Protein AF-0000000078438292 (afdb_homodimer)

Structure (mmCIF, N/CA/C/O backbone):
data_AF-0000000078438292-model_v1
#
loop_
_entity.id
_entity.type
_entity.pdbx_description
1 polymer 'Aminoglycoside phosphotransferase domain-containing protein'
#
loop_
_atom_site.group_PDB
_atom_site.id
_atom_site.type_symbol
_atom_site.label_atom_id
_atom_site.label_alt_id
_atom_site.label_comp_id
_atom_site.label_asym_id
_atom_site.label_entity_id
_atom_site.label_seq_id
_atom_site.pdbx_PDB_ins_code
_atom_site.Cartn_x
_atom_site.Cartn_y
_atom_site.Cartn_z
_atom_site.occupancy
_atom_site.B_iso_or_equiv
_atom_site.auth_seq_id
_atom_site.auth_comp_id
_atom_site.auth_asym_id
_atom_site.auth_atom_id
_atom_site.pdbx_PDB_model_num
ATOM 1 N N . MET A 1 1 ? -2.049 22.984 -22.344 1 33.56 1 MET A N 1
ATOM 2 C CA . MET A 1 1 ? -0.824 23.531 -21.75 1 33.56 1 MET A CA 1
ATOM 3 C C . MET A 1 1 ? -0.652 23.062 -20.312 1 33.56 1 MET A C 1
ATOM 5 O O . MET A 1 1 ? -1.561 23.203 -19.5 1 33.56 1 MET A O 1
ATOM 9 N N . ARG A 1 2 ? 0.199 22.234 -20 1 49.59 2 ARG A N 1
ATOM 10 C CA . ARG A 1 2 ? 0.38 21.734 -18.656 1 49.59 2 ARG A CA 1
ATOM 11 C C . ARG A 1 2 ? 0.465 22.875 -17.641 1 49.59 2 ARG A C 1
ATOM 13 O O . ARG A 1 2 ? 1.217 23.828 -17.844 1 49.59 2 ARG A O 1
ATOM 20 N N . SER A 1 3 ? -0.565 22.984 -16.828 1 65.69 3 SER A N 1
ATOM 21 C CA . SER A 1 3 ? -0.534 24.047 -15.836 1 65.69 3 SER A CA 1
ATOM 22 C C . SER A 1 3 ? 0.838 24.156 -15.18 1 65.69 3 SER A C 1
ATOM 24 O O . SER A 1 3 ? 1.548 23.156 -15.047 1 65.69 3 SER A O 1
ATOM 26 N N . ARG A 1 4 ? 1.396 25.25 -15.109 1 74.06 4 ARG A N 1
ATOM 27 C CA . ARG A 1 4 ? 2.689 25.562 -14.508 1 74.06 4 ARG A CA 1
ATOM 28 C C . ARG A 1 4 ? 2.791 25 -13.094 1 74.06 4 ARG A C 1
ATOM 30 O O . ARG A 1 4 ? 1.834 25.062 -12.32 1 74.06 4 ARG A O 1
ATOM 37 N N . PRO A 1 5 ? 3.92 24.391 -12.812 1 83.38 5 PRO A N 1
ATOM 38 C CA . PRO A 1 5 ? 4.113 23.891 -11.453 1 83.38 5 PRO A CA 1
ATOM 39 C C . PRO A 1 5 ? 3.914 24.969 -10.391 1 83.38 5 PRO A C 1
ATOM 41 O O . PRO A 1 5 ? 4.254 26.125 -10.617 1 83.38 5 PRO A O 1
ATOM 44 N N . VAL A 1 6 ? 3.396 24.594 -9.281 1 86.06 6 VAL A N 1
ATOM 45 C CA . VAL A 1 6 ? 3.064 25.5 -8.188 1 86.06 6 VAL A CA 1
ATOM 46 C C . VAL A 1 6 ? 4.324 26.219 -7.711 1 86.06 6 VAL A C 1
ATOM 48 O O . VAL A 1 6 ? 4.262 27.391 -7.305 1 86.06 6 VAL A O 1
ATOM 51 N N . ARG A 1 7 ? 5.465 25.625 -7.879 1 85.94 7 ARG A N 1
ATOM 52 C CA . ARG A 1 7 ? 6.711 26.203 -7.387 1 85.94 7 ARG A CA 1
ATOM 53 C C . ARG A 1 7 ? 7.102 27.438 -8.195 1 85.94 7 ARG A C 1
ATOM 55 O O . ARG A 1 7 ? 7.957 28.219 -7.777 1 85.94 7 ARG A O 1
ATOM 62 N N . GLU A 1 8 ? 6.461 27.609 -9.273 1 83.94 8 GLU A N 1
ATOM 63 C CA . GLU A 1 8 ? 6.766 28.75 -10.141 1 83.94 8 GLU A CA 1
ATOM 64 C C . GLU A 1 8 ? 5.703 29.844 -10.016 1 83.94 8 GLU A C 1
ATOM 66 O O . GLU A 1 8 ? 5.594 30.703 -10.883 1 83.94 8 GLU A O 1
ATOM 71 N N . SER A 1 9 ? 5.023 29.828 -8.977 1 88.38 9 SER A N 1
ATOM 72 C CA . SER A 1 9 ? 3.881 30.719 -8.82 1 88.38 9 SER A CA 1
ATOM 73 C C . SER A 1 9 ? 4.332 32.156 -8.539 1 88.38 9 SER A C 1
ATOM 75 O O . SER A 1 9 ? 3.545 33.094 -8.664 1 88.38 9 SER A O 1
ATOM 77 N N . ILE A 1 10 ? 5.59 32.344 -8.117 1 92.12 10 ILE A N 1
ATOM 78 C CA . ILE A 1 10 ? 6.055 33.688 -7.785 1 92.12 10 ILE A CA 1
ATOM 79 C C . ILE A 1 10 ? 7.109 34.125 -8.797 1 92.12 10 ILE A C 1
ATOM 81 O O . ILE A 1 10 ? 8.086 33.438 -9.039 1 92.12 10 ILE A O 1
ATOM 85 N N . LEU A 1 11 ? 6.875 35.188 -9.383 1 91.88 11 LEU A N 1
ATOM 86 C CA . LEU A 1 11 ? 7.84 35.812 -10.281 1 91.88 11 LEU A CA 1
ATOM 87 C C . LEU A 1 11 ? 8.305 37.188 -9.734 1 91.88 11 LEU A C 1
ATOM 89 O O . LEU A 1 11 ? 7.527 37.875 -9.086 1 91.88 11 LEU A O 1
ATOM 93 N N . GLU A 1 12 ? 9.492 37.406 -10.016 1 94.06 12 GLU A N 1
ATOM 94 C CA . GLU A 1 12 ? 10.117 38.656 -9.539 1 94.06 12 GLU A CA 1
ATOM 95 C C . GLU A 1 12 ? 10.094 39.719 -10.617 1 94.06 12 GLU A C 1
ATOM 97 O O . GLU A 1 12 ? 10.5 39.5 -11.758 1 94.06 12 GLU A O 1
ATOM 102 N N . ILE A 1 13 ? 9.547 40.844 -10.344 1 91.62 13 ILE A N 1
ATOM 103 C CA . ILE A 1 13 ? 9.57 42 -11.258 1 91.62 13 ILE A CA 1
ATOM 104 C C . ILE A 1 13 ? 10.812 42.844 -10.992 1 91.62 13 ILE A C 1
ATOM 106 O O . ILE A 1 13 ? 11.531 43.188 -11.93 1 91.62 13 ILE A O 1
ATOM 110 N N . ASN A 1 14 ? 11.07 43.125 -9.742 1 91.69 14 ASN A N 1
ATOM 111 C CA . ASN A 1 14 ? 12.289 43.75 -9.242 1 91.69 14 ASN A CA 1
ATOM 112 C C . ASN A 1 14 ? 12.539 43.406 -7.781 1 91.69 14 ASN A C 1
ATOM 114 O O . ASN A 1 14 ? 11.953 42.438 -7.258 1 91.69 14 ASN A O 1
ATOM 118 N N . ASP A 1 15 ? 13.391 44.156 -7.082 1 92 15 ASP A N 1
ATOM 119 C CA . ASP A 1 15 ? 13.828 43.75 -5.75 1 92 15 ASP A CA 1
ATOM 120 C C . ASP A 1 15 ? 12.797 44.125 -4.691 1 92 15 ASP A C 1
ATOM 122 O O . ASP A 1 15 ? 12.969 43.844 -3.51 1 92 15 ASP A O 1
ATOM 126 N N . ARG A 1 16 ? 11.641 44.75 -5.141 1 95.25 16 ARG A N 1
ATOM 127 C CA . ARG A 1 16 ? 10.648 45.188 -4.168 1 95.25 16 ARG A CA 1
ATOM 128 C C . ARG A 1 16 ? 9.242 44.781 -4.602 1 95.25 16 ARG A C 1
ATOM 130 O O . ARG A 1 16 ? 8.258 45.125 -3.939 1 95.25 16 ARG A O 1
ATOM 137 N N . LEU A 1 17 ? 9.172 44.125 -5.766 1 94.38 17 LEU A N 1
ATOM 138 C CA . LEU A 1 17 ? 7.871 43.812 -6.328 1 94.38 17 LEU A CA 1
ATOM 139 C C . LEU A 1 17 ? 7.871 42.406 -6.918 1 94.38 17 LEU A C 1
ATOM 141 O O . LEU A 1 17 ? 8.766 42.031 -7.691 1 94.38 17 LEU A O 1
ATOM 145 N N . TRP A 1 18 ? 6.895 41.625 -6.555 1 95.69 18 TRP A N 1
ATOM 146 C CA . TRP A 1 18 ? 6.73 40.281 -7.035 1 95.69 18 TRP A CA 1
ATOM 147 C C . TRP A 1 18 ? 5.301 40.031 -7.504 1 95.69 18 TRP A C 1
ATOM 149 O O . TRP A 1 18 ? 4.355 40.594 -6.969 1 95.69 18 TRP A O 1
ATOM 159 N N . VAL A 1 19 ? 5.152 39.188 -8.469 1 93.38 19 VAL A N 1
ATOM 160 C CA . VAL A 1 19 ? 3.842 38.781 -8.945 1 93.38 19 VAL A CA 1
ATOM 161 C C . VAL A 1 19 ? 3.59 37.312 -8.523 1 93.38 19 VAL A C 1
ATOM 163 O O . VAL A 1 19 ? 4.477 36.469 -8.641 1 93.38 19 VAL A O 1
ATOM 166 N N . VAL A 1 20 ? 2.436 37.125 -8.008 1 93.38 20 VAL A N 1
ATOM 167 C CA . VAL A 1 20 ? 2.07 35.781 -7.559 1 93.38 20 VAL A CA 1
ATOM 168 C C . VAL A 1 20 ? 0.915 35.25 -8.406 1 93.38 20 VAL A C 1
ATOM 170 O O . VAL A 1 20 ? -0.143 35.875 -8.484 1 93.38 20 VAL A O 1
ATOM 173 N N . GLY A 1 21 ? 1.097 34.094 -9.008 1 89.38 21 GLY A N 1
ATOM 174 C CA . GLY A 1 21 ? 0.079 33.406 -9.797 1 89.38 21 GLY A CA 1
ATOM 175 C C . GLY A 1 21 ? -0.388 34.25 -10.984 1 89.38 21 GLY A C 1
ATOM 176 O O . GLY A 1 21 ? -1.47 34 -11.523 1 89.38 21 GLY A O 1
ATOM 177 N N . GLY A 1 22 ? 0.329 35.281 -11.297 1 87.31 22 GLY A N 1
ATOM 178 C CA . GLY A 1 22 ? -0.078 36.156 -12.375 1 87.31 22 GLY A CA 1
ATOM 179 C C . GLY A 1 22 ? -1.32 36.969 -12.047 1 87.31 22 GLY A C 1
ATOM 180 O O . GLY A 1 22 ? -1.959 37.531 -12.945 1 87.31 22 GLY A O 1
ATOM 181 N N . ARG A 1 23 ? -1.686 37 -10.805 1 88.62 23 ARG A N 1
ATOM 182 C CA . ARG A 1 23 ? -2.982 37.594 -10.453 1 88.62 23 ARG A CA 1
ATOM 183 C C . ARG A 1 23 ? -2.824 38.719 -9.445 1 88.62 23 ARG A C 1
ATOM 185 O O . ARG A 1 23 ? -3.545 39.719 -9.516 1 88.62 23 ARG A O 1
ATOM 192 N N . PHE A 1 24 ? -1.919 38.531 -8.469 1 92.75 24 PHE A N 1
ATOM 193 C CA . PHE A 1 24 ? -1.732 39.625 -7.508 1 92.75 24 PHE A CA 1
ATOM 194 C C . PHE A 1 24 ? -0.251 39.875 -7.242 1 92.75 24 PHE A C 1
ATOM 196 O O . PHE A 1 24 ? 0.599 39.094 -7.695 1 92.75 24 PHE A O 1
ATOM 203 N N . THR A 1 25 ? 0.046 40.969 -6.582 1 94.56 25 THR A N 1
ATOM 204 C CA . THR A 1 25 ? 1.438 41.344 -6.359 1 94.56 25 THR A CA 1
ATOM 205 C C . THR A 1 25 ? 1.726 41.5 -4.867 1 94.56 25 THR A C 1
ATOM 207 O O . THR A 1 25 ? 0.809 41.719 -4.074 1 94.56 25 THR A O 1
ATOM 210 N N . ILE A 1 26 ? 2.906 41.281 -4.555 1 96.81 26 ILE A N 1
ATOM 211 C CA . ILE A 1 26 ? 3.447 41.594 -3.234 1 96.81 26 ILE A CA 1
ATOM 212 C C . ILE A 1 26 ? 4.555 42.625 -3.359 1 96.81 26 ILE A C 1
ATOM 214 O O . ILE A 1 26 ? 5.5 42.469 -4.129 1 96.81 26 ILE A O 1
ATOM 218 N N . SER A 1 27 ? 4.414 43.656 -2.695 1 96.88 27 SER A N 1
ATOM 219 C CA . SER A 1 27 ? 5.41 44.719 -2.725 1 96.88 27 SER A CA 1
ATOM 220 C C . SER A 1 27 ? 6.043 44.938 -1.352 1 96.88 27 SER A C 1
ATOM 222 O O . SER A 1 27 ? 5.414 44.656 -0.326 1 96.88 27 SER A O 1
ATOM 224 N N . ARG A 1 28 ? 7.246 45.344 -1.29 1 97.25 28 ARG A N 1
ATOM 225 C CA . ARG A 1 28 ? 7.926 45.75 -0.069 1 97.25 28 ARG A CA 1
ATOM 226 C C . ARG A 1 28 ? 7.938 47.281 0.058 1 97.25 28 ARG A C 1
ATOM 228 O O . ARG A 1 28 ? 8.438 47.969 -0.826 1 97.25 28 ARG A O 1
ATOM 235 N N . GLU A 1 29 ? 7.43 47.719 1.164 1 97.25 29 GLU A N 1
ATOM 236 C CA . GLU A 1 29 ? 7.219 49.156 1.34 1 97.25 29 GLU A CA 1
ATOM 237 C C . GLU A 1 29 ? 7.789 49.625 2.672 1 97.25 29 GLU A C 1
ATOM 239 O O . GLU A 1 29 ? 7.812 48.875 3.65 1 97.25 29 GLU A O 1
ATOM 244 N N . PRO A 1 30 ? 8.25 50.906 2.74 1 96.69 30 PRO A N 1
ATOM 245 C CA . PRO A 1 30 ? 8.859 51.438 3.963 1 96.69 30 PRO A CA 1
ATOM 246 C C . PRO A 1 30 ? 7.84 51.719 5.062 1 96.69 30 PRO A C 1
ATOM 248 O O . PRO A 1 30 ? 8.188 51.75 6.246 1 96.69 30 PRO A O 1
ATOM 251 N N . THR A 1 31 ? 6.559 51.906 4.617 1 96.5 31 THR A N 1
ATOM 252 C CA . THR A 1 31 ? 5.504 52.188 5.594 1 96.5 31 THR A CA 1
ATOM 253 C C . THR A 1 31 ? 4.355 51.188 5.422 1 96.5 31 THR A C 1
ATOM 255 O O . THR A 1 31 ? 4.09 50.719 4.309 1 96.5 31 THR A O 1
ATOM 258 N N . ALA A 1 32 ? 3.729 50.906 6.539 1 95.62 32 ALA A N 1
ATOM 259 C CA . ALA A 1 32 ? 2.584 50 6.508 1 95.62 32 ALA A CA 1
ATOM 260 C C . ALA A 1 32 ? 1.4 50.625 5.785 1 95.62 32 ALA A C 1
ATOM 262 O O . ALA A 1 32 ? 0.992 51.75 6.109 1 95.62 32 ALA A O 1
ATOM 263 N N . PRO A 1 33 ? 0.847 49.906 4.805 1 94.94 33 PRO A N 1
ATOM 264 C CA . PRO A 1 33 ? -0.349 50.469 4.164 1 94.94 33 PRO A CA 1
ATOM 265 C C . PRO A 1 33 ? -1.586 50.375 5.055 1 94.94 33 PRO A C 1
ATOM 267 O O . PRO A 1 33 ? -1.598 49.625 6.035 1 94.94 33 PRO A O 1
ATOM 270 N N . SER A 1 34 ? -2.645 51.188 4.781 1 92.94 34 SER A N 1
ATOM 271 C CA . SER A 1 34 ? -3.852 51.188 5.602 1 92.94 34 SER A CA 1
ATOM 272 C C . SER A 1 34 ? -5.016 50.531 4.875 1 92.94 34 SER A C 1
ATOM 274 O O . SER A 1 34 ? -6.02 50.156 5.5 1 92.94 34 SER A O 1
ATOM 276 N N . ASP A 1 35 ? -4.914 50.219 3.635 1 93.56 35 ASP A N 1
ATOM 277 C CA . ASP A 1 35 ? -6.086 49.875 2.84 1 93.56 35 ASP A CA 1
ATOM 278 C C . ASP A 1 35 ? -5.98 48.438 2.316 1 93.56 35 ASP A C 1
ATOM 280 O O . ASP A 1 35 ? -6.832 47.969 1.548 1 93.56 35 ASP A O 1
ATOM 284 N N . ARG A 1 36 ? -4.918 47.75 2.652 1 95 36 ARG A N 1
ATOM 285 C CA . ARG A 1 36 ? -4.734 46.406 2.117 1 95 36 ARG A CA 1
ATOM 286 C C . ARG A 1 36 ? -3.932 45.562 3.082 1 95 36 ARG A C 1
ATOM 288 O O . ARG A 1 36 ? -3.264 46.062 3.98 1 95 36 ARG A O 1
ATOM 295 N N . PRO A 1 37 ? -3.959 44.25 2.914 1 97.12 37 PRO A N 1
ATOM 296 C CA . PRO A 1 37 ? -3.225 43.375 3.814 1 97.12 37 PRO A CA 1
ATOM 297 C C . PRO A 1 37 ? -1.716 43.594 3.771 1 97.12 37 PRO A C 1
ATOM 299 O O . PRO A 1 37 ? -1.155 43.844 2.699 1 97.12 37 PRO A O 1
ATOM 302 N N . PHE A 1 38 ? -1.1 43.562 4.902 1 97.94 38 PHE A N 1
ATOM 303 C CA . PHE A 1 38 ? 0.341 43.75 4.988 1 97.94 38 PHE A CA 1
ATOM 304 C C . PHE A 1 38 ? 0.925 43.031 6.191 1 97.94 38 PHE A C 1
ATOM 306 O O . PHE A 1 38 ? 0.186 42.562 7.059 1 97.94 38 PHE A O 1
ATOM 313 N N . TRP A 1 39 ? 2.221 42.906 6.25 1 97.75 39 TRP A N 1
ATOM 314 C CA . TRP A 1 39 ? 2.938 42.312 7.387 1 97.75 39 TRP A CA 1
ATOM 315 C C . TRP A 1 39 ? 4.395 42.781 7.395 1 97.75 39 TRP A C 1
ATOM 317 O O . TRP A 1 39 ? 4.887 43.312 6.402 1 97.75 39 TRP A O 1
ATOM 327 N N . SER A 1 40 ? 4.992 42.625 8.492 1 97.44 40 SER A N 1
ATOM 328 C CA . SER A 1 40 ? 6.367 43.062 8.68 1 97.44 40 SER A CA 1
ATOM 329 C C . SER A 1 40 ? 7.344 42.219 7.883 1 97.44 40 SER A C 1
ATOM 331 O O . SER A 1 40 ? 7.168 41 7.777 1 97.44 40 SER A O 1
ATOM 333 N N . ASP A 1 41 ? 8.375 42.781 7.34 1 96.31 41 ASP A N 1
ATOM 334 C CA . ASP A 1 41 ? 9.43 42.031 6.68 1 96.31 41 ASP A CA 1
ATOM 335 C C . ASP A 1 41 ? 10.484 41.562 7.684 1 96.31 41 ASP A C 1
ATOM 337 O O . ASP A 1 41 ? 11.461 40.906 7.309 1 96.31 41 ASP A O 1
ATOM 341 N N . GLY A 1 42 ? 10.312 42 8.992 1 94.62 42 GLY A N 1
ATOM 342 C CA . GLY A 1 42 ? 11.25 41.625 10.039 1 94.62 42 GLY A CA 1
ATOM 343 C C . GLY A 1 42 ? 12.453 42.531 10.125 1 94.62 42 GLY A C 1
ATOM 344 O O . GLY A 1 42 ? 13.336 42.344 10.953 1 94.62 42 GLY A O 1
ATOM 345 N N . ALA A 1 43 ? 12.477 43.594 9.266 1 95.19 43 ALA A N 1
ATOM 346 C CA . ALA A 1 43 ? 13.641 44.469 9.203 1 95.19 43 ALA A CA 1
ATOM 347 C C . ALA A 1 43 ? 13.219 45.906 9.023 1 95.19 43 ALA A C 1
ATOM 349 O O . ALA A 1 43 ? 13.867 46.688 8.297 1 95.19 43 ALA A O 1
ATOM 350 N N . GLY A 1 44 ? 12.086 46.156 9.547 1 95.44 44 GLY A N 1
ATOM 351 C CA . GLY A 1 44 ? 11.68 47.562 9.617 1 95.44 44 GLY A CA 1
ATOM 352 C C . GLY A 1 44 ? 10.805 48 8.453 1 95.44 44 GLY A C 1
ATOM 353 O O . GLY A 1 44 ? 10.344 49.125 8.398 1 95.44 44 GLY A O 1
ATOM 354 N N . GLU A 1 45 ? 10.625 47.156 7.484 1 97.5 45 GLU A N 1
ATOM 355 C CA . GLU A 1 45 ? 9.727 47.438 6.371 1 97.5 45 GLU A CA 1
ATOM 356 C C . GLU A 1 45 ? 8.539 46.469 6.367 1 97.5 45 GLU A C 1
ATOM 358 O O . GLU A 1 45 ? 8.312 45.75 7.344 1 97.5 45 GLU A O 1
ATOM 363 N N . PHE A 1 46 ? 7.734 46.688 5.23 1 98.12 46 PHE A N 1
ATOM 364 C CA . PHE A 1 46 ? 6.5 45.906 5.207 1 98.12 46 PHE A CA 1
ATOM 365 C C . PHE A 1 46 ? 6.262 45.312 3.824 1 98.12 46 PHE A C 1
ATOM 367 O O . PHE A 1 46 ? 6.547 45.938 2.811 1 98.12 46 PHE A O 1
ATOM 374 N N . PHE A 1 47 ? 5.812 44.125 3.803 1 98.25 47 PHE A N 1
ATOM 375 C CA . PHE A 1 47 ? 5.246 43.562 2.582 1 98.25 47 PHE A CA 1
ATOM 376 C C . PHE A 1 47 ? 3.75 43.844 2.502 1 98.25 47 PHE A C 1
ATOM 378 O O . PHE A 1 47 ? 3.066 43.875 3.527 1 98.25 47 PHE A O 1
ATOM 385 N N . ALA A 1 48 ? 3.186 44.031 1.322 1 98.12 48 ALA A N 1
ATOM 386 C CA . ALA A 1 48 ? 1.764 44.281 1.133 1 98.12 48 ALA A CA 1
ATOM 387 C C . ALA A 1 48 ? 1.238 43.625 -0.131 1 98.12 48 ALA A C 1
ATOM 389 O O . ALA A 1 48 ? 1.962 43.5 -1.122 1 98.12 48 ALA A O 1
ATOM 390 N N . VAL A 1 49 ? 0.003 43.219 -0.046 1 97.56 49 VAL A N 1
ATOM 391 C CA . VAL A 1 49 ? -0.636 42.531 -1.173 1 97.56 49 VAL A CA 1
ATOM 392 C C . VAL A 1 49 ? -1.471 43.531 -1.967 1 97.56 49 VAL A C 1
ATOM 394 O O . VAL A 1 49 ? -2.15 44.406 -1.387 1 97.56 49 VAL A O 1
ATOM 397 N N . SER A 1 50 ? -1.397 43.469 -3.242 1 94.62 50 SER A N 1
ATOM 398 C CA . SER A 1 50 ? -2.252 44.281 -4.125 1 94.62 50 SER A CA 1
ATOM 399 C C . SER A 1 50 ? -2.836 43.406 -5.242 1 94.62 50 SER A C 1
ATOM 401 O O . SER A 1 50 ? -2.148 42.562 -5.793 1 94.62 50 SER A O 1
ATOM 403 N N . GLU A 1 51 ? -4.117 43.656 -5.496 1 92.06 51 GLU A N 1
ATOM 404 C CA . GLU A 1 51 ? -4.781 43 -6.629 1 92.06 51 GLU A CA 1
ATOM 405 C C . GLU A 1 51 ? -5.082 44.031 -7.73 1 92.06 51 GLU A C 1
ATOM 407 O O . GLU A 1 51 ? -6.125 44.688 -7.711 1 92.06 51 GLU A O 1
ATOM 412 N N . PRO A 1 52 ? -4.262 44.062 -8.688 1 82.5 52 PRO A N 1
ATOM 413 C CA . PRO A 1 52 ? -4.492 45.062 -9.727 1 82.5 52 PRO A CA 1
ATOM 414 C C . PRO A 1 52 ? -5.793 44.844 -10.492 1 82.5 52 PRO A C 1
ATOM 416 O O . PRO A 1 52 ? -6.188 43.688 -10.703 1 82.5 52 PRO A O 1
ATOM 419 N N . ALA A 1 53 ? -6.559 46.031 -10.797 1 74.31 53 ALA A N 1
ATOM 420 C CA . ALA A 1 53 ? -7.824 46 -11.523 1 74.31 53 ALA A CA 1
ATOM 421 C C . ALA A 1 53 ? -7.648 45.375 -12.906 1 74.31 53 ALA A C 1
ATOM 423 O O . ALA A 1 53 ? -8.492 44.594 -13.352 1 74.31 53 ALA A O 1
ATOM 424 N N . SER A 1 54 ? -6.594 45.875 -13.633 1 66.69 54 SER A N 1
ATOM 425 C CA . SER A 1 54 ? -6.387 45.344 -14.969 1 66.69 54 SER A CA 1
ATOM 426 C C . SER A 1 54 ? -5.508 44.094 -14.93 1 66.69 54 SER A C 1
ATOM 428 O O . SER A 1 54 ? -4.496 44.062 -14.234 1 66.69 54 SER A O 1
ATOM 430 N N . GLN A 1 55 ? -6.121 43 -15.328 1 59.59 55 GLN A N 1
ATOM 431 C CA . GLN A 1 55 ? -5.422 41.719 -15.328 1 59.59 55 GLN A CA 1
ATOM 432 C C . GLN A 1 55 ? -4.293 41.719 -16.359 1 59.59 55 GLN A C 1
ATOM 434 O O . GLN A 1 55 ? -3.932 40.656 -16.891 1 59.59 55 GLN A O 1
ATOM 439 N N . GLN A 1 56 ? -3.893 42.75 -16.859 1 61.06 56 GLN A N 1
ATOM 440 C CA . GLN A 1 56 ? -2.77 42.688 -17.781 1 61.06 56 GLN A CA 1
ATOM 441 C C . GLN A 1 56 ? -1.671 41.75 -17.25 1 61.06 56 GLN A C 1
ATOM 443 O O . GLN A 1 56 ? -1.428 41.719 -16.047 1 61.06 56 GLN A O 1
ATOM 448 N N . ALA A 1 57 ? -1.152 40.938 -18.234 1 62.09 57 ALA A N 1
ATOM 449 C CA . ALA A 1 57 ? -0.179 39.875 -18.016 1 62.09 57 ALA A CA 1
ATOM 450 C C . ALA A 1 57 ? 0.994 40.344 -17.172 1 62.09 57 ALA A C 1
ATOM 452 O O . ALA A 1 57 ? 1.729 41.25 -17.578 1 62.09 57 ALA A O 1
ATOM 453 N N . LEU A 1 58 ? 0.892 40.25 -15.82 1 73.88 58 LEU A N 1
ATOM 454 C CA . LEU A 1 58 ? 2.031 40.5 -14.953 1 73.88 58 LEU A CA 1
ATOM 455 C C . LEU A 1 58 ? 3.182 39.562 -15.266 1 73.88 58 LEU A C 1
ATOM 457 O O . LEU A 1 58 ? 3.002 38.344 -15.266 1 73.88 58 LEU A O 1
ATOM 461 N N . HIS A 1 59 ? 4.223 40.125 -15.922 1 79.06 59 HIS A N 1
ATOM 462 C CA . HIS A 1 59 ? 5.375 39.344 -16.312 1 79.06 59 HIS A CA 1
ATOM 463 C C . HIS A 1 59 ? 6.551 39.562 -15.367 1 79.06 59 HIS A C 1
ATOM 465 O O . HIS A 1 59 ? 6.727 40.688 -14.859 1 79.06 59 HIS A O 1
ATOM 471 N N . GLY A 1 60 ? 7.137 38.562 -14.922 1 87.81 60 GLY A N 1
ATOM 472 C CA . GLY A 1 60 ? 8.344 38.625 -14.117 1 87.81 60 GLY A CA 1
ATOM 473 C C . GLY A 1 60 ? 9.312 37.5 -14.406 1 87.81 60 GLY A C 1
ATOM 474 O O . GLY A 1 60 ? 9.094 36.688 -15.336 1 87.81 60 GLY A O 1
ATOM 475 N N . ARG A 1 61 ? 10.438 37.562 -13.805 1 91.31 61 ARG A N 1
ATOM 476 C CA . ARG A 1 61 ? 11.438 36.531 -13.914 1 91.31 61 ARG A CA 1
ATOM 477 C C . ARG A 1 61 ? 11.375 35.594 -12.711 1 91.31 61 ARG A C 1
ATOM 479 O O . ARG A 1 61 ? 10.797 35.938 -11.672 1 91.31 61 ARG A O 1
ATOM 486 N N . PRO A 1 62 ? 11.922 34.438 -12.875 1 90.44 62 PRO A N 1
ATOM 487 C CA . PRO A 1 62 ? 11.969 33.531 -11.711 1 90.44 62 PRO A CA 1
ATOM 488 C C . PRO A 1 62 ? 12.672 34.156 -10.516 1 90.44 62 PRO A C 1
ATOM 490 O O . PRO A 1 62 ? 13.516 35.062 -10.688 1 90.44 62 PRO A O 1
ATOM 493 N N . LEU A 1 63 ? 12.297 33.719 -9.398 1 91.31 63 LEU A N 1
ATOM 494 C CA . LEU A 1 63 ? 12.891 34.25 -8.172 1 91.31 63 LEU A CA 1
ATOM 495 C C . LEU A 1 63 ? 14.406 34.094 -8.195 1 91.31 63 LEU A C 1
ATOM 497 O O . LEU A 1 63 ? 14.93 33.031 -8.531 1 91.31 63 LEU A O 1
ATOM 501 N N . SER A 1 64 ? 15.07 35.188 -7.895 1 88.69 64 SER A N 1
ATOM 502 C CA . SER A 1 64 ? 16.531 35.156 -7.793 1 88.69 64 SER A CA 1
ATOM 503 C C . SER A 1 64 ? 16.969 34.625 -6.43 1 88.69 64 SER A C 1
ATOM 505 O O . SER A 1 64 ? 16.219 34.688 -5.457 1 88.69 64 SER A O 1
ATOM 507 N N . PRO A 1 65 ? 18.219 34.125 -6.355 1 88.38 65 PRO A N 1
ATOM 508 C CA . PRO A 1 65 ? 18.734 33.688 -5.066 1 88.38 65 PRO A CA 1
ATOM 509 C C . PRO A 1 65 ? 18.828 34.812 -4.039 1 88.38 65 PRO A C 1
ATOM 511 O O . PRO A 1 65 ? 18.859 34.531 -2.832 1 88.38 65 PRO A O 1
ATOM 514 N N . GLU A 1 66 ? 18.844 36.031 -4.516 1 90.06 66 GLU A N 1
ATOM 515 C CA . GLU A 1 66 ? 18.984 37.156 -3.633 1 90.06 66 GLU A CA 1
ATOM 516 C C . GLU A 1 66 ? 17.625 37.656 -3.168 1 90.06 66 GLU A C 1
ATOM 518 O O . GLU A 1 66 ? 17.531 38.594 -2.354 1 90.06 66 GLU A O 1
ATOM 523 N N . SER A 1 67 ? 16.625 37.062 -3.678 1 92.5 67 SER A N 1
ATOM 524 C CA . SER A 1 67 ? 15.281 37.5 -3.322 1 92.5 67 SER A CA 1
ATOM 525 C C . SER A 1 67 ? 15.016 37.281 -1.834 1 92.5 67 SER A C 1
ATOM 527 O O . SER A 1 67 ? 15.445 36.281 -1.247 1 92.5 67 SER A O 1
ATOM 529 N N . PRO A 1 68 ? 14.273 38.25 -1.213 1 94.38 68 PRO A N 1
ATOM 530 C CA . PRO A 1 68 ? 13.891 38.062 0.19 1 94.38 68 PRO A CA 1
ATOM 531 C C . PRO A 1 68 ? 12.805 37 0.376 1 94.38 68 PRO A C 1
ATOM 533 O O . PRO A 1 68 ? 12.438 36.688 1.51 1 94.38 68 PRO A O 1
ATOM 536 N N . ILE A 1 69 ? 12.273 36.531 -0.687 1 94.12 69 ILE A N 1
ATOM 537 C CA . ILE A 1 69 ? 11.281 35.469 -0.672 1 94.12 69 ILE A CA 1
ATOM 538 C C . ILE A 1 69 ? 11.969 34.125 -0.871 1 94.12 69 ILE A C 1
ATOM 540 O O . ILE A 1 69 ? 12.688 33.906 -1.851 1 94.12 69 ILE A O 1
ATOM 544 N N . ALA A 1 70 ? 11.711 33.219 0.087 1 91.19 70 ALA A N 1
ATOM 545 C CA . ALA A 1 70 ? 12.438 31.938 0.073 1 91.19 70 ALA A CA 1
ATOM 546 C C . ALA A 1 70 ? 11.469 30.75 0.039 1 91.19 70 ALA A C 1
ATOM 548 O O . ALA A 1 70 ? 10.531 30.688 0.836 1 91.19 70 ALA A O 1
ATOM 549 N N . LEU A 1 71 ? 11.727 29.891 -0.896 1 90.62 71 LEU A N 1
ATOM 550 C CA . LEU A 1 71 ? 10.992 28.641 -0.918 1 90.62 71 LEU A CA 1
ATOM 551 C C . LEU A 1 71 ? 11.359 27.766 0.279 1 90.62 71 LEU A C 1
ATOM 553 O O . LEU A 1 71 ? 12.539 27.5 0.515 1 90.62 71 LEU A O 1
ATOM 557 N N . VAL A 1 72 ? 10.359 27.359 1.068 1 88.31 72 VAL A N 1
ATOM 558 C CA . VAL A 1 72 ? 10.68 26.625 2.289 1 88.31 72 VAL A CA 1
ATOM 559 C C . VAL A 1 72 ? 10.117 25.203 2.201 1 88.31 72 VAL A C 1
ATOM 561 O O . VAL A 1 72 ? 10.555 24.312 2.934 1 88.31 72 VAL A O 1
ATOM 564 N N . ASN A 1 73 ? 9.125 25 1.427 1 84.69 73 ASN A N 1
ATOM 565 C CA . ASN A 1 73 ? 8.555 23.688 1.194 1 84.69 73 ASN A CA 1
ATOM 566 C C . ASN A 1 73 ? 8.18 23.484 -0.271 1 84.69 73 ASN A C 1
ATOM 568 O O . ASN A 1 73 ? 7.492 24.328 -0.858 1 84.69 73 ASN A O 1
ATOM 572 N N . ASP A 1 74 ? 8.664 22.391 -0.775 1 79.81 74 ASP A N 1
ATOM 573 C CA . ASP A 1 74 ? 8.375 22.031 -2.158 1 79.81 74 ASP A CA 1
ATOM 574 C C . ASP A 1 74 ? 7.832 20.609 -2.248 1 79.81 74 ASP A C 1
ATOM 576 O O . ASP A 1 74 ? 8.586 19.641 -2.121 1 79.81 74 ASP A O 1
ATOM 580 N N . ALA A 1 75 ? 6.531 20.5 -2.307 1 73.75 75 ALA A N 1
ATOM 581 C CA . ALA A 1 75 ? 5.902 19.188 -2.424 1 73.75 75 ALA A CA 1
ATOM 582 C C . ALA A 1 75 ? 5.496 18.891 -3.867 1 73.75 75 ALA A C 1
ATOM 584 O O . ALA A 1 75 ? 4.359 18.5 -4.129 1 73.75 75 ALA A O 1
ATOM 585 N N . GLY A 1 76 ? 6.387 19.203 -4.766 1 67.56 76 GLY A N 1
ATOM 586 C CA . GLY A 1 76 ? 6.203 18.891 -6.176 1 67.56 76 GLY A CA 1
ATOM 587 C C . GLY A 1 76 ? 5.359 19.922 -6.906 1 67.56 76 GLY A C 1
ATOM 588 O O . GLY A 1 76 ? 5.562 21.125 -6.746 1 67.56 76 GLY A O 1
ATOM 589 N N . ASP A 1 77 ? 4.379 19.297 -7.672 1 71.88 77 ASP A N 1
ATOM 590 C CA . ASP A 1 77 ? 3.627 20.125 -8.609 1 71.88 77 ASP A CA 1
ATOM 591 C C . ASP A 1 77 ? 2.354 20.672 -7.961 1 71.88 77 ASP A C 1
ATOM 593 O O . ASP A 1 77 ? 1.722 21.594 -8.492 1 71.88 77 ASP A O 1
ATOM 597 N N . VAL A 1 78 ? 2.234 20.25 -6.648 1 84 78 VAL A N 1
ATOM 598 C CA . VAL A 1 78 ? 0.854 20.5 -6.25 1 84 78 VAL A CA 1
ATOM 599 C C . VAL A 1 78 ? 0.832 21.406 -5.02 1 84 78 VAL A C 1
ATOM 601 O O . VAL A 1 78 ? -0.173 22.062 -4.746 1 84 78 VAL A O 1
ATOM 604 N N . ASN A 1 79 ? 1.971 21.516 -4.246 1 88.69 79 ASN A N 1
ATOM 605 C CA . ASN A 1 79 ? 2.002 22.344 -3.049 1 88.69 79 ASN A CA 1
ATOM 606 C C . ASN A 1 79 ? 3.371 22.984 -2.852 1 88.69 79 ASN A C 1
ATOM 608 O O . ASN A 1 79 ? 4.402 22.344 -3.078 1 88.69 79 ASN A O 1
ATOM 612 N N . ALA A 1 80 ? 3.359 24.25 -2.486 1 92.12 80 ALA A N 1
ATOM 613 C CA . ALA A 1 80 ? 4.602 24.938 -2.135 1 92.12 80 ALA A CA 1
ATOM 614 C C . ALA A 1 80 ? 4.344 26.047 -1.116 1 92.12 80 ALA A C 1
ATOM 616 O O . ALA A 1 80 ? 3.219 26.531 -0.987 1 92.12 80 ALA A O 1
ATOM 617 N N . ALA A 1 81 ? 5.348 26.328 -0.379 1 94.44 81 ALA A N 1
ATOM 618 C CA . ALA A 1 81 ? 5.27 27.406 0.605 1 94.44 81 ALA A CA 1
ATOM 619 C C . ALA A 1 81 ? 6.539 28.25 0.595 1 94.44 81 ALA A C 1
ATOM 621 O O . ALA A 1 81 ? 7.645 27.719 0.449 1 94.44 81 ALA A O 1
ATOM 622 N N . TRP A 1 82 ? 6.379 29.578 0.689 1 96.06 82 TRP A N 1
ATOM 623 C CA . TRP A 1 82 ? 7.477 30.531 0.747 1 96.06 82 TRP A CA 1
ATOM 624 C C . TRP A 1 82 ? 7.426 31.344 2.037 1 96.06 82 TRP A C 1
ATOM 626 O O . TRP A 1 82 ? 6.348 31.719 2.502 1 96.06 82 TRP A O 1
ATOM 636 N N . ARG A 1 83 ? 8.547 31.578 2.564 1 95.81 83 ARG A N 1
ATOM 637 C CA . ARG A 1 83 ? 8.633 32.594 3.619 1 95.81 83 ARG A CA 1
ATOM 638 C C . ARG A 1 83 ? 8.805 33.969 3.029 1 95.81 83 ARG A C 1
ATOM 640 O O . ARG A 1 83 ? 9.648 34.188 2.162 1 95.81 83 ARG A O 1
ATOM 647 N N . ILE A 1 84 ? 8.031 34.844 3.393 1 97.38 84 ILE A N 1
ATOM 648 C CA . ILE A 1 84 ? 8.078 36.25 3.004 1 97.38 84 ILE A CA 1
ATOM 649 C C . ILE A 1 84 ? 8.078 37.125 4.25 1 97.38 84 ILE A C 1
ATOM 651 O O . ILE A 1 84 ? 7.023 37.5 4.762 1 97.38 84 ILE A O 1
ATOM 655 N N . GLY A 1 85 ? 9.281 37.438 4.699 1 96.62 85 GLY A N 1
ATOM 656 C CA . GLY A 1 85 ? 9.375 38.125 5.961 1 96.62 85 GLY A CA 1
ATOM 657 C C . GLY A 1 85 ? 8.805 37.375 7.133 1 96.62 85 GLY A C 1
ATOM 658 O O . GLY A 1 85 ? 9.195 36.219 7.387 1 96.62 85 GLY A O 1
ATOM 659 N N . GLU A 1 86 ? 7.809 37.938 7.801 1 97.38 86 GLU A N 1
ATOM 660 C CA . GLU A 1 86 ? 7.215 37.344 8.984 1 97.38 86 GLU A CA 1
ATOM 661 C C . GLU A 1 86 ? 5.906 36.625 8.641 1 97.38 86 G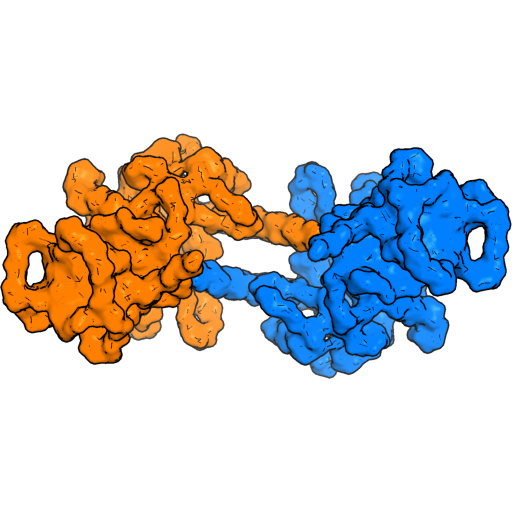LU A C 1
ATOM 663 O O . GLU A 1 86 ? 5.004 36.531 9.477 1 97.38 86 GLU A O 1
ATOM 668 N N . ALA A 1 87 ? 5.84 36.219 7.367 1 98.12 87 ALA A N 1
ATOM 669 C CA . ALA A 1 87 ? 4.664 35.469 6.91 1 98.12 87 ALA A CA 1
ATOM 670 C C . ALA A 1 87 ? 5.055 34.344 5.949 1 98.12 87 ALA A C 1
ATOM 672 O O . ALA A 1 87 ? 6.207 34.281 5.516 1 98.12 87 ALA A O 1
ATOM 673 N N . PHE A 1 88 ? 4.113 33.531 5.703 1 97.62 88 PHE A N 1
ATOM 674 C CA . PHE A 1 88 ? 4.277 32.438 4.734 1 97.62 88 PHE A CA 1
ATOM 675 C C . PHE A 1 88 ? 3.201 32.531 3.66 1 97.62 88 PHE A C 1
ATOM 677 O O . PHE A 1 88 ? 2.037 32.781 3.957 1 97.62 88 PHE A O 1
ATOM 684 N N . LEU A 1 89 ? 3.578 32.312 2.457 1 97.44 89 LEU A N 1
ATOM 685 C CA . LEU A 1 89 ? 2.658 32.094 1.347 1 97.44 89 LEU A CA 1
ATOM 686 C C . LEU A 1 89 ? 2.592 30.609 0.988 1 97.44 89 LEU A C 1
ATOM 688 O O . LEU A 1 89 ? 3.617 29.984 0.701 1 97.44 89 LEU A O 1
ATOM 692 N N . LYS A 1 90 ? 1.422 30.031 1.056 1 96.12 90 LYS A N 1
ATOM 693 C CA . LYS A 1 90 ? 1.158 28.672 0.608 1 96.12 90 LYS A CA 1
ATOM 694 C C . LYS A 1 90 ? 0.343 28.656 -0.681 1 96.12 90 LYS A C 1
ATOM 696 O O . LYS A 1 90 ? -0.637 29.391 -0.807 1 96.12 90 LYS A O 1
ATOM 701 N N . VAL A 1 91 ? 0.792 27.922 -1.605 1 94.5 91 VAL A N 1
ATOM 702 C CA . VAL A 1 91 ? 0.06 27.75 -2.855 1 94.5 91 VAL A CA 1
ATOM 703 C C . VAL A 1 91 ? -0.249 26.266 -3.064 1 94.5 91 VAL A C 1
ATOM 705 O O . VAL A 1 91 ? 0.636 25.422 -2.936 1 94.5 91 VAL A O 1
ATOM 708 N N . GLN A 1 92 ? -1.475 25.969 -3.311 1 92.75 92 GLN A N 1
ATOM 709 C CA . GLN A 1 92 ? -1.911 24.594 -3.521 1 92.75 92 GLN A CA 1
ATOM 710 C C . GLN A 1 92 ? -2.668 24.453 -4.84 1 92.75 92 GLN A C 1
ATOM 712 O O . GLN A 1 92 ? -3.545 25.266 -5.148 1 92.75 92 GLN A O 1
ATOM 717 N N . ALA A 1 93 ? -2.311 23.438 -5.598 1 89.75 93 ALA A N 1
ATOM 718 C CA . ALA A 1 93 ? -3.051 23.031 -6.797 1 89.75 93 ALA A CA 1
ATOM 719 C C . ALA A 1 93 ? -3.727 21.688 -6.602 1 89.75 93 ALA A C 1
ATOM 721 O O . ALA A 1 93 ? -3.381 20.938 -5.684 1 89.75 93 ALA A O 1
ATOM 722 N N . ASN A 1 94 ? -4.777 21.391 -7.391 1 79.12 94 ASN A N 1
ATOM 723 C CA . ASN A 1 94 ? -5.453 20.094 -7.383 1 79.12 94 ASN A CA 1
ATOM 724 C C . ASN A 1 94 ? -5.961 19.734 -5.988 1 79.12 94 ASN A C 1
ATOM 726 O O . ASN A 1 94 ? -5.789 18.609 -5.535 1 79.12 94 ASN A O 1
ATOM 730 N N . PHE A 1 95 ? -6.461 20.734 -5.328 1 77.69 95 PHE A N 1
ATOM 731 C CA . PHE A 1 95 ? -6.98 20.484 -3.986 1 77.69 95 PHE A CA 1
ATOM 732 C C . PHE A 1 95 ? -8.406 19.953 -4.047 1 77.69 95 PHE A C 1
ATOM 734 O O . PHE A 1 95 ? -9.117 20.172 -5.031 1 77.69 95 PHE A O 1
ATOM 741 N N . TYR A 1 96 ? -8.727 19.172 -3.09 1 83 96 TYR A N 1
ATOM 742 C CA . TYR A 1 96 ? -10.07 18.609 -2.992 1 83 96 TYR A CA 1
ATOM 743 C C . TYR A 1 96 ? -11.102 19.703 -2.754 1 83 96 TYR A C 1
ATOM 745 O O . TYR A 1 96 ? -11.117 20.344 -1.697 1 83 96 TYR A O 1
ATOM 753 N N . LEU A 1 97 ? -11.977 19.875 -3.625 1 86.56 97 LEU A N 1
ATOM 754 C CA . LEU A 1 97 ? -12.859 21.031 -3.666 1 86.56 97 LEU A CA 1
ATOM 755 C C . LEU A 1 97 ? -13.82 21.031 -2.482 1 86.56 97 LEU A C 1
ATOM 757 O O . LEU A 1 97 ? -14.188 22.094 -1.968 1 86.56 97 LEU A O 1
ATOM 761 N N . ALA A 1 98 ? -14.156 19.875 -2.057 1 92.75 98 ALA A N 1
ATOM 762 C CA . ALA A 1 98 ? -15.188 19.781 -1.022 1 92.75 98 ALA A CA 1
ATOM 763 C C . ALA A 1 98 ? -14.578 19.922 0.37 1 92.75 98 ALA A C 1
ATOM 765 O O . ALA A 1 98 ? -15.305 19.953 1.369 1 92.75 98 ALA A O 1
ATOM 766 N N . ARG A 1 99 ? -13.258 20.094 0.428 1 93.88 99 ARG A N 1
ATOM 767 C CA . ARG A 1 99 ? -12.57 20.203 1.711 1 93.88 99 ARG A CA 1
ATOM 768 C C . ARG A 1 99 ? -12.672 21.609 2.264 1 93.88 99 ARG A C 1
ATOM 770 O O . ARG A 1 99 ? -12.578 22.594 1.512 1 93.88 99 ARG A O 1
ATOM 777 N N . THR A 1 100 ? -12.828 21.719 3.539 1 96.44 100 THR A N 1
ATOM 778 C CA . THR A 1 100 ? -12.75 23.016 4.199 1 96.44 100 THR A CA 1
ATOM 779 C C . THR A 1 100 ? -11.391 23.672 3.967 1 96.44 100 THR A C 1
ATOM 781 O O . THR A 1 100 ? -10.352 23.016 4.082 1 96.44 100 THR A O 1
ATOM 784 N N . ARG A 1 101 ? -11.406 24.938 3.627 1 97.06 101 ARG A N 1
ATOM 785 C CA . ARG A 1 101 ? -10.164 25.672 3.4 1 97.06 101 ARG A CA 1
ATOM 786 C C . ARG A 1 101 ? -9.461 25.984 4.719 1 97.06 101 ARG A C 1
ATOM 788 O O . ARG A 1 101 ? -10.117 26.188 5.742 1 97.06 101 ARG A O 1
ATOM 795 N N . GLU A 1 102 ? -8.141 26.016 4.672 1 97.69 102 GLU A N 1
ATOM 796 C CA . GLU A 1 102 ? -7.352 26.281 5.871 1 97.69 102 GLU A CA 1
ATOM 797 C C . GLU A 1 102 ? -7.715 27.641 6.48 1 97.69 102 GLU A C 1
ATOM 799 O O . GLU A 1 102 ? -7.809 27.766 7.703 1 97.69 102 GLU A O 1
ATOM 804 N N . HIS A 1 103 ? -7.957 28.672 5.633 1 98.44 103 HIS A N 1
ATOM 805 C CA . HIS A 1 103 ? -8.281 29.984 6.188 1 98.44 103 HIS A CA 1
ATOM 806 C C . HIS A 1 103 ? -9.586 29.953 6.965 1 98.44 103 HIS A C 1
ATOM 808 O O . HIS A 1 103 ? -9.742 30.672 7.961 1 98.44 103 HIS A O 1
ATOM 814 N N . THR A 1 104 ? -10.531 29.125 6.508 1 98.38 104 THR A N 1
ATOM 815 C CA . THR A 1 104 ? -11.812 28.984 7.195 1 98.38 104 THR A CA 1
ATOM 816 C C . THR A 1 104 ? -11.617 28.391 8.586 1 98.38 104 THR A C 1
ATOM 818 O O . THR A 1 104 ? -12.219 28.859 9.555 1 98.38 104 THR A O 1
ATOM 821 N N . THR A 1 105 ? -10.766 27.438 8.664 1 98.62 105 THR A N 1
ATOM 822 C CA . THR A 1 105 ? -10.445 26.812 9.945 1 98.62 105 THR A CA 1
ATOM 823 C C . THR A 1 105 ? -9.773 27.797 10.883 1 98.62 105 THR A C 1
ATOM 825 O O . THR A 1 105 ? -10.148 27.922 12.047 1 98.62 105 THR A O 1
ATOM 828 N N . LEU A 1 106 ? -8.828 28.5 10.367 1 98.75 106 LEU A N 1
ATOM 829 C CA . LEU A 1 106 ? -8.109 29.469 11.188 1 98.75 106 LEU A CA 1
ATOM 830 C C . LEU A 1 106 ? -9.031 30.578 11.656 1 98.75 106 LEU A C 1
ATOM 832 O O . LEU A 1 106 ? -8.969 31 12.812 1 98.75 106 LEU A O 1
ATOM 836 N N . ASP A 1 107 ? -9.883 31.047 10.742 1 98.38 107 ASP A N 1
ATOM 837 C CA . ASP A 1 107 ? -10.859 32.062 11.133 1 98.38 107 ASP A CA 1
ATOM 838 C C . ASP A 1 107 ? -11.773 31.547 12.242 1 98.38 107 ASP A C 1
ATOM 840 O O . ASP A 1 107 ? -12.094 32.281 13.172 1 98.38 107 ASP A O 1
ATOM 844 N N . TYR A 1 108 ? -12.148 30.328 12.109 1 98.5 108 TYR A N 1
ATOM 845 C CA . TYR A 1 108 ? -12.984 29.703 13.133 1 98.5 108 TYR A CA 1
ATOM 846 C C . TYR A 1 108 ? -12.281 29.719 14.484 1 98.5 108 TYR A C 1
ATOM 848 O O . TYR A 1 108 ? -12.883 30.078 15.5 1 98.5 108 TYR A O 1
ATOM 856 N N . LEU A 1 109 ? -11.039 29.375 14.555 1 98.38 109 LEU A N 1
ATOM 857 C CA . LEU A 1 109 ? -10.266 29.281 15.789 1 98.38 109 LEU A CA 1
ATOM 858 C C . LEU A 1 109 ? -10.102 30.656 16.422 1 98.38 109 LEU A C 1
ATOM 860 O O . LEU A 1 109 ? -10.086 30.781 17.656 1 98.38 109 LEU A O 1
ATOM 864 N N . HIS A 1 110 ? -10.008 31.688 15.594 1 98.12 110 HIS A N 1
ATOM 865 C CA . HIS A 1 110 ? -9.688 33 16.109 1 98.12 110 HIS A CA 1
ATOM 866 C C . HIS A 1 110 ? -10.945 33.844 16.359 1 98.12 110 HIS A C 1
ATOM 868 O O . HIS A 1 110 ? -10.875 34.938 16.875 1 98.12 110 HIS A O 1
ATOM 874 N N . ASP A 1 111 ? -12.07 33.312 15.969 1 98 111 ASP A N 1
ATOM 875 C CA . ASP A 1 111 ? -13.344 33.969 16.297 1 98 111 ASP A CA 1
ATOM 876 C C . ASP A 1 111 ? -13.734 33.719 17.75 1 98 111 ASP A C 1
ATOM 878 O O . ASP A 1 111 ? -14.055 32.594 18.125 1 98 111 ASP A O 1
ATOM 882 N N . PRO A 1 112 ? -13.742 34.719 18.547 1 96.62 112 PRO A N 1
ATOM 883 C CA . PRO A 1 112 ? -14.031 34.531 19.969 1 96.62 112 PRO A CA 1
ATOM 884 C C . PRO A 1 112 ? -15.414 33.938 20.219 1 96.62 112 PRO A C 1
ATOM 886 O O . PRO A 1 112 ? -15.633 33.281 21.25 1 96.62 112 PRO A O 1
ATOM 889 N N . SER A 1 113 ? -16.281 34.094 19.312 1 97.75 113 SER A N 1
ATOM 890 C CA . SER A 1 113 ? -17.641 33.594 19.484 1 97.75 113 SER A CA 1
ATOM 891 C C . SER A 1 113 ? -17.672 32.094 19.5 1 97.75 113 SER A C 1
ATOM 893 O O . SER A 1 113 ? -18.625 31.484 20 1 97.75 113 SER A O 1
ATOM 895 N N . ASN A 1 114 ? -16.609 31.484 18.984 1 97.31 114 ASN A N 1
ATOM 896 C CA . ASN A 1 114 ? -16.578 30.031 18.938 1 97.31 114 ASN A CA 1
ATOM 897 C C . ASN A 1 114 ? -16 29.453 20.234 1 97.31 114 ASN A C 1
ATOM 899 O O . ASN A 1 114 ? -16.125 28.25 20.484 1 97.31 114 ASN A O 1
ATOM 903 N N . GLY A 1 115 ? -15.391 30.25 21.016 1 97 115 GLY A N 1
ATOM 904 C CA . GLY A 1 115 ? -15 29.875 22.375 1 97 115 GLY A CA 1
ATOM 905 C C . GLY A 1 115 ? -13.828 28.922 22.406 1 97 115 GLY A C 1
ATOM 906 O O . GLY A 1 115 ? -13.688 28.141 23.359 1 97 115 GLY A O 1
ATOM 907 N N . VAL A 1 116 ? -13.047 28.828 21.328 1 97.38 116 VAL A N 1
ATOM 908 C CA . VAL A 1 116 ? -11.852 28 21.312 1 97.38 116 VAL A CA 1
ATOM 909 C C . VAL A 1 116 ? -10.648 28.812 21.797 1 97.38 116 VAL A C 1
ATOM 911 O O . VAL A 1 116 ? -10.281 29.812 21.172 1 97.38 116 VAL A O 1
ATOM 914 N N . VAL A 1 117 ? -10.055 28.422 22.922 1 96.69 117 VAL A N 1
ATOM 915 C CA . VAL A 1 117 ? -8.891 29.109 23.469 1 96.69 117 VAL A CA 1
ATOM 916 C C . VAL A 1 117 ? -7.723 28.125 23.578 1 96.69 117 VAL A C 1
ATOM 918 O O . VAL A 1 117 ? -7.699 27.297 24.5 1 96.69 117 VAL A O 1
ATOM 921 N N . LEU A 1 118 ? -6.82 28.281 22.688 1 96.69 118 LEU A N 1
ATOM 922 C CA . LEU A 1 118 ? -5.652 27.406 22.688 1 96.69 118 LEU A CA 1
ATOM 923 C C . LEU A 1 118 ? -4.461 28.078 23.359 1 96.69 118 LEU A C 1
ATOM 925 O O . LEU A 1 118 ? -4.258 29.281 23.188 1 96.69 118 LEU A O 1
ATOM 929 N N . SER A 1 119 ? -3.711 27.297 24.094 1 94.06 119 SER A N 1
ATOM 930 C CA . SER A 1 119 ? -2.443 27.797 24.609 1 94.06 119 SER A CA 1
ATOM 931 C C . SER A 1 119 ? -1.384 27.875 23.516 1 94.06 119 SER A C 1
ATOM 933 O O . SER A 1 119 ? -0.497 28.719 23.562 1 94.06 119 SER A O 1
ATOM 935 N N . ALA A 1 120 ? -1.475 26.969 22.594 1 96.62 120 ALA A N 1
ATOM 936 C CA . ALA A 1 120 ? -0.532 26.938 21.469 1 96.62 120 ALA A CA 1
ATOM 937 C C . ALA A 1 120 ? -0.759 28.125 20.531 1 96.62 120 ALA A C 1
ATOM 939 O O . ALA A 1 120 ? -1.902 28.5 20.281 1 96.62 120 ALA A O 1
ATOM 940 N N . SER A 1 121 ? 0.304 28.656 20.078 1 96.19 121 SER A N 1
ATOM 941 C CA . SER A 1 121 ? 0.177 29.688 19.047 1 96.19 121 SER A CA 1
ATOM 942 C C . SER A 1 121 ? -0.315 29.109 17.734 1 96.19 121 SER A C 1
ATOM 944 O O . SER A 1 121 ? 0.003 27.953 17.391 1 96.19 121 SER A O 1
ATOM 946 N N . THR A 1 122 ? -1.09 29.812 17.031 1 98.12 122 THR A N 1
ATOM 947 C CA . THR A 1 122 ? -1.59 29.438 15.703 1 98.12 122 THR A CA 1
ATOM 948 C C . THR A 1 122 ? -1.419 30.594 14.719 1 98.12 122 THR A C 1
ATOM 950 O O . THR A 1 122 ? -1.418 31.766 15.117 1 98.12 122 THR A O 1
ATOM 953 N N . PRO A 1 123 ? -1.28 30.297 13.516 1 98.44 123 PRO A N 1
ATOM 954 C CA . PRO A 1 123 ? -1.181 31.391 12.539 1 98.44 123 PRO A CA 1
ATOM 955 C C . PRO A 1 123 ? -2.48 32.188 12.398 1 98.44 123 PRO A C 1
ATOM 957 O O . PRO A 1 123 ? -3.561 31.656 12.688 1 98.44 123 PRO A O 1
ATOM 960 N N . ARG A 1 124 ? -2.35 33.406 11.945 1 98.12 124 ARG A N 1
ATOM 961 C CA . ARG A 1 124 ? -3.488 34.219 11.539 1 98.12 124 ARG A CA 1
ATOM 962 C C . ARG A 1 124 ? -3.496 34.438 10.031 1 98.12 124 ARG A C 1
ATOM 964 O O . ARG A 1 124 ? -2.443 34.594 9.422 1 98.12 124 ARG A O 1
ATOM 971 N N . VAL A 1 125 ? -4.668 34.531 9.523 1 98.69 125 VAL A N 1
ATOM 972 C CA . VAL A 1 125 ? -4.816 34.719 8.078 1 98.69 125 VAL A CA 1
ATOM 973 C C . VAL A 1 125 ? -4.586 36.188 7.719 1 98.69 125 VAL A C 1
ATOM 975 O O . VAL A 1 125 ? -5.191 37.062 8.312 1 98.69 125 VAL A O 1
ATOM 978 N N . LEU A 1 126 ? -3.715 36.375 6.758 1 98.44 126 LEU A N 1
ATOM 979 C CA . LEU A 1 126 ? -3.453 37.719 6.27 1 98.44 126 LEU A CA 1
ATOM 980 C C . LEU A 1 126 ? -4.137 37.969 4.926 1 98.44 126 LEU A C 1
ATOM 982 O O . LEU A 1 126 ? -4.57 39.062 4.629 1 98.44 126 LEU A O 1
ATOM 986 N N . TYR A 1 127 ? -4.16 36.906 4.152 1 98.12 127 TYR A N 1
ATOM 987 C CA . TYR A 1 127 ? -4.711 37 2.805 1 98.12 127 TYR A CA 1
ATOM 988 C C . TYR A 1 127 ? -4.992 35.594 2.246 1 98.12 127 TYR A C 1
ATOM 990 O O . TYR A 1 127 ? -4.281 34.656 2.557 1 98.12 127 TYR A O 1
ATOM 998 N N . HIS A 1 128 ? -6.066 35.469 1.532 1 97.75 128 HIS A N 1
ATOM 999 C CA . HIS A 1 128 ? -6.309 34.219 0.772 1 97.75 128 HIS A CA 1
ATOM 1000 C C . HIS A 1 128 ? -7.121 34.531 -0.488 1 97.75 128 HIS A C 1
ATOM 1002 O O . HIS A 1 128 ? -7.863 35.5 -0.542 1 97.75 128 HIS A O 1
ATOM 1008 N N . ASN A 1 129 ? -6.941 33.688 -1.403 1 95 129 ASN A N 1
ATOM 1009 C CA . ASN A 1 129 ? -7.715 33.781 -2.639 1 95 129 ASN A CA 1
ATOM 1010 C C . ASN A 1 129 ? -7.621 32.469 -3.449 1 95 129 ASN A C 1
ATOM 1012 O O . ASN A 1 129 ? -6.77 31.625 -3.178 1 95 129 ASN A O 1
ATOM 1016 N N . GLU A 1 130 ? -8.555 32.281 -4.363 1 93.38 130 GLU A N 1
ATOM 1017 C CA . GLU A 1 130 ? -8.562 31.141 -5.293 1 93.38 130 GLU A CA 1
ATOM 1018 C C . GLU A 1 130 ? -8.703 31.625 -6.738 1 93.38 130 GLU A C 1
ATOM 1020 O O . GLU A 1 130 ? -9.664 32.312 -7.074 1 93.38 130 GLU A O 1
ATOM 1025 N N . PHE A 1 131 ? -7.621 31.297 -7.488 1 86.81 131 PHE A N 1
ATOM 1026 C CA . PHE A 1 131 ? -7.641 31.625 -8.914 1 86.81 131 PHE A CA 1
ATOM 1027 C C . PHE A 1 131 ? -7.043 30.484 -9.727 1 86.81 131 PHE A C 1
ATOM 1029 O O . PHE A 1 131 ? -6.098 29.828 -9.297 1 86.81 131 PHE A O 1
ATOM 1036 N N . ASP A 1 132 ? -7.652 30.25 -10.969 1 85.44 132 ASP A N 1
ATOM 1037 C CA . ASP A 1 132 ? -7.113 29.281 -11.922 1 85.44 132 ASP A CA 1
ATOM 1038 C C . ASP A 1 132 ? -6.859 27.938 -11.25 1 85.44 132 ASP A C 1
ATOM 1040 O O . ASP A 1 132 ? -5.77 27.375 -11.375 1 85.44 132 ASP A O 1
ATOM 1044 N N . GLU A 1 133 ? -7.66 27.547 -10.375 1 88.12 133 GLU A N 1
ATOM 1045 C CA . GLU A 1 133 ? -7.664 26.234 -9.719 1 88.12 133 GLU A CA 1
ATOM 1046 C C . GLU A 1 133 ? -6.527 26.125 -8.711 1 88.12 133 GLU A C 1
ATOM 1048 O O . GLU A 1 133 ? -5.988 25.031 -8.5 1 88.12 133 GLU A O 1
ATOM 1053 N N . ARG A 1 134 ? -6.168 27.312 -8.211 1 92.31 134 ARG A N 1
ATOM 1054 C CA . ARG A 1 134 ? -5.148 27.344 -7.168 1 92.31 134 ARG A CA 1
ATOM 1055 C C . ARG A 1 134 ? -5.637 28.109 -5.941 1 92.31 134 ARG A C 1
ATOM 1057 O O . ARG A 1 134 ? -6.367 29.094 -6.07 1 92.31 134 ARG A O 1
ATOM 1064 N N . TYR A 1 135 ? -5.238 27.609 -4.871 1 95.44 135 TYR A N 1
ATOM 1065 C CA . TYR A 1 135 ? -5.535 28.219 -3.58 1 95.44 135 TYR A CA 1
ATOM 1066 C C . TYR A 1 135 ? -4.301 28.891 -2.994 1 95.44 135 TYR A C 1
ATOM 1068 O O . TYR A 1 135 ? -3.238 28.266 -2.895 1 95.44 135 TYR A O 1
ATOM 1076 N N . TYR A 1 136 ? -4.426 30.219 -2.742 1 96.25 136 TYR A N 1
ATOM 1077 C CA . TYR A 1 136 ? -3.352 31.031 -2.172 1 96.25 136 TYR A CA 1
ATOM 1078 C C . TYR A 1 136 ? -3.684 31.453 -0.746 1 96.25 136 TYR A C 1
ATOM 1080 O O . TYR A 1 136 ? -4.77 31.969 -0.485 1 96.25 136 TYR A O 1
ATOM 1088 N N . LEU A 1 137 ? -2.734 31.203 0.137 1 97.88 137 LEU A N 1
ATOM 1089 C CA . LEU A 1 137 ? -2.947 31.547 1.539 1 97.88 137 LEU A CA 1
ATOM 1090 C C . LEU A 1 137 ? -1.699 32.188 2.137 1 97.88 137 LEU A C 1
ATOM 1092 O O . LEU A 1 137 ? -0.6 31.641 2.02 1 97.88 137 LEU A O 1
ATOM 1096 N N . ILE A 1 138 ? -1.839 33.375 2.684 1 98.44 138 ILE A N 1
ATOM 1097 C CA . ILE A 1 138 ? -0.768 34.031 3.432 1 98.44 138 ILE A CA 1
ATOM 1098 C C . ILE A 1 138 ? -1.13 34.062 4.914 1 98.44 138 ILE A C 1
ATOM 1100 O O . ILE A 1 138 ? -2.201 34.562 5.285 1 98.44 138 ILE A O 1
ATOM 1104 N N . THR A 1 139 ? -0.277 33.531 5.715 1 98.62 139 THR A N 1
ATOM 1105 C CA . THR A 1 139 ? -0.501 33.531 7.156 1 98.62 139 THR A CA 1
ATOM 1106 C C . THR A 1 139 ? 0.7 34.125 7.891 1 98.62 139 THR A C 1
ATOM 1108 O O . THR A 1 139 ? 1.811 34.156 7.355 1 98.62 139 THR A O 1
ATOM 1111 N N . THR A 1 140 ? 0.44 34.562 9.094 1 98.31 140 THR A N 1
ATOM 1112 C CA . THR A 1 140 ? 1.533 35 9.945 1 98.31 140 THR A CA 1
ATOM 1113 C C . THR A 1 140 ? 2.449 33.844 10.312 1 98.31 140 THR A C 1
ATOM 1115 O O . THR A 1 140 ? 2.033 32.656 10.266 1 98.31 140 THR A O 1
ATOM 1118 N N . ARG A 1 141 ? 3.617 34.156 10.641 1 96.31 141 ARG A N 1
ATOM 1119 C CA . ARG A 1 141 ? 4.594 33.156 11.102 1 96.31 141 ARG A CA 1
ATOM 1120 C C . ARG A 1 141 ? 4.367 32.812 12.562 1 96.31 141 ARG A C 1
ATOM 1122 O O . ARG A 1 141 ? 4.082 33.688 13.383 1 96.31 141 ARG A O 1
ATOM 1129 N N . VAL A 1 142 ? 4.418 31.578 12.859 1 95.81 142 VAL A N 1
ATOM 1130 C CA . VAL A 1 142 ? 4.445 31.094 14.234 1 95.81 142 VAL A CA 1
ATOM 1131 C C . VAL A 1 142 ? 5.891 30.906 14.688 1 95.81 142 VAL A C 1
ATOM 1133 O O . VAL A 1 142 ? 6.691 30.266 14 1 95.81 142 VAL A O 1
ATOM 1136 N N . PRO A 1 143 ? 6.207 31.516 15.797 1 92.25 143 PRO A N 1
ATOM 1137 C CA . PRO A 1 143 ? 7.602 31.453 16.25 1 92.25 143 PRO A CA 1
ATOM 1138 C C . PRO A 1 143 ? 8.039 30.047 16.625 1 92.25 143 PRO A C 1
ATOM 1140 O O . PRO A 1 143 ? 7.211 29.234 17.031 1 92.25 143 PRO A O 1
ATOM 1143 N N . GLY A 1 144 ? 9.414 29.859 16.453 1 93.38 144 GLY A N 1
ATOM 1144 C CA . GLY A 1 144 ? 10.008 28.609 16.906 1 93.38 144 GLY A CA 1
ATOM 1145 C C . GLY A 1 144 ? 10.484 27.719 15.781 1 93.38 144 GLY A C 1
ATOM 1146 O O . GLY A 1 144 ? 10.477 28.125 14.617 1 93.38 144 GLY A O 1
ATOM 1147 N N . GLU A 1 145 ? 10.992 26.578 16.203 1 93.19 145 GLU A N 1
ATOM 1148 C CA . GLU A 1 145 ? 11.422 25.547 15.258 1 93.19 145 GLU A CA 1
ATOM 1149 C C . GLU A 1 145 ? 10.57 24.297 15.398 1 93.19 145 GLU A C 1
ATOM 1151 O O . GLU A 1 145 ? 9.984 24.047 16.453 1 93.19 145 GLU A O 1
ATOM 1156 N N . THR A 1 146 ? 10.484 23.562 14.32 1 94.25 146 THR A N 1
ATOM 1157 C CA . THR A 1 146 ? 9.68 22.344 14.359 1 94.25 146 THR A CA 1
ATOM 1158 C C . THR A 1 146 ? 10.234 21.359 15.383 1 94.25 146 THR A C 1
ATOM 1160 O O . THR A 1 146 ? 11.438 21.344 15.648 1 94.25 146 THR A O 1
ATOM 1163 N N . LEU A 1 147 ? 9.398 20.516 15.891 1 95.06 147 LEU A N 1
ATOM 1164 C CA . LEU A 1 147 ? 9.859 19.469 16.781 1 95.06 147 LEU A CA 1
ATOM 1165 C C . LEU A 1 147 ? 10.836 18.531 16.078 1 95.06 147 LEU A C 1
ATOM 1167 O O . LEU A 1 147 ? 11.773 18.016 16.703 1 95.06 147 LEU A O 1
ATOM 1171 N N . GLU A 1 148 ? 10.602 18.312 14.828 1 91.81 148 GLU A N 1
ATOM 1172 C CA . GLU A 1 148 ? 11.5 17.469 14.047 1 91.81 148 GLU A CA 1
ATOM 1173 C C . GLU A 1 148 ? 12.953 17.922 14.188 1 91.81 148 GLU A C 1
ATOM 1175 O O . GLU A 1 148 ? 13.859 17.094 14.305 1 91.81 148 GLU A O 1
ATOM 1180 N N . LYS A 1 149 ? 13.164 19.188 14.227 1 91.06 149 LYS A N 1
ATOM 1181 C CA . LYS A 1 149 ? 14.508 19.75 14.305 1 91.06 149 LYS A CA 1
ATOM 1182 C C . LYS A 1 149 ? 14.977 19.875 15.75 1 91.06 149 LYS A C 1
ATOM 1184 O O . LYS A 1 149 ? 16.141 19.625 16.062 1 91.06 149 LYS A O 1
ATOM 1189 N N . ALA A 1 150 ? 14.133 20.188 16.641 1 93.31 150 ALA A N 1
ATOM 1190 C CA . ALA A 1 150 ? 14.5 20.594 17.984 1 93.31 150 ALA A CA 1
ATOM 1191 C C . ALA A 1 150 ? 14.57 19.391 18.922 1 93.31 150 ALA A C 1
ATOM 1193 O O . ALA A 1 150 ? 15.312 19.406 19.922 1 93.31 150 ALA A O 1
ATOM 1194 N N . TRP A 1 151 ? 13.914 18.328 18.656 1 93.31 151 TRP A N 1
ATOM 1195 C CA . TRP A 1 151 ? 13.625 17.25 19.594 1 93.31 151 TRP A CA 1
ATOM 1196 C C . TRP A 1 151 ? 14.906 16.578 20.062 1 93.31 151 TRP A C 1
ATOM 1198 O O . TRP A 1 151 ? 15.086 16.344 21.266 1 93.31 151 TRP A O 1
ATOM 1208 N N . PRO A 1 152 ? 15.867 16.297 19.156 1 90.69 152 PRO A N 1
ATOM 1209 C CA . PRO A 1 152 ? 17.062 15.578 19.594 1 90.69 152 PRO A CA 1
ATOM 1210 C C . PRO A 1 152 ? 17.859 16.328 20.656 1 90.69 152 PRO A C 1
ATOM 1212 O O . PRO A 1 152 ? 18.547 15.711 21.469 1 90.69 152 PRO A O 1
ATOM 1215 N N . ALA A 1 153 ? 17.766 17.594 20.703 1 91.31 153 ALA A N 1
ATOM 1216 C CA . ALA A 1 153 ? 18.578 18.406 21.625 1 91.31 153 ALA A CA 1
ATOM 1217 C C . ALA A 1 153 ? 17.797 18.719 22.906 1 91.31 153 ALA A C 1
ATOM 1219 O O . ALA A 1 153 ? 18.359 19.297 23.844 1 91.31 153 ALA A O 1
ATOM 1220 N N . MET A 1 154 ? 16.594 18.312 22.953 1 91.88 154 MET A N 1
ATOM 1221 C CA . MET A 1 154 ? 15.75 18.641 24.094 1 91.88 154 MET A CA 1
ATOM 1222 C C . MET A 1 154 ? 16 17.672 25.25 1 91.88 154 MET A C 1
ATOM 1224 O O . MET A 1 154 ? 16.328 16.5 25.031 1 91.88 154 MET A O 1
ATOM 1228 N N . ASP A 1 155 ? 15.859 18.219 26.406 1 92.38 155 ASP A N 1
ATOM 1229 C CA . ASP A 1 155 ? 15.891 17.312 27.547 1 92.38 155 ASP A CA 1
ATOM 1230 C C . ASP A 1 155 ? 14.516 16.688 27.797 1 92.38 155 ASP A C 1
ATOM 1232 O O . ASP A 1 155 ? 13.531 17.078 27.156 1 92.38 155 ASP A O 1
ATOM 1236 N N . GLU A 1 156 ? 14.43 15.766 28.672 1 94.38 156 GLU A N 1
ATOM 1237 C CA . GLU A 1 156 ? 13.234 14.969 28.922 1 94.38 156 GLU A CA 1
ATOM 1238 C C . GLU A 1 156 ? 12.078 15.836 29.406 1 94.38 156 GLU A C 1
ATOM 1240 O O . GLU A 1 156 ? 10.938 15.641 29 1 94.38 156 GLU A O 1
ATOM 1245 N N . ALA A 1 157 ? 12.359 16.781 30.203 1 93 157 ALA A N 1
ATOM 1246 C CA . ALA A 1 157 ? 11.312 17.625 30.766 1 93 157 ALA A CA 1
ATOM 1247 C C . ALA A 1 157 ? 10.641 18.469 29.688 1 93 157 ALA A C 1
ATOM 1249 O O . ALA A 1 157 ? 9.422 18.609 29.672 1 93 157 ALA A O 1
ATOM 1250 N N . VAL A 1 158 ? 11.445 19.016 28.828 1 93.06 158 VAL A N 1
ATOM 1251 C CA . VAL A 1 158 ? 10.93 19.844 27.734 1 93.06 158 VAL A CA 1
ATOM 1252 C C . VAL A 1 158 ? 10.148 18.984 26.75 1 93.06 158 VAL A C 1
ATOM 1254 O O . VAL A 1 158 ? 9.078 19.391 26.281 1 93.06 158 VAL A O 1
ATOM 1257 N N . GLN A 1 159 ? 10.68 17.812 26.453 1 95.25 159 GLN A N 1
ATOM 1258 C CA . GLN A 1 159 ? 9.977 16.891 25.578 1 95.25 159 GLN A CA 1
ATOM 1259 C C . GLN A 1 159 ? 8.594 16.562 26.125 1 95.25 159 GLN A C 1
ATOM 1261 O O . GLN A 1 159 ? 7.602 16.625 25.391 1 95.25 159 GLN A O 1
ATOM 1266 N N . GLN A 1 160 ? 8.57 16.312 27.359 1 95.62 160 GLN A N 1
ATOM 1267 C CA . GLN A 1 160 ? 7.293 15.945 27.984 1 95.62 160 GLN A CA 1
ATOM 1268 C C . GLN A 1 160 ? 6.34 17.141 28 1 95.62 160 GLN A C 1
ATOM 1270 O O . GLN A 1 160 ? 5.129 16.969 27.844 1 95.62 160 GLN A O 1
ATOM 1275 N N . ALA A 1 161 ? 6.852 18.281 28.219 1 95.06 161 ALA A N 1
ATOM 1276 C CA . ALA A 1 161 ? 6.023 19.484 28.203 1 95.06 161 ALA A CA 1
ATOM 1277 C C . ALA A 1 161 ? 5.363 19.688 26.844 1 95.06 161 ALA A C 1
ATOM 1279 O O . ALA A 1 161 ? 4.207 20.109 26.766 1 95.06 161 ALA A O 1
ATOM 1280 N N . CYS A 1 162 ? 6.113 19.453 25.812 1 96.5 162 CYS A N 1
ATOM 1281 C CA . CYS A 1 162 ? 5.551 19.547 24.469 1 96.5 162 CYS A CA 1
ATOM 1282 C C . CYS A 1 162 ? 4.418 18.547 24.281 1 96.5 162 CYS A C 1
ATOM 1284 O O . CYS A 1 162 ? 3.363 18.891 23.75 1 96.5 162 CYS A O 1
ATOM 1286 N N . VAL A 1 163 ? 4.613 17.328 24.734 1 97.75 163 VAL A N 1
ATOM 1287 C CA . VAL A 1 163 ? 3.6 16.281 24.656 1 97.75 163 VAL A CA 1
ATOM 1288 C C . VAL A 1 163 ? 2.342 16.703 25.391 1 97.75 163 VAL A C 1
ATOM 1290 O O . VAL A 1 163 ? 1.232 16.625 24.859 1 97.75 163 VAL A O 1
ATOM 1293 N N . ASP A 1 164 ? 2.537 17.234 26.578 1 97.88 164 ASP A N 1
ATOM 1294 C CA . ASP A 1 164 ? 1.413 17.656 27.406 1 97.88 164 ASP A CA 1
ATOM 1295 C C . ASP A 1 164 ? 0.624 18.766 26.719 1 97.88 164 ASP A C 1
ATOM 1297 O O . ASP A 1 164 ? -0.609 18.766 26.734 1 97.88 164 ASP A O 1
ATOM 1301 N N . GLN A 1 165 ? 1.313 19.688 26.156 1 97.56 165 GLN A N 1
ATOM 1302 C CA . GLN A 1 165 ? 0.657 20.812 25.516 1 97.56 165 GLN A CA 1
ATOM 1303 C C . GLN A 1 165 ? -0.152 20.359 24.297 1 97.56 165 GLN A C 1
ATOM 1305 O O . GLN A 1 165 ? -1.232 20.875 24.031 1 97.56 165 GLN A O 1
ATOM 1310 N N . ILE A 1 166 ? 0.38 19.375 23.578 1 98.25 166 ILE A N 1
ATOM 1311 C CA . ILE A 1 166 ? -0.341 18.875 22.406 1 98.25 166 ILE A CA 1
ATOM 1312 C C . ILE A 1 166 ? -1.599 18.141 22.875 1 98.25 166 ILE A C 1
ATOM 1314 O O . ILE A 1 166 ? -2.67 18.297 22.281 1 98.25 166 ILE A O 1
ATOM 1318 N N . VAL A 1 167 ? -1.513 17.344 23.906 1 98.62 167 VAL A N 1
ATOM 1319 C CA . VAL A 1 167 ? -2.678 16.625 24.422 1 98.62 167 VAL A CA 1
ATOM 1320 C C . VAL A 1 167 ? -3.697 17.625 24.969 1 98.62 167 VAL A C 1
ATOM 1322 O O . VAL A 1 167 ? -4.902 17.484 24.734 1 98.62 167 VAL A O 1
ATOM 1325 N N . ASP A 1 168 ? -3.201 18.625 25.656 1 98.31 168 ASP A N 1
ATOM 1326 C CA . ASP A 1 168 ? -4.09 19.688 26.125 1 98.31 168 ASP A CA 1
ATOM 1327 C C . ASP A 1 168 ? -4.816 20.359 24.953 1 98.31 168 ASP A C 1
ATOM 1329 O O . ASP A 1 168 ? -5.992 20.703 25.062 1 98.31 168 ASP A O 1
ATOM 1333 N N . THR A 1 169 ? -4.094 20.562 23.906 1 98.5 169 THR A N 1
ATOM 1334 C CA . THR A 1 169 ? -4.695 21.125 22.688 1 98.5 169 THR A CA 1
ATOM 1335 C C . THR A 1 169 ? -5.812 20.219 22.172 1 98.5 169 THR A C 1
ATOM 1337 O O . THR A 1 169 ? -6.902 20.688 21.844 1 98.5 169 THR A O 1
ATOM 1340 N N . CYS A 1 170 ? -5.559 18.906 22.125 1 98.69 170 CYS A N 1
ATOM 1341 C CA . CYS A 1 170 ? -6.574 17.938 21.703 1 98.69 170 CYS A CA 1
ATOM 1342 C C . CYS A 1 170 ? -7.805 18.016 22.594 1 98.69 170 CYS A C 1
ATOM 1344 O O . CYS A 1 170 ? -8.938 18.047 22.094 1 98.69 170 CYS A O 1
ATOM 1346 N N . ILE A 1 171 ? -7.594 18.109 23.906 1 98.69 171 ILE A N 1
ATOM 1347 C CA . ILE A 1 171 ? -8.688 18.156 24.875 1 98.69 171 ILE A CA 1
ATOM 1348 C C . ILE A 1 171 ? -9.5 19.422 24.672 1 98.69 171 ILE A C 1
ATOM 1350 O O . ILE A 1 171 ? -10.734 19.391 24.672 1 98.69 171 ILE A O 1
ATOM 1354 N N . THR A 1 172 ? -8.797 20.516 24.453 1 98.62 172 THR A N 1
ATOM 1355 C CA . THR A 1 172 ? -9.461 21.812 24.266 1 98.62 172 THR A CA 1
ATOM 1356 C C . THR A 1 172 ? -10.305 21.797 23 1 98.62 172 THR A C 1
ATOM 1358 O O . THR A 1 172 ? -11.477 22.172 23.016 1 98.62 172 THR A O 1
ATOM 1361 N N . LEU A 1 173 ? -9.727 21.359 21.906 1 98.81 173 LEU A N 1
ATOM 1362 C CA . LEU A 1 173 ? -10.453 21.281 20.641 1 98.81 173 LEU A CA 1
ATOM 1363 C C . LEU A 1 173 ? -11.656 20.359 20.766 1 98.81 173 LEU A C 1
ATOM 1365 O O . LEU A 1 173 ? -12.727 20.656 20.219 1 98.81 173 LEU A O 1
ATOM 1369 N N . ALA A 1 174 ? -11.492 19.312 21.5 1 98.5 174 ALA A N 1
ATOM 1370 C CA . ALA A 1 174 ? -12.5 18.266 21.609 1 98.5 174 ALA A CA 1
ATOM 1371 C C . ALA A 1 174 ? -13.742 18.781 22.328 1 98.5 174 ALA A C 1
ATOM 1373 O O . ALA A 1 174 ? -14.789 18.125 22.328 1 98.5 174 ALA A O 1
ATOM 1374 N N . GLN A 1 175 ? -13.688 19.953 22.922 1 98.19 175 GLN A N 1
ATOM 1375 C CA . GLN A 1 175 ? -14.852 20.562 23.562 1 98.19 175 GLN A CA 1
ATOM 1376 C C . GLN A 1 175 ? -15.883 21 22.516 1 98.19 175 GLN A C 1
ATOM 1378 O O . GLN A 1 175 ? -17.062 21.188 22.844 1 98.19 175 GLN A O 1
ATOM 1383 N N . LYS A 1 176 ? -15.453 21.234 21.312 1 98.62 176 LYS A N 1
ATOM 1384 C CA . LYS A 1 176 ? -16.359 21.531 20.219 1 98.62 176 LYS A CA 1
ATOM 1385 C C . LYS A 1 176 ? -16.844 20.266 19.531 1 98.62 176 LYS A C 1
ATOM 1387 O O . LYS A 1 176 ? -16.047 19.391 19.203 1 98.62 176 LYS A O 1
ATOM 1392 N N . THR A 1 177 ? -18.156 20.141 19.312 1 98.44 177 THR A N 1
ATOM 1393 C CA . THR A 1 177 ? -18.688 18.875 18.828 1 98.44 177 THR A CA 1
ATOM 1394 C C . THR A 1 177 ? -19.562 19.094 17.594 1 98.44 177 THR A C 1
ATOM 1396 O O . THR A 1 177 ? -19.938 20.219 17.281 1 98.44 177 THR A O 1
ATOM 1399 N N . SER A 1 178 ? -19.766 18.094 16.906 1 98.31 178 SER A N 1
ATOM 1400 C CA . SER A 1 178 ? -20.656 17.984 15.758 1 98.31 178 SER A CA 1
ATOM 1401 C C . SER A 1 178 ? -21.281 16.609 15.664 1 98.31 178 SER A C 1
ATOM 1403 O O . SER A 1 178 ? -20.703 15.625 16.141 1 98.31 178 SER A O 1
ATOM 1405 N N . ALA A 1 179 ? -22.406 16.516 15.062 1 97.62 179 ALA A N 1
ATOM 1406 C CA . ALA A 1 179 ? -23.109 15.242 14.938 1 97.62 179 ALA A CA 1
ATOM 1407 C C . ALA A 1 179 ? -22.438 14.352 13.891 1 97.62 179 ALA A C 1
ATOM 1409 O O . ALA A 1 179 ? -22.625 13.133 13.898 1 97.62 179 ALA A O 1
ATOM 1410 N N . THR A 1 180 ? -21.703 15.016 12.992 1 97.69 180 THR A N 1
ATOM 1411 C CA . THR A 1 180 ? -21.141 14.242 11.883 1 97.69 180 THR A CA 1
ATOM 1412 C C . THR A 1 180 ? -19.656 14.57 11.703 1 97.69 180 THR A C 1
ATOM 1414 O O . THR A 1 180 ? -19.141 15.531 12.281 1 97.69 180 THR A O 1
ATOM 1417 N N . ILE A 1 181 ? -18.984 13.719 10.977 1 98.31 181 ILE A N 1
ATOM 1418 C CA . ILE A 1 181 ? -17.609 14 10.562 1 98.31 181 ILE A CA 1
ATOM 1419 C C . ILE A 1 181 ? -17.609 15.07 9.477 1 98.31 181 ILE A C 1
ATOM 1421 O O . ILE A 1 181 ? -18.141 14.867 8.391 1 98.31 181 ILE A O 1
ATOM 1425 N N . CYS A 1 182 ? -16.984 16.156 9.703 1 98.31 182 CYS A N 1
ATOM 1426 C CA . CYS A 1 182 ? -16.938 17.266 8.742 1 98.31 182 CYS A CA 1
ATOM 1427 C C . CYS A 1 182 ? -15.992 18.359 9.211 1 98.31 182 CYS A C 1
ATOM 1429 O O . CYS A 1 182 ? -15.469 18.297 10.328 1 98.31 182 CYS A O 1
ATOM 1431 N N . GLY A 1 183 ? -15.703 19.312 8.359 1 98.25 183 GLY A N 1
ATOM 1432 C CA . GLY A 1 183 ? -14.969 20.516 8.742 1 98.25 183 GLY A CA 1
ATOM 1433 C C . GLY A 1 183 ? -15.805 21.5 9.539 1 98.25 183 GLY A C 1
ATOM 1434 O O . GLY A 1 183 ? -17 21.266 9.766 1 98.25 183 GLY A O 1
ATOM 1435 N N . VAL A 1 184 ? -15.203 22.562 9.961 1 98.31 184 VAL A N 1
ATOM 1436 C CA . VAL A 1 184 ? -15.852 23.531 10.836 1 98.31 184 VAL A CA 1
ATOM 1437 C C . VAL A 1 184 ? -16.984 24.219 10.086 1 98.31 184 VAL A C 1
ATOM 1439 O O . VAL A 1 184 ? -17.906 24.75 10.703 1 98.31 184 VAL A O 1
ATOM 1442 N N . ASP A 1 185 ? -16.922 24.219 8.758 1 97.81 185 ASP A N 1
ATOM 1443 C CA . ASP A 1 185 ? -17.969 24.828 7.953 1 97.81 185 ASP A CA 1
ATOM 1444 C C . ASP A 1 185 ? -18.859 23.75 7.301 1 97.81 185 ASP A C 1
ATOM 1446 O O . ASP A 1 185 ? -19.594 24.047 6.363 1 97.81 185 ASP A O 1
ATOM 1450 N N . GLY A 1 186 ? -18.656 22.531 7.703 1 97.38 186 GLY A N 1
ATOM 1451 C CA . GLY A 1 186 ? -19.453 21.438 7.152 1 97.38 186 GLY A CA 1
ATOM 1452 C C . GLY A 1 186 ? -18.797 20.781 5.949 1 97.38 186 GLY A C 1
ATOM 1453 O O . GLY A 1 186 ? -19.328 19.812 5.406 1 97.38 186 GLY A O 1
ATOM 1454 N N . GLY A 1 187 ? -17.641 21.266 5.52 1 97.25 187 GLY A N 1
ATOM 1455 C CA . GLY A 1 187 ? -16.922 20.656 4.406 1 97.25 187 GLY A CA 1
ATOM 1456 C C . GLY A 1 187 ? -16.438 19.25 4.703 1 97.25 187 GLY A C 1
ATOM 1457 O O . GLY A 1 187 ? -16.547 18.781 5.84 1 97.25 187 GLY A O 1
ATOM 1458 N N . GLN A 1 188 ? -15.898 18.594 3.695 1 95.88 188 GLN A N 1
ATOM 1459 C CA . GLN A 1 188 ? -15.453 17.203 3.854 1 95.88 188 GLN A CA 1
ATOM 1460 C C . GLN A 1 188 ? -14.047 17.156 4.449 1 95.88 188 GLN A C 1
ATOM 1462 O O . GLN A 1 188 ? -13.211 18.016 4.152 1 95.88 188 GLN A O 1
ATOM 1467 N N . LEU A 1 189 ? -13.867 16.219 5.301 1 95.44 189 LEU A N 1
ATOM 1468 C CA . LEU A 1 189 ? -12.562 15.969 5.891 1 95.44 189 LEU A CA 1
ATOM 1469 C C . LEU A 1 189 ? -11.758 15 5.023 1 95.44 189 LEU A C 1
ATOM 1471 O O . LEU A 1 189 ? -11.938 13.789 5.113 1 95.44 189 LEU A O 1
ATOM 1475 N N . ALA A 1 190 ? -10.906 15.461 4.18 1 90.5 190 ALA A N 1
ATOM 1476 C CA . ALA A 1 190 ? -10.141 14.648 3.23 1 90.5 190 ALA A CA 1
ATOM 1477 C C . ALA A 1 190 ? -8.953 13.984 3.91 1 90.5 190 ALA A C 1
ATOM 1479 O O . ALA A 1 190 ? -7.809 14.422 3.744 1 90.5 190 ALA A O 1
ATOM 1480 N N . ASP A 1 191 ? -9.141 12.984 4.664 1 90.56 191 ASP A N 1
ATOM 1481 C CA . ASP A 1 191 ? -8.141 12.203 5.379 1 90.56 191 ASP A CA 1
ATOM 1482 C C . ASP A 1 191 ? -8.398 10.703 5.223 1 90.56 191 ASP A C 1
ATOM 1484 O O . ASP A 1 191 ? -9.391 10.188 5.746 1 90.56 191 ASP A O 1
ATOM 1488 N N . ASN A 1 192 ? -7.527 9.984 4.586 1 87.5 192 ASN A N 1
ATOM 1489 C CA . ASN A 1 192 ? -7.812 8.617 4.176 1 87.5 192 ASN A CA 1
ATOM 1490 C C . ASN A 1 192 ? -7.074 7.605 5.047 1 87.5 192 ASN A C 1
ATOM 1492 O O . ASN A 1 192 ? -7.004 6.422 4.711 1 87.5 192 ASN A O 1
ATOM 1496 N N . TRP A 1 193 ? -6.613 8.055 6.191 1 91.69 193 TRP A N 1
ATOM 1497 C CA . TRP A 1 193 ? -5.766 7.168 6.988 1 91.69 193 TRP A CA 1
ATOM 1498 C C . TRP A 1 193 ? -6.547 5.957 7.477 1 91.69 193 TRP A C 1
ATOM 1500 O O . TRP A 1 193 ? -5.961 4.926 7.824 1 91.69 193 TRP A O 1
ATOM 1510 N N . ILE A 1 194 ? -7.871 6.039 7.531 1 92.12 194 ILE A N 1
ATOM 1511 C CA . ILE A 1 194 ? -8.688 4.949 8.055 1 92.12 194 ILE A CA 1
ATOM 1512 C C . ILE A 1 194 ? -8.727 3.807 7.039 1 92.12 194 ILE A C 1
ATOM 1514 O O . ILE A 1 194 ? -8.789 2.635 7.418 1 92.12 194 ILE A O 1
ATOM 1518 N N . LYS A 1 195 ? -8.719 4.105 5.793 1 90.31 195 LYS A N 1
ATOM 1519 C CA . LYS A 1 195 ? -8.734 3.102 4.73 1 90.31 195 LYS A CA 1
ATOM 1520 C C . LYS A 1 195 ? -7.734 3.453 3.631 1 90.31 195 LYS A C 1
ATOM 1522 O O . LYS A 1 195 ? -8.125 3.729 2.496 1 90.31 195 LYS A O 1
ATOM 1527 N N . PRO A 1 196 ? -6.512 3.322 3.881 1 88.44 196 PRO A N 1
ATOM 1528 C CA . PRO A 1 196 ? -5.484 3.891 3.002 1 88.44 196 PRO A CA 1
ATOM 1529 C C . PRO A 1 196 ? -5.301 3.09 1.715 1 88.44 196 PRO A C 1
ATOM 1531 O O . PRO A 1 196 ? -4.746 3.604 0.74 1 88.44 196 PRO A O 1
ATOM 1534 N N . LEU A 1 197 ? -5.75 1.901 1.628 1 86.5 197 LEU A N 1
ATOM 1535 C CA . LEU A 1 197 ? -5.488 1.063 0.463 1 86.5 197 LEU A CA 1
ATOM 1536 C C . LEU A 1 197 ? -6.668 1.089 -0.502 1 86.5 197 LEU A C 1
ATOM 1538 O O . LEU A 1 197 ? -6.621 0.46 -1.562 1 86.5 197 LEU A O 1
ATOM 1542 N N . VAL A 1 198 ? -7.664 1.804 -0.139 1 77.38 198 VAL A N 1
ATOM 1543 C CA . VAL A 1 198 ? -8.805 1.95 -1.036 1 77.38 198 VAL A CA 1
ATOM 1544 C C . VAL A 1 198 ? -8.531 3.064 -2.043 1 77.38 198 VAL A C 1
ATOM 1546 O O . VAL A 1 198 ? -8.188 4.184 -1.661 1 77.38 198 VAL A O 1
ATOM 1549 N N . PRO A 1 199 ? -8.617 2.703 -3.301 1 70.69 199 PRO A N 1
ATOM 1550 C CA . PRO A 1 199 ? -8.234 3.668 -4.336 1 70.69 199 PRO A CA 1
ATOM 1551 C C . PRO A 1 199 ? -9.141 4.898 -4.355 1 70.69 199 PRO A C 1
ATOM 1553 O O . PRO A 1 199 ? -8.656 6.02 -4.539 1 70.69 199 PRO A O 1
ATOM 1556 N N . THR A 1 200 ? -10.477 4.562 -4.336 1 68.38 200 THR A N 1
ATOM 1557 C CA . THR A 1 200 ? -11.391 5.699 -4.379 1 68.38 200 THR A CA 1
ATOM 1558 C C . THR A 1 200 ? -11.484 6.375 -3.014 1 68.38 200 THR A C 1
ATOM 1560 O O . THR A 1 200 ? -11.703 5.707 -2 1 68.38 200 THR A O 1
ATOM 1563 N N . LYS A 1 201 ? -11.242 7.664 -3.088 1 77.38 201 LYS A N 1
ATOM 1564 C CA . LYS A 1 201 ? -11.32 8.422 -1.842 1 77.38 201 LYS A CA 1
ATOM 1565 C C . LYS A 1 201 ? -12.648 9.172 -1.735 1 77.38 201 LYS A C 1
ATOM 1567 O O . LYS A 1 201 ? -12.891 10.125 -2.479 1 77.38 201 LYS A O 1
ATOM 1572 N N . ASP A 1 202 ? -13.57 8.57 -1.13 1 89 202 ASP A N 1
ATOM 1573 C CA . ASP A 1 202 ? -14.797 9.234 -0.715 1 89 202 ASP A CA 1
ATOM 1574 C C . ASP A 1 202 ? -14.68 9.773 0.707 1 89 202 ASP A C 1
ATOM 1576 O O . ASP A 1 202 ? -14.672 9.008 1.672 1 89 202 ASP A O 1
ATOM 1580 N N . TYR A 1 203 ? -14.734 11.125 0.785 1 93.56 203 TYR A N 1
ATOM 1581 C CA . TYR A 1 203 ? -14.539 11.75 2.09 1 93.56 203 TYR A CA 1
ATOM 1582 C C . TYR A 1 203 ? -15.852 12.289 2.635 1 93.56 203 TYR A C 1
ATOM 1584 O O . TYR A 1 203 ? -15.859 13.164 3.504 1 93.56 203 TYR A O 1
ATOM 1592 N N . SER A 1 204 ? -16.922 11.789 2.053 1 95 204 SER A N 1
ATOM 1593 C CA . SER A 1 204 ? -18.219 12.188 2.613 1 95 204 SER A CA 1
ATOM 1594 C C . SER A 1 204 ? -18.344 11.75 4.066 1 95 204 SER A C 1
ATOM 1596 O O . SER A 1 204 ? -17.719 10.758 4.48 1 95 204 SER A O 1
ATOM 1598 N N . SER A 1 205 ? -19.141 12.484 4.773 1 96.31 205 SER A N 1
ATOM 1599 C CA . SER A 1 205 ? -19.359 12.156 6.176 1 96.31 205 SER A CA 1
ATOM 1600 C C . SER A 1 205 ? -19.859 10.719 6.328 1 96.31 205 SER A C 1
ATOM 1602 O O . SER A 1 205 ? -19.422 9.992 7.219 1 96.31 205 SER A O 1
ATOM 1604 N N . LYS A 1 206 ? -20.734 10.359 5.453 1 95.75 206 LYS A N 1
ATOM 1605 C CA . LYS A 1 206 ? -21.312 9.016 5.508 1 95.75 206 LYS A CA 1
ATOM 1606 C C . LYS A 1 206 ? -20.25 7.949 5.262 1 95.75 206 LYS A C 1
ATOM 1608 O O . LYS A 1 206 ? -20.188 6.949 5.977 1 95.75 206 LYS A O 1
ATOM 1613 N N . ALA A 1 207 ? -19.406 8.148 4.277 1 94.81 207 ALA A N 1
ATOM 1614 C CA . ALA A 1 207 ? -18.375 7.18 3.93 1 94.81 207 ALA A CA 1
ATOM 1615 C C . ALA A 1 207 ? -17.359 7.047 5.059 1 94.81 207 ALA A C 1
ATOM 1617 O O . ALA A 1 207 ? -17 5.934 5.445 1 94.81 207 ALA A O 1
ATOM 1618 N N . LEU A 1 208 ? -16.938 8.188 5.582 1 96.06 208 LEU A N 1
ATOM 1619 C CA . LEU A 1 208 ? -15.953 8.164 6.66 1 96.06 208 LEU A CA 1
ATOM 1620 C C . LEU A 1 208 ? -16.531 7.5 7.906 1 96.06 208 LEU A C 1
ATOM 1622 O O . LEU A 1 208 ? -15.836 6.727 8.57 1 96.06 208 LEU A O 1
ATOM 1626 N N . ALA A 1 209 ? -17.781 7.785 8.172 1 97.19 209 ALA A N 1
ATOM 1627 C CA . ALA A 1 209 ? -18.438 7.16 9.32 1 97.19 209 ALA A CA 1
ATOM 1628 C C . ALA A 1 209 ? -18.516 5.645 9.148 1 97.19 209 ALA A C 1
ATOM 1630 O O . ALA A 1 209 ? -18.312 4.895 10.109 1 97.19 209 ALA A O 1
ATOM 1631 N N . ALA A 1 210 ? -18.812 5.238 7.996 1 95.88 210 ALA A N 1
ATOM 1632 C CA . ALA A 1 210 ? -18.875 3.805 7.715 1 95.88 210 ALA A CA 1
ATOM 1633 C C . ALA A 1 210 ? -17.531 3.137 7.949 1 95.88 210 ALA A C 1
ATOM 1635 O O . ALA A 1 210 ? -17.453 2.051 8.531 1 95.88 210 ALA A O 1
ATOM 1636 N N . HIS A 1 211 ? -16.484 3.781 7.484 1 95.06 211 HIS A N 1
ATOM 1637 C CA . HIS A 1 211 ? -15.141 3.248 7.691 1 95.06 211 HIS A CA 1
ATOM 1638 C C . HIS A 1 211 ? -14.812 3.164 9.18 1 95.06 211 HIS A C 1
ATOM 1640 O O . HIS A 1 211 ? -14.195 2.191 9.625 1 95.06 211 HIS A O 1
ATOM 1646 N N . CYS A 1 212 ? -15.164 4.191 9.891 1 97.56 212 CYS A N 1
ATOM 1647 C CA . CYS A 1 212 ? -14.938 4.199 11.336 1 97.56 212 CYS A CA 1
ATOM 1648 C C . CYS A 1 212 ? -15.672 3.047 12.008 1 97.56 212 CYS A C 1
ATOM 1650 O O . CYS A 1 212 ? -15.094 2.338 12.836 1 97.56 212 CYS A O 1
ATOM 1652 N N . ARG A 1 213 ? -16.906 2.793 11.648 1 97.25 213 ARG A N 1
ATOM 1653 C CA . ARG A 1 213 ? -17.703 1.706 12.219 1 97.25 213 ARG A CA 1
ATOM 1654 C C . ARG A 1 213 ? -17.047 0.354 11.93 1 97.25 213 ARG A C 1
ATOM 1656 O O . ARG A 1 213 ? -17.047 -0.529 12.797 1 97.25 213 ARG A O 1
ATOM 1663 N N . GLU A 1 214 ? -16.531 0.236 10.766 1 95.06 214 GLU A N 1
ATOM 1664 C CA . GLU A 1 214 ? -15.922 -1.022 10.336 1 95.06 214 GLU A CA 1
ATOM 1665 C C . GLU A 1 214 ? -14.805 -1.45 11.289 1 95.06 214 GLU A C 1
ATOM 1667 O O . GLU A 1 214 ? -14.57 -2.645 11.477 1 95.06 214 GLU A O 1
ATOM 1672 N N . ILE A 1 215 ? -14.133 -0.45 11.859 1 96.69 215 ILE A N 1
ATOM 1673 C CA . ILE A 1 215 ? -13.008 -0.818 12.711 1 96.69 215 ILE A CA 1
ATOM 1674 C C . ILE A 1 215 ? -13.391 -0.618 14.18 1 96.69 215 ILE A C 1
ATOM 1676 O O . ILE A 1 215 ? -12.516 -0.569 15.047 1 96.69 215 ILE A O 1
ATOM 1680 N N . GLY A 1 216 ? -14.664 -0.395 14.453 1 97.31 216 GLY A N 1
ATOM 1681 C CA . GLY A 1 216 ? -15.164 -0.505 15.812 1 97.31 216 GLY A CA 1
ATOM 1682 C C . GLY A 1 216 ? -15.266 0.832 16.531 1 97.31 216 GLY A C 1
ATOM 1683 O O . GLY A 1 216 ? -15.414 0.881 17.75 1 97.31 216 GLY A O 1
ATOM 1684 N N . MET A 1 217 ? -15.109 1.951 15.82 1 97.62 217 MET A N 1
ATOM 1685 C CA . MET A 1 217 ? -15.305 3.238 16.484 1 97.62 217 MET A CA 1
ATOM 1686 C C . MET A 1 217 ? -16.781 3.477 16.797 1 97.62 217 MET A C 1
ATOM 1688 O O . MET A 1 217 ? -17.641 3.141 15.984 1 97.62 217 MET A O 1
ATOM 1692 N N . ASP A 1 218 ? -17.016 4.031 17.953 1 96.38 218 ASP A N 1
ATOM 1693 C CA . ASP A 1 218 ? -18.375 4.352 18.359 1 96.38 218 ASP A CA 1
ATOM 1694 C C . ASP A 1 218 ? -18.875 5.609 17.656 1 96.38 218 ASP A C 1
ATOM 1696 O O . ASP A 1 218 ? -18.469 6.723 18 1 96.38 218 ASP A O 1
ATOM 1700 N N . MET A 1 219 ? -19.797 5.43 16.75 1 97.25 219 MET A N 1
ATOM 1701 C CA . MET A 1 219 ? -20.297 6.566 15.992 1 97.25 219 MET A CA 1
ATOM 1702 C C . MET A 1 219 ? -21.641 7.039 16.547 1 97.25 219 MET A C 1
ATOM 1704 O O . MET A 1 219 ? -22.328 7.832 15.906 1 97.25 219 MET A O 1
ATOM 1708 N N . SER A 1 220 ? -22.031 6.508 17.672 1 96.31 220 SER A N 1
ATOM 1709 C CA . SER A 1 220 ? -23.281 6.934 18.297 1 96.31 220 SER A CA 1
ATOM 1710 C C . SER A 1 220 ? -23.094 8.219 19.094 1 96.31 220 SER A C 1
ATOM 1712 O O . SER A 1 220 ? -24.062 8.883 19.453 1 96.31 220 SER A O 1
ATOM 1714 N N . LYS A 1 221 ? -21.875 8.609 19.406 1 97.12 221 LYS A N 1
ATOM 1715 C CA . LYS A 1 221 ? -21.547 9.828 20.141 1 97.12 221 LYS A CA 1
ATOM 1716 C C . LYS A 1 221 ? -21.156 10.961 19.188 1 97.12 221 LYS A C 1
ATOM 1718 O O . LYS A 1 221 ? -20.844 10.711 18.016 1 97.12 221 LYS A O 1
ATOM 1723 N N . ASP A 1 222 ? -21.188 12.141 19.688 1 98 222 ASP A N 1
ATOM 1724 C CA . ASP A 1 222 ? -20.812 13.297 18.875 1 98 222 ASP A CA 1
ATOM 1725 C C . ASP A 1 222 ? -19.328 13.25 18.5 1 98 222 ASP A C 1
ATOM 1727 O O . ASP A 1 222 ? -18.5 12.781 19.297 1 98 222 ASP A O 1
ATOM 1731 N N . CYS A 1 223 ? -19.078 13.75 17.359 1 98.62 223 CYS A N 1
ATOM 1732 C CA . CYS A 1 223 ? -17.703 13.961 16.922 1 98.62 223 CYS A CA 1
ATOM 1733 C C . CYS A 1 223 ? -17.094 15.188 17.609 1 98.62 223 CYS A C 1
ATOM 1735 O O . CYS A 1 223 ? -17.828 16.031 18.125 1 98.62 223 CYS A O 1
ATOM 1737 N N . MET A 1 224 ? -15.812 15.18 17.609 1 98.69 224 MET A N 1
ATOM 1738 C CA . MET A 1 224 ? -15.086 16.25 18.297 1 98.69 224 MET A CA 1
ATOM 1739 C C . MET A 1 224 ? -14.078 16.906 17.359 1 98.69 224 MET A C 1
ATOM 1741 O O . MET A 1 224 ? -13.484 16.234 16.516 1 98.69 224 MET A O 1
ATOM 1745 N N . LEU A 1 225 ? -13.906 18.234 17.516 1 98.81 225 LEU A N 1
ATOM 1746 C CA . LEU A 1 225 ? -12.938 18.953 16.688 1 98.81 225 LEU A CA 1
ATOM 1747 C C . LEU A 1 225 ? -11.523 18.453 16.969 1 98.81 225 LEU A C 1
ATOM 1749 O O . LEU A 1 225 ? -11.141 18.25 18.109 1 98.81 225 LEU A O 1
ATOM 1753 N N . TYR A 1 226 ? -10.75 18.234 15.922 1 98.75 226 TYR A N 1
ATOM 1754 C CA . TYR A 1 226 ? -9.414 17.656 16.016 1 98.75 226 TYR A CA 1
ATOM 1755 C C . TYR A 1 226 ? -8.539 18.109 14.852 1 98.75 226 TYR A C 1
ATOM 1757 O O . TYR A 1 226 ? -9.008 18.188 13.719 1 98.75 226 TYR A O 1
ATOM 1765 N N . HIS A 1 227 ? -7.332 18.562 15.125 1 98.44 227 HIS A N 1
ATOM 1766 C CA . HIS A 1 227 ? -6.301 18.734 14.117 1 98.44 227 HIS A CA 1
ATOM 1767 C C . HIS A 1 227 ? -5.715 17.391 13.688 1 98.44 227 HIS A C 1
ATOM 1769 O O . HIS A 1 227 ? -4.988 16.75 14.453 1 98.44 227 HIS A O 1
ATOM 1775 N N . CYS A 1 228 ? -5.895 16.953 12.469 1 96.75 228 CYS A N 1
ATOM 1776 C CA . CYS A 1 228 ? -5.672 15.57 12.07 1 96.75 228 CYS A CA 1
ATOM 1777 C C . CYS A 1 228 ? -4.223 15.344 11.656 1 96.75 228 CYS A C 1
ATOM 1779 O O . CYS A 1 228 ? -3.85 14.242 11.25 1 96.75 228 CYS A O 1
ATOM 1781 N N . ASP A 1 229 ? -3.385 16.344 11.742 1 94.69 229 ASP A N 1
ATOM 1782 C CA . ASP A 1 229 ? -1.992 16.188 11.336 1 94.69 229 ASP A CA 1
ATOM 1783 C C . ASP A 1 229 ? -1.049 16.812 12.359 1 94.69 229 ASP A C 1
ATOM 1785 O O . ASP A 1 229 ? -0.279 17.719 12.023 1 94.69 229 ASP A O 1
ATOM 1789 N N . LEU A 1 230 ? -1 16.234 13.523 1 96.75 230 LEU A N 1
ATOM 1790 C CA . LEU A 1 230 ? -0.19 16.766 14.617 1 96.75 230 LEU A CA 1
ATOM 1791 C C . LEU A 1 230 ? 1.153 16.047 14.695 1 96.75 230 LEU A C 1
ATOM 1793 O O . LEU A 1 230 ? 1.623 15.719 15.789 1 96.75 230 LEU A O 1
ATOM 1797 N N . GLY A 1 231 ? 1.719 15.812 13.562 1 94.88 231 GLY A N 1
ATOM 1798 C CA . GLY A 1 231 ? 3.076 15.297 13.5 1 94.88 231 GLY A CA 1
ATOM 1799 C C . GLY A 1 231 ? 4.125 16.328 13.883 1 94.88 231 GLY A C 1
ATOM 1800 O O . GLY A 1 231 ? 3.834 17.516 13.961 1 94.88 231 GLY A O 1
ATOM 1801 N N . PRO A 1 232 ? 5.336 15.883 14.094 1 94.44 232 PRO A N 1
ATOM 1802 C CA . PRO A 1 232 ? 6.395 16.75 14.609 1 94.44 232 PRO A CA 1
ATOM 1803 C C . PRO A 1 232 ? 6.766 17.875 13.648 1 94.44 232 PRO A C 1
ATOM 1805 O O . PRO A 1 232 ? 7.375 18.875 14.055 1 94.44 232 PRO A O 1
ATOM 1808 N N . THR A 1 233 ? 6.438 17.75 12.375 1 92.19 233 THR A N 1
ATOM 1809 C CA . THR A 1 233 ? 6.746 18.781 11.398 1 92.19 233 THR A CA 1
ATOM 1810 C C . THR A 1 233 ? 5.734 19.922 11.484 1 92.19 233 THR A C 1
ATOM 1812 O O . THR A 1 233 ? 5.969 21.016 10.953 1 92.19 233 THR A O 1
ATOM 1815 N N . ASN 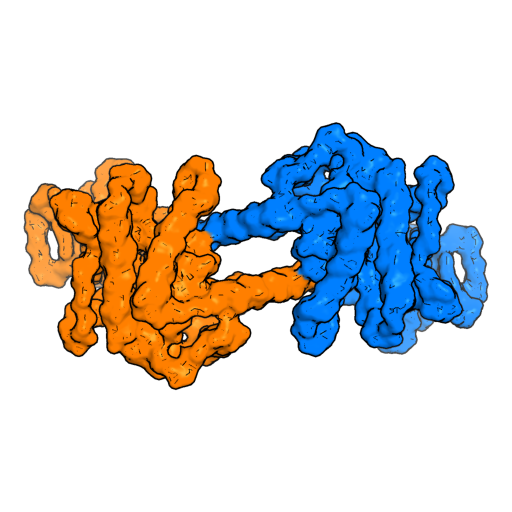A 1 234 ? 4.621 19.703 12.211 1 95.5 234 ASN A N 1
ATOM 1816 C CA . ASN A 1 234 ? 3.58 20.719 12.297 1 95.5 234 ASN A CA 1
ATOM 1817 C C . ASN A 1 234 ? 3.514 21.328 13.695 1 95.5 234 ASN A C 1
ATOM 1819 O O . ASN A 1 234 ? 2.646 22.172 13.969 1 95.5 234 ASN A O 1
ATOM 1823 N N . VAL A 1 235 ? 4.395 20.891 14.516 1 97.06 235 VAL A N 1
ATOM 1824 C CA . VAL A 1 235 ? 4.484 21.406 15.867 1 97.06 235 VAL A CA 1
ATOM 1825 C C . VAL A 1 235 ? 5.809 22.156 16.047 1 97.06 235 VAL A C 1
ATOM 1827 O O . VAL A 1 235 ? 6.875 21.594 15.797 1 97.06 235 VAL A O 1
ATOM 1830 N N . LEU A 1 236 ? 5.684 23.375 16.438 1 96.81 236 LEU A N 1
ATOM 1831 C CA . LEU A 1 236 ? 6.852 24.219 16.688 1 96.81 236 LEU A CA 1
ATOM 1832 C C . LEU A 1 236 ? 7.07 24.438 18.172 1 96.81 236 LEU A C 1
ATOM 1834 O O . LEU A 1 236 ? 6.129 24.344 18.969 1 96.81 236 LEU A O 1
ATOM 1838 N N . VAL A 1 237 ? 8.273 24.641 18.531 1 96.06 237 VAL A N 1
ATOM 1839 C CA . VAL A 1 237 ? 8.586 24.953 19.922 1 96.06 237 VAL A CA 1
ATOM 1840 C C . VAL A 1 237 ? 9.547 26.141 19.984 1 96.06 237 VAL A C 1
ATOM 1842 O O . VAL A 1 237 ? 10.492 26.219 19.203 1 96.06 237 VAL A O 1
ATOM 1845 N N . ASP A 1 238 ? 9.188 27.016 20.781 1 90.88 238 ASP A N 1
ATOM 1846 C CA . ASP A 1 238 ? 10.055 28.141 21.109 1 90.88 238 ASP A CA 1
ATOM 1847 C C . ASP A 1 238 ? 10.758 27.938 22.453 1 90.88 238 ASP A C 1
ATOM 1849 O O . ASP A 1 238 ? 10.164 28.172 23.5 1 90.88 238 ASP A O 1
ATOM 1853 N N . VAL A 1 239 ? 11.992 27.531 22.422 1 79.31 239 VAL A N 1
ATOM 1854 C CA . VAL A 1 239 ? 12.719 27.172 23.641 1 79.31 239 VAL A CA 1
ATOM 1855 C C . VAL A 1 239 ? 13.062 28.438 24.438 1 79.31 239 VAL A C 1
ATOM 1857 O O . VAL A 1 239 ? 13.344 28.359 25.625 1 79.31 239 VAL A O 1
ATOM 1860 N N . ASN A 1 240 ? 13.07 29.5 23.766 1 77.81 240 ASN A N 1
ATOM 1861 C CA . ASN A 1 240 ? 13.398 30.75 24.438 1 77.81 240 ASN A CA 1
ATOM 1862 C C . ASN A 1 240 ? 12.203 31.312 25.203 1 77.81 240 ASN A C 1
ATOM 1864 O O . ASN A 1 240 ? 12.352 32.188 26.031 1 77.81 240 ASN A O 1
ATOM 1868 N N . ASP A 1 241 ? 11.109 30.766 24.984 1 75.75 241 ASP A N 1
ATOM 1869 C CA . ASP A 1 241 ? 9.883 31.234 25.625 1 75.75 241 ASP A CA 1
ATOM 1870 C C . ASP A 1 241 ? 9.203 30.094 26.391 1 75.75 241 ASP A C 1
ATOM 1872 O O . ASP A 1 241 ? 8.047 29.766 26.125 1 75.75 241 ASP A O 1
ATOM 1876 N N . GLY A 1 242 ? 9.844 29.5 27.438 1 75.25 242 GLY A N 1
ATOM 1877 C CA . GLY A 1 242 ? 9.258 28.516 28.328 1 75.25 242 GLY A CA 1
ATOM 1878 C C . GLY A 1 242 ? 8.789 27.266 27.609 1 75.25 242 GLY A C 1
ATOM 1879 O O . GLY A 1 242 ? 7.859 26.594 28.047 1 75.25 242 GLY A O 1
ATOM 1880 N N . CYS A 1 243 ? 9.156 27.125 26.406 1 82.12 243 CYS A N 1
ATOM 1881 C CA . CYS A 1 243 ? 8.844 25.953 25.594 1 82.12 243 CYS A CA 1
ATOM 1882 C C . CYS A 1 243 ? 7.387 25.984 25.141 1 82.12 243 CYS A C 1
ATOM 1884 O O . CYS A 1 243 ? 6.699 24.953 25.188 1 82.12 243 CYS A O 1
ATOM 1886 N N . GLN A 1 244 ? 6.902 27.156 24.859 1 92.25 244 GLN A N 1
ATOM 1887 C CA . GLN A 1 244 ? 5.574 27.297 24.281 1 92.25 244 GLN A CA 1
ATOM 1888 C C . GLN A 1 244 ? 5.523 26.688 22.875 1 92.25 244 GLN A C 1
ATOM 1890 O O . GLN A 1 244 ? 6.441 26.875 22.078 1 92.25 244 GLN A O 1
ATOM 1895 N N . ILE A 1 245 ? 4.445 25.922 22.609 1 96.44 245 ILE A N 1
ATOM 1896 C CA . ILE A 1 245 ? 4.379 25.281 21.312 1 96.44 245 ILE A CA 1
ATOM 1897 C C . ILE A 1 245 ? 3.52 26.109 20.359 1 96.44 245 ILE A C 1
ATOM 1899 O O . ILE A 1 245 ? 2.691 26.906 20.812 1 96.44 245 ILE A O 1
ATOM 1903 N N . GLY A 1 246 ? 3.76 26.078 19.141 1 97.62 246 GLY A N 1
ATOM 1904 C CA . GLY A 1 246 ? 2.926 26.516 18.031 1 97.62 246 GLY A CA 1
ATOM 1905 C C . GLY A 1 246 ? 2.521 25.391 17.094 1 97.62 246 GLY A C 1
ATOM 1906 O O . GLY A 1 246 ? 3.232 24.391 16.984 1 97.62 246 GLY A O 1
ATOM 1907 N N . ILE A 1 247 ? 1.368 25.484 16.547 1 98.31 247 ILE A N 1
ATOM 1908 C CA . ILE A 1 247 ? 0.868 24.469 15.625 1 98.31 247 ILE A CA 1
ATOM 1909 C C . ILE A 1 247 ? 0.554 25.109 14.273 1 98.31 247 ILE A C 1
ATOM 1911 O O . ILE A 1 247 ? -0.134 26.141 14.211 1 98.31 247 ILE A O 1
ATOM 1915 N N . VAL A 1 248 ? 1.091 24.5 13.227 1 97.06 248 VAL A N 1
ATOM 1916 C CA . VAL A 1 248 ? 0.877 25.031 11.891 1 97.06 248 VAL A CA 1
ATOM 1917 C C . VAL A 1 248 ? 0.198 23.984 11.008 1 97.06 248 VAL A C 1
ATOM 1919 O O . VAL A 1 248 ? -0.089 22.875 11.469 1 97.06 248 VAL A O 1
ATOM 1922 N N . ASP A 1 249 ? -0.229 24.344 9.828 1 95.38 249 ASP A N 1
ATOM 1923 C CA . ASP A 1 249 ? -0.835 23.484 8.812 1 95.38 249 ASP A CA 1
ATOM 1924 C C . ASP A 1 249 ? -2.205 22.984 9.258 1 95.38 249 ASP A C 1
ATOM 1926 O O . ASP A 1 249 ? -2.404 21.781 9.43 1 95.38 249 ASP A O 1
ATOM 1930 N N . TRP A 1 250 ? -3.129 23.891 9.328 1 97.38 250 TRP A N 1
ATOM 1931 C CA . TRP A 1 250 ? -4.484 23.625 9.789 1 97.38 250 TRP A CA 1
ATOM 1932 C C . TRP A 1 250 ? -5.398 23.25 8.625 1 97.38 250 TRP A C 1
ATOM 1934 O O . TRP A 1 250 ? -6.574 23.641 8.609 1 97.38 250 TRP A O 1
ATOM 1944 N N . GLU A 1 251 ? -4.84 22.578 7.656 1 94.81 251 GLU A N 1
ATOM 1945 C CA . GLU A 1 251 ? -5.562 22.281 6.426 1 94.81 251 GLU A CA 1
ATOM 1946 C C . GLU A 1 251 ? -6.465 21.062 6.602 1 94.81 251 GLU A C 1
ATOM 1948 O O . GLU A 1 251 ? -7.484 20.938 5.922 1 94.81 251 GLU A O 1
ATOM 1953 N N . VAL A 1 252 ? -6.07 20.172 7.484 1 95.25 252 VAL A N 1
ATOM 1954 C CA . VAL A 1 252 ? -6.867 18.984 7.715 1 95.25 252 VAL A CA 1
ATOM 1955 C C . VAL A 1 252 ? -7.371 18.953 9.156 1 95.25 252 VAL A C 1
ATOM 1957 O O . VAL A 1 252 ? -6.789 18.297 10.016 1 95.25 252 VAL A O 1
ATOM 1960 N N . VAL A 1 253 ? -8.406 19.672 9.336 1 97.88 253 VAL A N 1
ATOM 1961 C CA . VAL A 1 253 ? -9.062 19.812 10.633 1 97.88 253 VAL A CA 1
ATOM 1962 C C . VAL A 1 253 ? -10.562 19.562 10.492 1 97.88 253 VAL A C 1
ATOM 1964 O O . VAL A 1 253 ? -11.18 20.016 9.523 1 97.88 253 VAL A O 1
ATOM 1967 N N . GLY A 1 254 ? -11.078 18.844 11.461 1 98.38 254 GLY A N 1
ATOM 1968 C CA . GLY A 1 254 ? -12.508 18.609 11.438 1 98.38 254 GLY A CA 1
ATOM 1969 C C . GLY A 1 254 ? -13.008 17.844 12.648 1 98.38 254 GLY A C 1
ATOM 1970 O O . GLY A 1 254 ? -12.25 17.594 13.586 1 98.38 254 GLY A O 1
ATOM 1971 N N . PHE A 1 255 ? -14.328 17.656 12.664 1 98.81 255 PHE A N 1
ATOM 1972 C CA . PHE A 1 255 ? -14.961 16.875 13.719 1 98.81 255 PHE A CA 1
ATOM 1973 C C . PHE A 1 255 ? -14.836 15.383 13.445 1 98.81 255 PHE A C 1
ATOM 1975 O O . PHE A 1 255 ? -15.1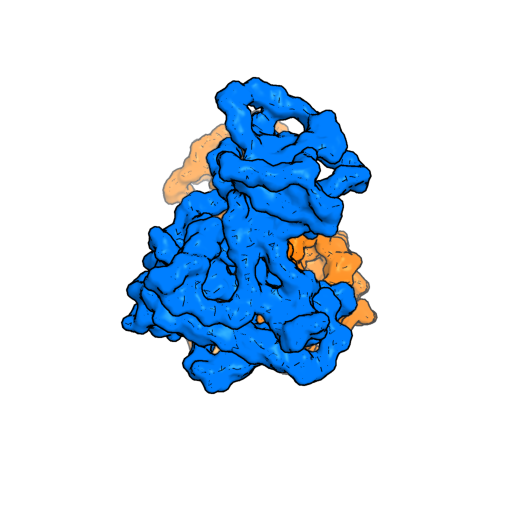95 14.914 12.359 1 98.81 255 PHE A O 1
ATOM 1982 N N . VAL A 1 256 ? -14.328 14.633 14.414 1 98.69 256 VAL A N 1
ATOM 1983 C CA . VAL A 1 256 ? -14.094 13.203 14.258 1 98.69 256 VAL A CA 1
ATOM 1984 C C . VAL A 1 256 ? -14.508 12.469 15.531 1 98.69 256 VAL A C 1
ATOM 1986 O O . VAL A 1 256 ? -14.641 13.078 16.594 1 98.69 256 VAL A O 1
ATOM 1989 N N . PRO A 1 257 ? -14.773 11.172 15.484 1 98.62 257 PRO A N 1
ATOM 1990 C CA . PRO A 1 257 ? -15.047 10.445 16.719 1 98.62 257 PRO A CA 1
ATOM 1991 C C . PRO A 1 257 ? -13.875 10.477 17.703 1 98.62 257 PRO A C 1
ATOM 1993 O O . PRO A 1 257 ? -12.719 10.555 17.281 1 98.62 257 PRO A O 1
ATOM 1996 N N . LYS A 1 258 ? -14.195 10.422 18.922 1 98.38 258 LYS A N 1
ATOM 1997 C CA . LYS A 1 258 ? -13.188 10.5 19.984 1 98.38 258 LYS A CA 1
ATOM 1998 C C . LYS A 1 258 ? -12.078 9.477 19.75 1 98.38 258 LYS A C 1
ATOM 2000 O O . LYS A 1 258 ? -10.898 9.789 19.906 1 98.38 258 LYS A O 1
ATOM 2005 N N . THR A 1 259 ? -12.438 8.289 19.297 1 98.5 259 THR A N 1
ATOM 2006 C CA . THR A 1 259 ? -11.516 7.172 19.109 1 98.5 259 THR A CA 1
ATOM 2007 C C . THR A 1 259 ? -10.539 7.461 17.969 1 98.5 259 THR A C 1
ATOM 2009 O O . THR A 1 259 ? -9.422 6.957 17.969 1 98.5 259 THR A O 1
ATOM 2012 N N . TRP A 1 260 ? -10.883 8.281 17.031 1 98.38 260 TRP A N 1
ATOM 2013 C CA . TRP A 1 260 ? -10.062 8.703 15.906 1 98.38 260 TRP A CA 1
ATOM 2014 C C . TRP A 1 260 ? -8.766 9.352 16.391 1 98.38 260 TRP A C 1
ATOM 2016 O O . TRP A 1 260 ? -7.695 9.086 15.844 1 98.38 260 TRP A O 1
ATOM 2026 N N . ILE A 1 261 ? -8.836 10.117 17.406 1 98.44 261 ILE A N 1
ATOM 2027 C CA . ILE A 1 261 ? -7.777 11.023 17.844 1 98.44 261 ILE A CA 1
ATOM 2028 C C . ILE A 1 261 ? -6.566 10.219 18.312 1 98.44 261 ILE A C 1
ATOM 2030 O O . ILE A 1 261 ? -5.477 10.352 17.766 1 98.44 261 ILE A O 1
ATOM 2034 N N . ARG A 1 262 ? -6.781 9.312 19.203 1 98.5 262 ARG A N 1
ATOM 2035 C CA . ARG A 1 262 ? -5.664 8.523 19.719 1 98.5 262 ARG A CA 1
ATOM 2036 C C . ARG A 1 262 ? -5.242 7.449 18.719 1 98.5 262 ARG A C 1
ATOM 2038 O O . ARG A 1 262 ? -4.051 7.156 18.578 1 98.5 262 ARG A O 1
ATOM 2045 N N . THR A 1 263 ? -6.227 6.852 18 1 98.38 263 THR A N 1
ATOM 2046 C CA . THR A 1 263 ? -5.922 5.781 17.062 1 98.38 263 THR A CA 1
ATOM 2047 C C . THR A 1 263 ? -4.938 6.254 15.992 1 98.38 263 THR A C 1
ATOM 2049 O O . THR A 1 263 ? -4.035 5.516 15.594 1 98.38 263 THR A O 1
ATOM 2052 N N . LYS A 1 264 ? -5.121 7.434 15.523 1 96.5 264 LYS A N 1
ATOM 2053 C CA . LYS A 1 264 ? -4.258 7.953 14.469 1 96.5 264 LYS A CA 1
ATOM 2054 C C . LYS A 1 264 ? -2.801 7.984 14.914 1 96.5 264 LYS A C 1
ATOM 2056 O O . LYS A 1 264 ? -1.903 7.625 14.148 1 96.5 264 LYS A O 1
ATOM 2061 N N . PHE A 1 265 ? -2.527 8.344 16.188 1 96.94 265 PHE A N 1
ATOM 2062 C CA . PHE A 1 265 ? -1.169 8.352 16.719 1 96.94 265 PHE A CA 1
ATOM 2063 C C . PHE A 1 265 ? -0.631 6.926 16.844 1 96.94 265 PHE A C 1
ATOM 2065 O O . PHE A 1 265 ? 0.583 6.715 16.844 1 96.94 265 PHE A O 1
ATOM 2072 N N . CYS A 1 266 ? -1.54 5.969 16.891 1 96.38 266 CYS A N 1
ATOM 2073 C CA . CYS A 1 266 ? -1.129 4.578 17.062 1 96.38 266 CYS A CA 1
ATOM 2074 C C . CYS A 1 266 ? -0.658 3.988 15.734 1 96.38 266 CYS A C 1
ATOM 2076 O O . CYS A 1 266 ? 0.214 3.117 15.711 1 96.38 266 CYS A O 1
ATOM 2078 N N . VAL A 1 267 ? -1.204 4.551 14.648 1 94.25 267 VAL A N 1
ATOM 2079 C CA . VAL A 1 267 ? -1.013 3.729 13.461 1 94.25 267 VAL A CA 1
ATOM 2080 C C . VAL A 1 267 ? -0.391 4.566 12.352 1 94.25 267 VAL A C 1
ATOM 2082 O O . VAL A 1 267 ? 0.148 4.023 11.383 1 94.25 267 VAL A O 1
ATOM 2085 N N . CYS A 1 268 ? -0.479 5.867 12.375 1 92.38 268 CYS A N 1
ATOM 2086 C CA . CYS A 1 268 ? -0.09 6.688 11.234 1 92.38 268 CYS A CA 1
ATOM 2087 C C . CYS A 1 268 ? 1.374 7.098 11.336 1 92.38 268 CYS A C 1
ATOM 2089 O O . CYS A 1 268 ? 1.763 7.805 12.266 1 92.38 268 CYS A O 1
ATOM 2091 N N . GLY A 1 269 ? 2.111 6.805 10.328 1 87.88 269 GLY A N 1
ATOM 2092 C CA . GLY A 1 269 ? 3.531 7.113 10.273 1 87.88 269 GLY A CA 1
ATOM 2093 C C . GLY A 1 269 ? 3.814 8.578 10.016 1 87.88 269 GLY A C 1
ATOM 2094 O O . GLY A 1 269 ? 4.934 9.047 10.234 1 87.88 269 GLY A O 1
ATOM 2095 N N . ALA A 1 270 ? 2.822 9.266 9.578 1 84.38 270 ALA A N 1
ATOM 2096 C CA . ALA A 1 270 ? 2.984 10.695 9.352 1 84.38 270 ALA A CA 1
ATOM 2097 C C . ALA A 1 270 ? 3.334 11.422 10.648 1 84.38 270 ALA A C 1
ATOM 2099 O O . ALA A 1 270 ? 3.834 12.547 10.625 1 84.38 270 ALA A O 1
ATOM 2100 N N . MET A 1 271 ? 3.143 10.688 11.758 1 91 271 MET A N 1
ATOM 2101 C CA . MET A 1 271 ? 3.412 11.289 13.062 1 91 271 MET A CA 1
ATOM 2102 C C . MET A 1 271 ? 4.797 10.891 13.57 1 91 271 MET A C 1
ATOM 2104 O O . MET A 1 271 ? 5.184 11.242 14.68 1 91 271 MET A O 1
ATOM 2108 N N . ASN A 1 272 ? 5.523 10.234 12.727 1 90.62 272 ASN A N 1
ATOM 2109 C CA . ASN A 1 272 ? 6.883 9.852 13.086 1 90.62 272 ASN A CA 1
ATOM 2110 C C . ASN A 1 272 ? 7.875 10.984 12.805 1 90.62 272 ASN A C 1
ATOM 2112 O O . ASN A 1 272 ? 7.641 11.82 11.938 1 90.62 272 ASN A O 1
ATOM 2116 N N . PHE A 1 273 ? 8.914 10.922 13.578 1 90.31 273 PHE A N 1
ATOM 2117 C CA . PHE A 1 273 ? 10.086 11.672 13.164 1 90.31 273 PHE A CA 1
ATOM 2118 C C . PHE A 1 273 ? 10.742 11.031 11.945 1 90.31 273 PHE A C 1
ATOM 2120 O O . PHE A 1 273 ? 10.703 9.805 11.789 1 90.31 273 PHE A O 1
ATOM 2127 N N . ASN A 1 274 ? 11.18 11.805 11.102 1 81.56 274 ASN A N 1
ATOM 2128 C CA . ASN A 1 274 ? 12.016 11.32 10.008 1 81.56 274 ASN A CA 1
ATOM 2129 C C . ASN A 1 274 ? 13.469 11.75 10.18 1 81.56 274 ASN A C 1
ATOM 2131 O O . ASN A 1 274 ? 13.945 12.641 9.477 1 81.56 274 ASN A O 1
ATOM 2135 N N . PHE A 1 275 ? 14.109 11.008 11.055 1 79.12 275 PHE A N 1
ATOM 2136 C CA . PHE A 1 275 ? 15.5 11.344 11.336 1 79.12 275 PHE A CA 1
ATOM 2137 C C . PHE A 1 275 ? 16.422 10.812 10.242 1 79.12 275 PHE A C 1
ATOM 2139 O O . PHE A 1 275 ? 16.141 9.766 9.648 1 79.12 275 PHE A O 1
ATOM 2146 N N . ALA A 1 276 ? 17.359 11.422 9.914 1 64.38 276 ALA A N 1
ATOM 2147 C CA . ALA A 1 276 ? 18.297 11.078 8.859 1 64.38 276 ALA A CA 1
ATOM 2148 C C . ALA A 1 276 ? 18.922 9.703 9.102 1 64.38 276 ALA A C 1
ATOM 2150 O O . ALA A 1 276 ? 19.25 8.984 8.156 1 64.38 276 ALA A O 1
ATOM 2151 N N . ASN A 1 277 ? 19.141 9.32 10.258 1 61.09 277 ASN A N 1
ATOM 2152 C CA . ASN A 1 277 ? 19.891 8.102 10.555 1 61.09 277 ASN A CA 1
ATOM 2153 C C . ASN A 1 277 ? 18.984 6.867 10.5 1 61.09 277 ASN A C 1
ATOM 2155 O O . ASN A 1 277 ? 19.469 5.738 10.656 1 61.09 277 ASN A O 1
ATOM 2159 N N . GLY A 1 278 ? 17.75 7.027 10.172 1 64.06 278 GLY A N 1
ATOM 2160 C CA . GLY A 1 278 ? 16.859 5.918 9.867 1 64.06 278 GLY A CA 1
ATOM 2161 C C . GLY A 1 278 ? 16.5 5.09 11.086 1 64.06 278 GLY A C 1
ATOM 2162 O O . GLY A 1 278 ? 16.219 3.898 10.969 1 64.06 278 GLY A O 1
ATOM 2163 N N . ASP A 1 279 ? 16.672 5.586 12.273 1 73.62 279 ASP A N 1
ATOM 2164 C CA . ASP A 1 279 ? 16.281 4.832 13.461 1 73.62 279 ASP A CA 1
ATOM 2165 C C . ASP A 1 279 ? 14.758 4.754 13.586 1 73.62 279 ASP A C 1
ATOM 2167 O O . ASP A 1 279 ? 14.125 5.664 14.125 1 73.62 279 ASP A O 1
ATOM 2171 N N . ALA A 1 280 ? 14.148 3.676 13.195 1 72.5 280 ALA A N 1
ATOM 2172 C CA . ALA A 1 280 ? 12.695 3.5 13.125 1 72.5 280 ALA A CA 1
ATOM 2173 C C . ALA A 1 280 ? 12.07 3.576 14.508 1 72.5 280 ALA A C 1
ATOM 2175 O O . ALA A 1 280 ? 10.977 4.125 14.672 1 72.5 280 ALA A O 1
ATOM 2176 N N . GLU A 1 281 ? 12.758 3.08 15.484 1 77 281 GLU A N 1
ATOM 2177 C CA . GLU A 1 281 ? 12.203 3.078 16.828 1 77 281 GLU A CA 1
ATOM 2178 C C . GLU A 1 281 ? 12.156 4.488 17.406 1 77 281 GLU A C 1
ATOM 2180 O O . GLU A 1 281 ? 11.156 4.887 18.016 1 77 281 GLU A O 1
ATOM 2185 N N . ARG A 1 282 ? 13.203 5.195 17.203 1 84.25 282 ARG A N 1
ATOM 2186 C CA . ARG A 1 282 ? 13.242 6.566 17.703 1 84.25 282 ARG A CA 1
ATOM 2187 C C . ARG A 1 282 ? 12.258 7.457 16.953 1 84.25 282 ARG A C 1
ATOM 2189 O O . ARG A 1 282 ? 11.758 8.438 17.5 1 84.25 282 ARG A O 1
ATOM 2196 N N . GLY A 1 283 ? 12.039 7.066 15.75 1 88.44 283 GLY A N 1
ATOM 2197 C CA . GLY A 1 283 ? 11.102 7.812 14.922 1 88.44 283 GLY A CA 1
ATOM 2198 C C . GLY A 1 283 ? 9.688 7.809 15.477 1 88.44 283 GLY A C 1
ATOM 2199 O O . GLY A 1 283 ? 8.93 8.758 15.25 1 88.44 283 GLY A O 1
ATOM 2200 N N . LYS A 1 284 ? 9.406 6.805 16.297 1 90.81 284 LYS A N 1
ATOM 2201 C CA . LYS A 1 284 ? 8.047 6.641 16.797 1 90.81 284 LYS A CA 1
ATOM 2202 C C . LYS A 1 284 ? 7.859 7.328 18.141 1 90.81 284 LYS A C 1
ATOM 2204 O O . LYS A 1 284 ? 6.75 7.363 18.688 1 90.81 284 LYS A O 1
ATOM 2209 N N . GLU A 1 285 ? 8.844 7.918 18.688 1 94.25 285 GLU A N 1
ATOM 2210 C CA . GLU A 1 285 ? 8.836 8.422 20.047 1 94.25 285 GLU A CA 1
ATOM 2211 C C . GLU A 1 285 ? 7.711 9.43 20.266 1 94.25 285 GLU A C 1
ATOM 2213 O O . GLU A 1 285 ? 6.984 9.367 21.25 1 94.25 285 GLU A O 1
ATOM 2218 N N . TRP A 1 286 ? 7.586 10.336 19.359 1 96.12 286 TRP A N 1
ATOM 2219 C CA . TRP A 1 286 ? 6.59 11.398 19.484 1 96.12 286 TRP A CA 1
ATOM 2220 C C . TRP A 1 286 ? 5.18 10.812 19.531 1 96.12 286 TRP A C 1
ATOM 2222 O O . TRP A 1 286 ? 4.449 11.031 20.5 1 96.12 286 TRP A O 1
ATOM 2232 N N . ARG A 1 287 ? 4.82 10.062 18.547 1 95.12 287 ARG A N 1
ATOM 2233 C CA . ARG A 1 287 ? 3.451 9.562 18.516 1 95.12 287 ARG A CA 1
ATOM 2234 C C . ARG A 1 287 ? 3.199 8.586 19.656 1 95.12 287 ARG A C 1
ATOM 2236 O O . ARG A 1 287 ? 2.082 8.5 20.172 1 95.12 287 ARG A O 1
ATOM 2243 N N . GLN A 1 288 ? 4.234 7.852 20.125 1 96.31 288 GLN A N 1
ATOM 2244 C CA . GLN A 1 288 ? 4.074 6.945 21.266 1 96.31 288 GLN A CA 1
ATOM 2245 C C . GLN A 1 288 ? 3.773 7.715 22.547 1 96.31 288 GLN A C 1
ATOM 2247 O O . GLN A 1 288 ? 2.863 7.355 23.297 1 96.31 288 GLN A O 1
ATOM 2252 N N . ARG A 1 289 ? 4.488 8.766 22.766 1 97.75 289 ARG A N 1
ATOM 2253 C CA . ARG A 1 289 ? 4.285 9.562 23.969 1 97.75 289 ARG A CA 1
ATOM 2254 C C . ARG A 1 289 ? 2.922 10.25 23.953 1 97.75 289 ARG A C 1
ATOM 2256 O O . ARG A 1 289 ? 2.213 10.258 24.953 1 97.75 289 ARG A O 1
ATOM 2263 N N . VAL A 1 290 ? 2.592 10.766 22.812 1 98.5 290 VAL A N 1
ATOM 2264 C CA . VAL A 1 290 ? 1.325 11.484 22.719 1 98.5 290 VAL A CA 1
ATOM 2265 C C . VAL A 1 290 ? 0.163 10.516 22.922 1 98.5 290 VAL A C 1
ATOM 2267 O O . VAL A 1 290 ? -0.763 10.805 23.688 1 98.5 290 VAL A O 1
ATOM 2270 N N . GLN A 1 291 ? 0.204 9.359 22.25 1 98.44 291 GLN A N 1
ATOM 2271 C CA . GLN A 1 291 ? -0.919 8.43 22.359 1 98.44 291 GLN A CA 1
ATOM 2272 C C . GLN A 1 291 ? -1.047 7.902 23.781 1 98.44 291 GLN A C 1
ATOM 2274 O O . GLN A 1 291 ? -2.156 7.66 24.266 1 98.44 291 GLN A O 1
ATOM 2279 N N . LEU A 1 292 ? 0.047 7.699 24.5 1 98.5 292 LEU A N 1
ATOM 2280 C CA . LEU A 1 292 ? -0.014 7.246 25.891 1 98.5 292 LEU A CA 1
ATOM 2281 C C . LEU A 1 292 ? -0.616 8.32 26.781 1 98.5 292 LEU A C 1
ATOM 2283 O O . LEU A 1 292 ? -1.411 8.023 27.672 1 98.5 292 LEU A O 1
ATOM 2287 N N . ARG A 1 293 ? -0.201 9.562 26.547 1 98.69 293 ARG A N 1
ATOM 2288 C CA . ARG A 1 293 ? -0.77 10.656 27.328 1 98.69 293 ARG A CA 1
ATOM 2289 C C . ARG A 1 293 ? -2.254 10.836 27.031 1 98.69 293 ARG A C 1
ATOM 2291 O O . ARG A 1 293 ? -3.035 11.188 27.906 1 98.69 293 ARG A O 1
ATOM 2298 N N . LEU A 1 294 ? -2.631 10.656 25.781 1 98.75 294 LEU A N 1
ATOM 2299 C CA . LEU A 1 294 ? -4.043 10.672 25.406 1 98.75 294 LEU A CA 1
ATOM 2300 C C . LEU A 1 294 ? -4.801 9.555 26.125 1 98.75 294 LEU A C 1
ATOM 2302 O O . LEU A 1 294 ? -5.941 9.75 26.547 1 98.75 294 LEU A O 1
ATOM 2306 N N . ALA A 1 295 ? -4.164 8.414 26.219 1 98.75 295 ALA A N 1
ATOM 2307 C CA . ALA A 1 295 ? -4.766 7.32 26.984 1 98.75 295 ALA A CA 1
ATOM 2308 C C . ALA A 1 295 ? -5.078 7.75 28.422 1 98.75 295 ALA A C 1
ATOM 2310 O O . ALA A 1 295 ? -6.18 7.516 28.922 1 98.75 295 ALA A O 1
ATOM 2311 N N . ASP A 1 296 ? -4.145 8.391 29.047 1 98.5 296 ASP A N 1
ATOM 2312 C CA . ASP A 1 296 ? -4.312 8.891 30.406 1 98.5 296 ASP A CA 1
ATOM 2313 C C . ASP A 1 296 ? -5.465 9.891 30.484 1 98.5 296 ASP A C 1
ATOM 2315 O O . ASP A 1 296 ? -6.129 9.992 31.531 1 98.5 296 ASP A O 1
ATOM 2319 N N . ALA A 1 297 ? -5.676 10.562 29.422 1 98.44 297 ALA A N 1
ATOM 2320 C CA . ALA A 1 297 ? -6.711 11.594 29.375 1 98.44 297 ALA A CA 1
ATOM 2321 C C . ALA A 1 297 ? -8.062 11 28.984 1 98.44 297 ALA A C 1
ATOM 2323 O O . ALA A 1 297 ? -9.039 11.727 28.812 1 98.44 297 ALA A O 1
ATOM 2324 N N . GLY A 1 298 ? -8.133 9.711 28.75 1 98.12 298 GLY A N 1
ATOM 2325 C CA . GLY A 1 298 ? -9.406 9.039 28.562 1 98.12 298 GLY A CA 1
ATOM 2326 C C . GLY A 1 298 ? -9.789 8.852 27.109 1 98.12 298 GLY A C 1
ATOM 2327 O O . GLY A 1 298 ? -10.953 8.594 26.797 1 98.12 298 GLY A O 1
ATOM 2328 N N . PHE A 1 299 ? -8.844 8.969 26.203 1 98.62 299 PHE A N 1
ATOM 2329 C CA . PHE A 1 299 ? -9.117 8.734 24.781 1 98.62 299 PHE A CA 1
ATOM 2330 C C . PHE A 1 299 ? -8.898 7.273 24.422 1 98.62 299 PHE A C 1
ATOM 2332 O O . PHE A 1 299 ? -7.797 6.746 24.594 1 98.62 299 PHE A O 1
ATOM 2339 N N . PRO A 1 300 ? -9.938 6.613 23.891 1 98.44 300 PRO A N 1
ATOM 2340 C CA . PRO A 1 300 ? -9.773 5.219 23.469 1 98.44 300 PRO A CA 1
ATOM 2341 C C . PRO A 1 300 ? -9.102 5.09 22.109 1 98.44 300 PRO A C 1
ATOM 2343 O O . PRO A 1 300 ? -8.859 6.098 21.438 1 98.44 300 PRO A O 1
ATOM 2346 N N . GLU A 1 301 ? -8.703 3.848 21.703 1 98.5 301 GLU A N 1
ATOM 2347 C CA . GLU A 1 301 ? -8.148 3.615 20.375 1 98.5 301 GLU A CA 1
ATOM 2348 C C . GLU A 1 301 ? -8.516 2.229 19.859 1 98.5 301 GLU A C 1
ATOM 2350 O O . GLU A 1 301 ? -8.969 1.375 20.609 1 98.5 301 GLU A O 1
ATOM 2355 N N . VAL A 1 302 ? -8.438 2.08 18.547 1 98.44 302 VAL A N 1
ATOM 2356 C CA . VAL A 1 302 ? -8.734 0.809 17.891 1 98.44 302 VAL A CA 1
ATOM 2357 C C . VAL A 1 302 ? -7.625 0.464 16.906 1 98.44 302 VAL A C 1
ATOM 2359 O O . VAL A 1 302 ? -7.895 0.009 15.789 1 98.44 302 VAL A O 1
ATOM 2362 N N . GLY A 1 303 ? -6.383 0.652 17.328 1 97.5 303 GLY A N 1
ATOM 2363 C CA . GLY A 1 303 ? -5.234 0.423 16.453 1 97.5 303 GLY A CA 1
ATOM 2364 C C . GLY A 1 303 ? -5.129 -1.01 15.969 1 97.5 303 GLY A C 1
ATOM 2365 O O . GLY A 1 303 ? -4.805 -1.254 14.805 1 97.5 303 GLY A O 1
ATOM 2366 N N . ASP A 1 304 ? -5.41 -2.008 16.844 1 96.19 304 ASP A N 1
ATOM 2367 C CA . ASP A 1 304 ? -5.344 -3.418 16.469 1 96.19 304 ASP A CA 1
ATOM 2368 C C . ASP A 1 304 ? -6.379 -3.758 15.406 1 96.19 304 ASP A C 1
ATOM 2370 O O . ASP A 1 304 ? -6.082 -4.473 14.445 1 96.19 304 ASP A O 1
ATOM 2374 N N . ALA A 1 305 ? -7.574 -3.219 15.625 1 96.56 305 ALA A N 1
ATOM 2375 C CA . ALA A 1 305 ? -8.625 -3.441 14.625 1 96.56 305 ALA A CA 1
ATOM 2376 C C . ALA A 1 305 ? -8.25 -2.814 13.289 1 96.56 305 ALA A C 1
ATOM 2378 O O . ALA A 1 305 ? -8.5 -3.398 12.234 1 96.56 305 ALA A O 1
ATOM 2379 N N . TRP A 1 306 ? -7.66 -1.654 13.289 1 96.75 306 TRP A N 1
ATOM 2380 C CA . TRP A 1 306 ? -7.211 -0.979 12.078 1 96.75 306 TRP A CA 1
ATOM 2381 C C . TRP A 1 306 ? -6.172 -1.818 11.336 1 96.75 306 TRP A C 1
ATOM 2383 O O . TRP A 1 306 ? -6.273 -2.014 10.125 1 96.75 306 TRP A O 1
ATOM 2393 N N . ARG A 1 307 ? -5.223 -2.354 12.055 1 94.12 307 ARG A N 1
ATOM 2394 C CA . ARG A 1 307 ? -4.16 -3.15 11.445 1 94.12 307 ARG A CA 1
ATOM 2395 C C . ARG A 1 307 ? -4.719 -4.438 10.844 1 94.12 307 ARG A C 1
ATOM 2397 O O . ARG A 1 307 ? -4.293 -4.859 9.766 1 94.12 307 ARG A O 1
ATOM 2404 N N . THR A 1 308 ? -5.645 -5.023 11.586 1 91.5 308 THR A N 1
ATOM 2405 C CA . THR A 1 308 ? -6.281 -6.234 11.078 1 91.5 308 THR A CA 1
ATOM 2406 C C . THR A 1 308 ? -6.977 -5.961 9.742 1 91.5 308 THR A C 1
ATOM 2408 O O . THR A 1 308 ? -6.793 -6.707 8.781 1 91.5 308 THR A O 1
ATOM 2411 N N . ARG A 1 309 ? -7.699 -4.855 9.742 1 92.31 309 ARG A N 1
ATOM 2412 C CA . ARG A 1 309 ? -8.398 -4.484 8.516 1 92.31 309 ARG A CA 1
ATOM 2413 C C . ARG A 1 309 ? -7.414 -4.125 7.406 1 92.31 309 ARG A C 1
ATOM 2415 O O . ARG A 1 309 ? -7.637 -4.461 6.238 1 92.31 309 ARG A O 1
ATOM 2422 N N . PHE A 1 310 ? -6.363 -3.486 7.699 1 93.25 310 PHE A N 1
ATOM 2423 C CA . PHE A 1 310 ? -5.336 -3.115 6.734 1 93.25 310 PHE A CA 1
ATOM 2424 C C . PHE A 1 310 ? -4.777 -4.348 6.035 1 93.25 310 PHE A C 1
ATOM 2426 O O . PHE A 1 310 ? -4.699 -4.387 4.805 1 93.25 310 PHE A O 1
ATOM 2433 N N . TRP A 1 311 ? -4.434 -5.348 6.781 1 89.62 311 TRP A N 1
ATOM 2434 C CA . TRP A 1 311 ? -3.844 -6.562 6.23 1 89.62 311 TRP A CA 1
ATOM 2435 C C . TRP A 1 311 ? -4.859 -7.324 5.383 1 89.62 311 TRP A C 1
ATOM 2437 O O . TRP A 1 311 ? -4.504 -7.918 4.363 1 89.62 311 TRP A O 1
ATOM 2447 N N . ALA A 1 312 ? -6.133 -7.254 5.859 1 86.69 312 ALA A N 1
ATOM 2448 C CA . ALA A 1 312 ? -7.184 -7.867 5.051 1 86.69 312 ALA A CA 1
ATOM 2449 C C . ALA A 1 312 ? -7.297 -7.188 3.689 1 86.69 312 ALA A C 1
ATOM 2451 O O . ALA A 1 312 ? -7.375 -7.859 2.658 1 86.69 312 ALA A O 1
ATOM 2452 N N . ASP A 1 313 ? -7.27 -5.855 3.688 1 87.75 313 ASP A N 1
ATOM 2453 C CA . ASP A 1 313 ? -7.34 -5.082 2.451 1 87.75 313 ASP A CA 1
ATOM 2454 C C . ASP A 1 313 ? -6.121 -5.344 1.569 1 87.75 313 ASP A C 1
ATOM 2456 O O . ASP A 1 313 ? -6.25 -5.504 0.354 1 87.75 313 ASP A O 1
ATOM 2460 N N . TYR A 1 314 ? -4.996 -5.445 2.188 1 88.44 314 TYR A N 1
ATOM 2461 C CA . TYR A 1 314 ? -3.744 -5.672 1.471 1 88.44 314 TYR A CA 1
ATOM 2462 C C . TYR A 1 314 ? -3.736 -7.043 0.805 1 88.44 314 TYR A C 1
ATOM 2464 O O . TYR A 1 314 ? -3.361 -7.168 -0.363 1 88.44 314 TYR A O 1
ATOM 2472 N N . ASN A 1 315 ? -4.172 -8.031 1.488 1 83.56 315 ASN A N 1
ATOM 2473 C CA . ASN A 1 315 ? -4.219 -9.391 0.957 1 83.56 315 ASN A CA 1
ATOM 2474 C C . ASN A 1 315 ? -5.199 -9.508 -0.206 1 83.56 315 ASN A C 1
ATOM 2476 O O . ASN A 1 315 ? -4.949 -10.234 -1.168 1 83.56 315 ASN A O 1
ATOM 2480 N N . ALA A 1 316 ? -6.246 -8.781 -0.05 1 79.25 316 ALA A N 1
ATOM 2481 C CA . ALA A 1 316 ? -7.234 -8.781 -1.127 1 79.25 316 ALA A CA 1
ATOM 2482 C C . ALA A 1 316 ? -6.656 -8.164 -2.398 1 79.25 316 ALA A C 1
ATOM 2484 O O . ALA A 1 316 ? -6.91 -8.648 -3.502 1 79.25 316 ALA A O 1
ATOM 2485 N N . LEU A 1 317 ? -5.836 -7.129 -2.246 1 77.62 317 LEU A N 1
ATOM 2486 C CA . LEU A 1 317 ? -5.191 -6.473 -3.377 1 77.62 317 LEU A CA 1
ATOM 2487 C C . LEU A 1 317 ? -4.184 -7.398 -4.043 1 77.62 317 LEU A C 1
ATOM 2489 O O . LEU A 1 317 ? -4.07 -7.422 -5.273 1 77.62 317 LEU A O 1
ATOM 2493 N N . CYS A 1 318 ? -3.463 -8.164 -3.266 1 73.44 318 CYS A N 1
ATOM 2494 C CA . CYS A 1 318 ? -2.443 -9.078 -3.775 1 73.44 318 CYS A CA 1
ATOM 2495 C C . CYS A 1 318 ? -3.078 -10.234 -4.539 1 73.44 318 CYS A C 1
ATOM 2497 O O . CYS A 1 318 ? -2.521 -10.703 -5.531 1 73.44 318 CYS A O 1
ATOM 2499 N N . SER A 1 319 ? -4.211 -10.672 -4.137 1 68.62 319 SER A N 1
ATOM 2500 C CA . SER A 1 319 ? -4.895 -11.789 -4.781 1 68.62 319 SER A CA 1
ATOM 2501 C C . SER A 1 319 ? -5.43 -11.391 -6.152 1 68.62 319 SER A C 1
ATOM 2503 O O . SER A 1 319 ? -5.512 -12.227 -7.059 1 68.62 319 SER A O 1
ATOM 2505 N N . GLU A 1 320 ? -5.699 -10.133 -6.305 1 62.28 320 GLU A N 1
ATOM 2506 C CA . GLU A 1 320 ? -6.242 -9.648 -7.57 1 62.28 320 GLU A CA 1
ATOM 2507 C C . GLU A 1 320 ? -5.152 -9.539 -8.633 1 62.28 320 GLU A C 1
ATOM 2509 O O . GLU A 1 320 ? -5.434 -9.625 -9.828 1 62.28 320 GLU A O 1
ATOM 2514 N N . GLU A 1 321 ? -3.957 -9.344 -8.25 1 58.75 321 GLU A N 1
ATOM 2515 C CA . GLU A 1 321 ? -2.85 -9.195 -9.188 1 58.75 321 GLU A CA 1
ATOM 2516 C C . GLU A 1 321 ? -2.398 -10.547 -9.734 1 58.75 321 GLU A C 1
ATOM 2518 O O . GLU A 1 321 ? -1.76 -10.617 -10.789 1 58.75 321 GLU A O 1
ATOM 2523 N N . GLU A 1 322 ? -2.779 -11.633 -9.141 1 55.84 322 GLU A N 1
ATOM 2524 C CA . GLU A 1 322 ? -2.371 -12.953 -9.602 1 55.84 322 GLU A CA 1
ATOM 2525 C C . GLU A 1 322 ? -3.396 -13.539 -10.57 1 55.84 322 GLU A C 1
ATOM 2527 O O . GLU A 1 322 ? -4.602 -13.375 -10.375 1 55.84 322 GLU A O 1
ATOM 2532 N N . MET B 1 1 ? -3.061 2.025 -32.188 1 33.97 1 MET B N 1
ATOM 2533 C CA . MET B 1 1 ? -4.215 1.147 -32 1 33.97 1 MET B CA 1
ATOM 2534 C C . MET B 1 1 ? -4.113 0.354 -30.719 1 33.97 1 MET B C 1
ATOM 2536 O O . MET B 1 1 ? -3.098 -0.294 -30.453 1 33.97 1 MET B O 1
ATOM 2540 N N . ARG B 1 2 ? -4.82 0.594 -29.766 1 49.41 2 ARG B N 1
ATOM 2541 C CA . ARG B 1 2 ? -4.738 -0.116 -28.5 1 49.41 2 ARG B CA 1
ATOM 2542 C C . ARG B 1 2 ? -4.754 -1.626 -28.703 1 49.41 2 ARG B C 1
ATOM 2544 O O . ARG B 1 2 ? -5.602 -2.146 -29.438 1 49.41 2 ARG B O 1
ATOM 2551 N N . SER B 1 3 ? -3.619 -2.24 -28.453 1 65.62 3 SER B N 1
ATOM 2552 C CA . SER B 1 3 ? -3.574 -3.688 -28.625 1 65.62 3 SER B CA 1
ATOM 2553 C C . SER B 1 3 ? -4.828 -4.352 -28.078 1 65.62 3 SER B C 1
ATOM 2555 O O . SER B 1 3 ? -5.426 -3.857 -27.109 1 65.62 3 SER B O 1
ATOM 2557 N N . ARG B 1 4 ? -5.453 -5.137 -28.766 1 73.75 4 ARG B N 1
ATOM 2558 C CA . ARG B 1 4 ? -6.656 -5.887 -28.422 1 73.75 4 ARG B CA 1
ATOM 2559 C C . ARG B 1 4 ? -6.484 -6.613 -27.094 1 73.75 4 ARG B C 1
ATOM 2561 O O . ARG B 1 4 ? -5.426 -7.188 -26.828 1 73.75 4 ARG B O 1
ATOM 2568 N N . PRO B 1 5 ? -7.508 -6.539 -26.266 1 83.38 5 PRO B N 1
ATOM 2569 C CA . PRO B 1 5 ? -7.441 -7.273 -25 1 83.38 5 PRO B CA 1
ATOM 2570 C C . PRO B 1 5 ? -7.16 -8.766 -25.203 1 83.38 5 PRO B C 1
ATOM 2572 O O . PRO B 1 5 ? -7.617 -9.359 -26.172 1 83.38 5 PRO B O 1
ATOM 2575 N N . VAL B 1 6 ? -6.422 -9.344 -24.312 1 86.12 6 VAL B N 1
ATOM 2576 C CA . VAL B 1 6 ? -5.992 -10.742 -24.375 1 86.12 6 VAL B CA 1
ATOM 2577 C C . VAL B 1 6 ? -7.211 -11.656 -24.422 1 86.12 6 VAL B C 1
ATOM 2579 O O . VAL B 1 6 ? -7.18 -12.703 -25.078 1 86.12 6 VAL B O 1
ATOM 2582 N N . ARG B 1 7 ? -8.312 -11.227 -23.891 1 85.94 7 ARG B N 1
ATOM 2583 C CA . ARG B 1 7 ? -9.508 -12.062 -23.812 1 85.94 7 ARG B CA 1
ATOM 2584 C C . ARG B 1 7 ? -10.117 -12.258 -25.203 1 85.94 7 ARG B C 1
ATOM 2586 O O . ARG B 1 7 ? -10.953 -13.148 -25.391 1 85.94 7 ARG B O 1
ATOM 2593 N N . GLU B 1 8 ? -9.672 -11.508 -26.109 1 84.12 8 GLU B N 1
ATOM 2594 C CA . GLU B 1 8 ? -10.195 -11.594 -27.484 1 84.12 8 GLU B CA 1
ATOM 2595 C C . GLU B 1 8 ? -9.211 -12.312 -28.406 1 84.12 8 GLU B C 1
ATOM 2597 O O . GLU B 1 8 ? -9.305 -12.203 -29.625 1 84.12 8 GLU B O 1
ATOM 2602 N N . SER B 1 9 ? -8.391 -13.055 -27.844 1 88.44 9 SER B N 1
ATOM 2603 C CA . SER B 1 9 ? -7.309 -13.664 -28.625 1 88.44 9 SER B CA 1
ATOM 2604 C C . SER B 1 9 ? -7.816 -14.828 -29.469 1 88.44 9 SER B C 1
ATOM 2606 O O . SER B 1 9 ? -7.133 -15.281 -30.391 1 88.44 9 SER B O 1
ATOM 2608 N N . ILE B 1 10 ? -8.992 -15.383 -29.141 1 92.12 10 ILE B N 1
ATOM 2609 C CA . ILE B 1 10 ? -9.5 -16.531 -29.891 1 92.12 10 ILE B CA 1
ATOM 2610 C C . ILE B 1 10 ? -10.734 -16.125 -30.688 1 92.12 10 ILE B C 1
ATOM 2612 O O . ILE B 1 10 ? -11.68 -15.555 -30.141 1 92.12 10 ILE B O 1
ATOM 2616 N N . LEU B 1 11 ? -10.68 -16.344 -31.922 1 91.81 11 LEU B N 1
ATOM 2617 C CA . LEU B 1 11 ? -11.82 -16.125 -32.812 1 91.81 11 LEU B CA 1
ATOM 2618 C C . LEU B 1 11 ? -12.289 -17.453 -33.406 1 91.81 11 LEU B C 1
ATOM 2620 O O . LEU B 1 11 ? -11.477 -18.344 -33.656 1 91.81 11 LEU B O 1
ATOM 2624 N N . GLU B 1 12 ? -13.516 -17.484 -33.562 1 94.06 12 GLU B N 1
ATOM 2625 C CA . GLU B 1 12 ? -14.148 -18.672 -34.125 1 94.06 12 GLU B CA 1
ATOM 2626 C C . GLU B 1 12 ? -14.383 -18.547 -35.625 1 94.06 12 GLU B C 1
ATOM 2628 O O . GLU B 1 12 ? -14.945 -17.547 -36.062 1 94.06 12 GLU B O 1
ATOM 2633 N N . ILE B 1 13 ? -13.906 -19.438 -36.406 1 91.56 13 ILE B N 1
ATOM 2634 C CA . ILE B 1 13 ? -14.164 -19.469 -37.844 1 91.56 13 ILE B CA 1
ATOM 2635 C C . ILE B 1 13 ? -15.406 -20.312 -38.125 1 91.56 13 ILE B C 1
ATOM 2637 O O . ILE B 1 13 ? -16.297 -19.891 -38.844 1 91.56 13 ILE B O 1
ATOM 2641 N N . ASN B 1 14 ? -15.477 -21.469 -37.5 1 91.5 14 ASN B N 1
ATOM 2642 C CA . ASN B 1 14 ? -16.641 -22.344 -37.469 1 91.5 14 ASN B CA 1
ATOM 2643 C C . ASN B 1 14 ? -16.625 -23.25 -36.25 1 91.5 14 ASN B C 1
ATOM 2645 O O . ASN B 1 14 ? -15.891 -23 -35.312 1 91.5 14 ASN B O 1
ATOM 2649 N N . ASP B 1 15 ? -17.406 -24.328 -36.25 1 91.88 15 ASP B N 1
ATOM 2650 C CA . ASP B 1 15 ? -17.594 -25.125 -35.031 1 91.88 15 ASP B CA 1
ATOM 2651 C C . ASP B 1 15 ? -16.438 -26.109 -34.844 1 91.88 15 ASP B C 1
ATOM 2653 O O . ASP B 1 15 ? -16.391 -26.828 -33.844 1 91.88 15 ASP B O 1
ATOM 2657 N N . ARG B 1 16 ? -15.414 -26.062 -35.781 1 95.25 16 ARG B N 1
ATOM 2658 C CA . ARG B 1 16 ? -14.312 -27.016 -35.688 1 95.25 16 ARG B CA 1
ATOM 2659 C C . ARG B 1 16 ? -12.969 -26.312 -35.875 1 95.25 16 ARG B C 1
ATOM 2661 O O . ARG B 1 16 ? -11.922 -26.969 -35.875 1 95.25 16 ARG B O 1
ATOM 2668 N N . LEU B 1 17 ? -13.031 -25 -36.094 1 94.25 17 LEU B N 1
ATOM 2669 C CA . LEU B 1 17 ? -11.812 -24.266 -36.406 1 94.25 17 LEU B CA 1
ATOM 2670 C C . LEU B 1 17 ? -11.805 -22.906 -35.719 1 94.25 17 LEU B C 1
ATOM 2672 O O . LEU B 1 17 ? -12.781 -22.156 -35.781 1 94.25 17 LEU B O 1
ATOM 2676 N N . TRP B 1 18 ? -10.734 -22.625 -35.062 1 95.56 18 TRP B N 1
ATOM 2677 C CA . TRP B 1 18 ? -10.555 -21.375 -34.344 1 95.56 18 TRP B CA 1
ATOM 2678 C C . TRP B 1 18 ? -9.203 -20.75 -34.688 1 95.56 18 TRP B C 1
ATOM 2680 O O . TRP B 1 18 ? -8.227 -21.453 -34.938 1 95.56 18 TRP B O 1
ATOM 2690 N N . VAL B 1 19 ? -9.141 -19.469 -34.656 1 93.38 19 VAL B N 1
ATOM 2691 C CA . VAL B 1 19 ? -7.895 -18.734 -34.844 1 93.38 19 VAL B CA 1
ATOM 2692 C C . VAL B 1 19 ? -7.469 -18.094 -33.531 1 93.38 19 VAL B C 1
ATOM 2694 O O . VAL B 1 19 ? -8.297 -17.531 -32.812 1 93.38 19 VAL B O 1
ATOM 2697 N N . VAL B 1 20 ? -6.242 -18.266 -33.219 1 93.38 20 VAL B N 1
ATOM 2698 C CA . VAL B 1 20 ? -5.707 -17.734 -31.984 1 93.38 20 VAL B CA 1
ATOM 2699 C C . VAL B 1 20 ? -4.664 -16.656 -32.281 1 93.38 20 VAL B C 1
ATOM 2701 O O . VAL B 1 20 ? -3.688 -16.922 -33 1 93.38 20 VAL B O 1
ATOM 2704 N N . GLY B 1 21 ? -4.852 -15.477 -31.766 1 89.31 21 GLY B N 1
ATOM 2705 C CA . GLY B 1 21 ? -3.93 -14.359 -31.906 1 89.31 21 GLY B CA 1
ATOM 2706 C C . GLY B 1 21 ? -3.727 -13.945 -33.375 1 89.31 21 GLY B C 1
ATOM 2707 O O . GLY B 1 21 ? -2.734 -13.297 -33.688 1 89.31 21 GLY B O 1
ATOM 2708 N N . GLY B 1 22 ? -4.566 -14.422 -34.219 1 87.19 22 GLY B N 1
ATOM 2709 C CA . GLY B 1 22 ? -4.406 -14.133 -35.625 1 87.19 22 GLY B CA 1
ATOM 2710 C C . GLY B 1 22 ? -3.195 -14.805 -36.25 1 87.19 22 GLY B C 1
ATOM 2711 O O . GLY B 1 22 ? -2.758 -14.43 -37.344 1 87.19 22 GLY B O 1
ATOM 2712 N N . ARG B 1 23 ? -2.637 -15.758 -35.562 1 88.62 23 ARG B N 1
ATOM 2713 C CA . ARG B 1 23 ? -1.349 -16.297 -36 1 88.62 23 ARG B CA 1
ATOM 2714 C C . ARG B 1 23 ? -1.424 -17.797 -36.219 1 88.62 23 ARG B C 1
ATOM 2716 O O . ARG B 1 23 ? -0.804 -18.328 -37.125 1 88.62 23 ARG B O 1
ATOM 2723 N N . PHE B 1 24 ? -2.145 -18.5 -35.312 1 92.69 24 PHE B N 1
ATOM 2724 C CA . PHE B 1 24 ? -2.252 -19.938 -35.5 1 92.69 24 PHE B CA 1
ATOM 2725 C C . PHE B 1 24 ? -3.684 -20.406 -35.281 1 92.69 24 PHE B C 1
ATOM 2727 O O . PHE B 1 24 ? -4.535 -19.641 -34.844 1 92.69 24 PHE B O 1
ATOM 2734 N N . THR B 1 25 ? -3.951 -21.656 -35.656 1 94.44 25 THR B N 1
ATOM 2735 C CA . THR B 1 25 ? -5.312 -22.172 -35.594 1 94.44 25 THR B CA 1
ATOM 2736 C C . THR B 1 25 ? -5.367 -23.438 -34.75 1 94.44 25 THR B C 1
ATOM 2738 O O . THR B 1 25 ? -4.355 -24.125 -34.562 1 94.44 25 THR B O 1
ATOM 2741 N N . ILE B 1 26 ? -6.453 -23.625 -34.188 1 96.69 26 ILE B N 1
ATOM 2742 C CA . ILE B 1 26 ? -6.797 -24.875 -33.5 1 96.69 26 ILE B CA 1
ATOM 2743 C C . ILE B 1 26 ? -7.984 -25.531 -34.188 1 96.69 26 ILE B C 1
ATOM 2745 O O . ILE B 1 26 ? -9.023 -24.906 -34.375 1 96.69 26 ILE B O 1
ATOM 2749 N N . SER B 1 27 ? -7.82 -26.688 -34.594 1 96.88 27 SER B N 1
ATOM 2750 C CA . SER B 1 27 ? -8.883 -27.422 -35.25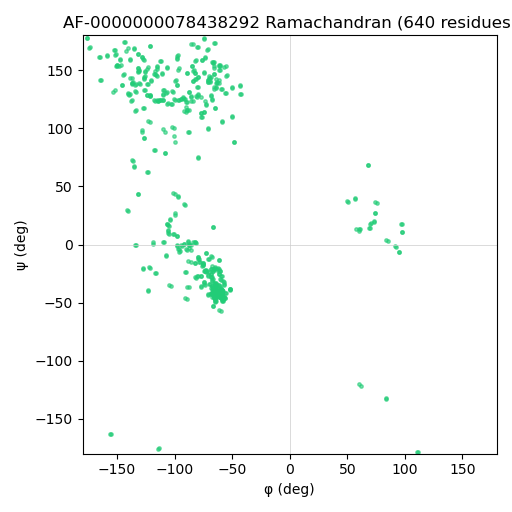 1 96.88 27 SER B CA 1
ATOM 2751 C C . SER B 1 27 ? -9.305 -28.641 -34.438 1 96.88 27 SER B C 1
ATOM 2753 O O . SER B 1 27 ? -8.5 -29.203 -33.719 1 96.88 27 SER B O 1
ATOM 2755 N N . ARG B 1 28 ? -10.508 -29.047 -34.531 1 97.25 28 ARG B N 1
ATOM 2756 C CA . ARG B 1 28 ? -11.008 -30.297 -33.969 1 97.25 28 ARG B CA 1
ATOM 2757 C C . ARG B 1 28 ? -11.117 -31.375 -35.062 1 97.25 28 ARG B C 1
ATOM 2759 O O . ARG B 1 28 ? -11.805 -31.188 -36.062 1 97.25 28 ARG B O 1
ATOM 2766 N N . GLU B 1 29 ? -10.469 -32.469 -34.781 1 97.25 29 GLU B N 1
ATOM 2767 C CA . GLU B 1 29 ? -10.344 -33.5 -35.812 1 97.25 29 GLU B CA 1
ATOM 2768 C C . GLU B 1 29 ? -10.727 -34.875 -35.25 1 97.25 29 GLU B C 1
ATOM 2770 O O . GLU B 1 29 ? -10.531 -35.156 -34.062 1 97.25 29 GLU B O 1
ATOM 2775 N N . PRO B 1 30 ? -11.273 -35.781 -36.094 1 96.75 30 PRO B N 1
ATOM 2776 C CA . PRO B 1 30 ? -11.719 -37.094 -35.656 1 96.75 30 PRO B CA 1
ATOM 2777 C C . PRO B 1 30 ? -10.555 -38.031 -35.344 1 96.75 30 PRO B C 1
ATOM 2779 O O . PRO B 1 30 ? -10.719 -39 -34.562 1 96.75 30 PRO B O 1
ATOM 2782 N N . THR B 1 31 ? -9.375 -37.719 -35.969 1 96.44 31 THR B N 1
ATOM 2783 C CA . THR B 1 31 ? -8.195 -38.562 -35.719 1 96.44 31 THR B CA 1
ATOM 2784 C C . THR B 1 31 ? -7.02 -37.688 -35.25 1 96.44 31 THR B C 1
ATOM 2786 O O . THR B 1 31 ? -6.906 -36.531 -35.656 1 96.44 31 THR B O 1
ATOM 2789 N N . ALA B 1 32 ? -6.203 -38.312 -34.438 1 95.62 32 ALA B N 1
ATOM 2790 C CA . ALA B 1 32 ? -5.012 -37.625 -33.969 1 95.62 32 ALA B CA 1
ATOM 2791 C C . ALA B 1 32 ? -4.012 -37.406 -35.094 1 95.62 32 ALA B C 1
ATOM 2793 O O . ALA B 1 32 ? -3.648 -38.344 -35.812 1 95.62 32 ALA B O 1
ATOM 2794 N N . PRO B 1 33 ? -3.564 -36.156 -35.25 1 94.88 33 PRO B N 1
ATOM 2795 C CA . PRO B 1 33 ? -2.537 -35.938 -36.281 1 94.88 33 PRO B CA 1
ATOM 2796 C C . PRO B 1 33 ? -1.169 -36.469 -35.844 1 94.88 33 PRO B C 1
ATOM 2798 O O . PRO B 1 33 ? -0.935 -36.719 -34.688 1 94.88 33 PRO B O 1
ATOM 2801 N N . SER B 1 34 ? -0.248 -36.688 -36.812 1 92.94 34 SER B N 1
ATOM 2802 C CA . SER B 1 34 ? 1.072 -37.219 -36.5 1 92.94 34 SER B CA 1
ATOM 2803 C C . SER B 1 34 ? 2.152 -36.156 -36.625 1 92.94 34 SER B C 1
ATOM 2805 O O . SER B 1 34 ? 3.27 -36.344 -36.156 1 92.94 34 SER B O 1
ATOM 2807 N N . ASP B 1 35 ? 1.873 -35 -37.156 1 93.56 35 ASP B N 1
ATOM 2808 C CA . ASP B 1 35 ? 2.924 -34.094 -37.562 1 93.56 35 ASP B CA 1
ATOM 2809 C C . ASP B 1 35 ? 2.846 -32.781 -36.781 1 93.56 35 ASP B C 1
ATOM 2811 O O . ASP B 1 35 ? 3.594 -31.844 -37.062 1 93.56 35 ASP B O 1
ATOM 2815 N N . ARG B 1 36 ? 1.907 -32.688 -35.875 1 94.94 36 ARG B N 1
ATOM 2816 C CA . ARG B 1 36 ? 1.74 -31.438 -35.156 1 94.94 36 ARG B CA 1
ATOM 2817 C C . ARG B 1 36 ? 1.174 -31.672 -33.781 1 94.94 36 ARG B C 1
ATOM 2819 O O . ARG B 1 36 ? 0.621 -32.75 -33.5 1 94.94 36 ARG B O 1
ATOM 2826 N N . PRO B 1 37 ? 1.275 -30.719 -32.906 1 97.06 37 PRO B N 1
ATOM 2827 C CA . PRO B 1 37 ? 0.768 -30.875 -31.531 1 97.06 37 PRO B CA 1
ATOM 2828 C C . PRO B 1 37 ? -0.742 -31.109 -31.484 1 97.06 37 PRO B C 1
ATOM 2830 O O . PRO B 1 37 ? -1.485 -30.484 -32.25 1 97.06 37 PRO B O 1
ATOM 2833 N N . PHE B 1 38 ? -1.161 -31.984 -30.641 1 97.88 38 PHE B N 1
ATOM 2834 C CA . PHE B 1 38 ? -2.58 -32.281 -30.516 1 97.88 38 PHE B CA 1
ATOM 2835 C C . PHE B 1 38 ? -2.906 -32.781 -29.109 1 97.88 38 PHE B C 1
ATOM 2837 O O . PHE B 1 38 ? -2.002 -33.094 -28.328 1 97.88 38 PHE B O 1
ATOM 2844 N N . TRP B 1 39 ? -4.16 -32.844 -28.766 1 97.75 39 TRP B N 1
ATOM 2845 C CA . TRP B 1 39 ? -4.641 -33.406 -27.5 1 97.75 39 TRP B CA 1
ATOM 2846 C C . TRP B 1 39 ? -6.105 -33.812 -27.609 1 97.75 39 TRP B C 1
ATOM 2848 O O . TRP B 1 39 ? -6.789 -33.469 -28.562 1 97.75 39 TRP B O 1
ATOM 2858 N N . SER B 1 40 ? -6.508 -34.594 -26.703 1 97.44 40 SER B N 1
ATOM 2859 C CA . SER B 1 40 ? -7.867 -35.125 -26.703 1 97.44 40 SER B CA 1
ATOM 2860 C C . SER B 1 40 ? -8.891 -34.062 -26.391 1 97.44 40 SER B C 1
ATOM 2862 O O . SER B 1 40 ? -8.641 -33.156 -25.562 1 97.44 40 SER B O 1
ATOM 2864 N N . ASP B 1 41 ? -10.047 -34.094 -27 1 96.31 41 ASP B N 1
ATOM 2865 C CA . ASP B 1 41 ? -11.133 -33.156 -26.672 1 96.31 41 ASP B CA 1
ATOM 2866 C C . ASP B 1 41 ? -11.977 -33.719 -25.516 1 96.31 41 ASP B C 1
ATOM 2868 O O . ASP B 1 41 ? -12.945 -33.094 -25.094 1 96.31 41 ASP B O 1
ATOM 2872 N N . GLY B 1 42 ? -11.625 -34.969 -25.047 1 94.62 42 GLY B N 1
ATOM 2873 C CA . GLY B 1 42 ? -12.344 -35.625 -23.953 1 94.62 42 GLY B CA 1
ATOM 2874 C C . GLY B 1 42 ? -13.586 -36.344 -24.422 1 94.62 42 GLY B C 1
ATOM 2875 O O . GLY B 1 42 ? -14.312 -36.938 -23.609 1 94.62 42 GLY B O 1
ATOM 2876 N N . ALA B 1 43 ? -13.828 -36.375 -25.75 1 95.19 43 ALA B N 1
ATOM 2877 C CA . ALA B 1 43 ? -15.055 -36.969 -26.281 1 95.19 43 ALA B CA 1
ATOM 2878 C C . ALA B 1 43 ? -14.773 -37.75 -27.562 1 95.19 43 ALA B C 1
ATOM 2880 O O . ALA B 1 43 ? -15.586 -37.719 -28.5 1 95.19 43 ALA B O 1
ATOM 2881 N N . GLY B 1 44 ? -13.594 -38.219 -27.609 1 95.38 44 GLY B N 1
ATOM 2882 C CA . GLY B 1 44 ? -13.281 -39.125 -28.688 1 95.38 44 GLY B CA 1
ATOM 2883 C C . GLY B 1 44 ? -12.641 -38.438 -29.891 1 95.38 44 GLY B C 1
ATOM 2884 O O . GLY B 1 44 ? -12.281 -39.094 -30.859 1 95.38 44 GLY B O 1
ATOM 2885 N N . GLU B 1 45 ? -12.555 -37.156 -29.891 1 97.5 45 GLU B N 1
ATOM 2886 C CA . GLU B 1 45 ? -11.867 -36.406 -30.938 1 97.5 45 GLU B CA 1
ATOM 2887 C C . GLU B 1 45 ? -10.633 -35.719 -30.406 1 97.5 45 GLU B C 1
ATOM 2889 O O . GLU B 1 45 ? -10.195 -35.969 -29.281 1 97.5 45 GLU B O 1
ATOM 2894 N N . PHE B 1 46 ? -10.031 -34.906 -31.406 1 98.12 46 PHE B N 1
ATOM 2895 C CA . PHE B 1 46 ? -8.766 -34.312 -31.031 1 98.12 46 PHE B CA 1
ATOM 2896 C C . PHE B 1 46 ? -8.703 -32.844 -31.484 1 98.12 46 PHE B C 1
ATOM 2898 O O . PHE B 1 46 ? -9.195 -32.5 -32.562 1 98.12 46 PHE B O 1
ATOM 2905 N N . PHE B 1 47 ? -8.188 -32.031 -30.656 1 98.25 47 PHE B N 1
ATOM 2906 C CA . PHE B 1 47 ? -7.781 -30.703 -31.078 1 98.25 47 PHE B CA 1
ATOM 2907 C C . PHE B 1 47 ? -6.344 -30.703 -31.578 1 98.25 47 PHE B C 1
ATOM 2909 O O . PHE B 1 47 ? -5.508 -31.453 -31.078 1 98.25 47 PHE B O 1
ATOM 2916 N N . ALA B 1 48 ? -5.988 -29.875 -32.531 1 98.06 48 ALA B N 1
ATOM 2917 C CA . ALA B 1 48 ? -4.641 -29.797 -33.094 1 98.06 48 ALA B CA 1
ATOM 2918 C C . ALA B 1 48 ? -4.277 -28.375 -33.469 1 98.06 48 ALA B C 1
ATOM 2920 O O . ALA B 1 48 ? -5.141 -27.578 -33.875 1 98.06 48 ALA B O 1
ATOM 2921 N N . VAL B 1 49 ? -3.023 -28.078 -33.312 1 97.44 49 VAL B N 1
ATOM 2922 C CA . VAL B 1 49 ? -2.525 -26.75 -33.594 1 97.44 49 VAL B CA 1
ATOM 2923 C C . VAL B 1 49 ? -1.906 -26.719 -35 1 97.44 49 VAL B C 1
ATOM 2925 O O . VAL B 1 49 ? -1.202 -27.656 -35.375 1 97.44 49 VAL B O 1
ATOM 2928 N N . SER B 1 50 ? -2.174 -25.719 -35.719 1 94.44 50 SER B N 1
ATOM 2929 C CA . SER B 1 50 ? -1.536 -25.484 -37 1 94.44 50 SER B CA 1
ATOM 2930 C C . SER B 1 50 ? -1.076 -24.031 -37.156 1 94.44 50 SER B C 1
ATOM 2932 O O . SER B 1 50 ? -1.776 -23.109 -36.75 1 94.44 50 SER B O 1
ATOM 2934 N N . GLU B 1 51 ? 0.111 -23.906 -37.688 1 91.81 51 GLU B N 1
ATOM 2935 C CA . GLU B 1 51 ? 0.635 -22.578 -38.031 1 91.81 51 GLU B CA 1
ATOM 2936 C C . GLU B 1 51 ? 0.676 -22.359 -39.531 1 91.81 51 GLU B C 1
ATOM 2938 O O . GLU B 1 51 ? 1.652 -22.734 -40.188 1 91.81 51 GLU B O 1
ATOM 2943 N N . PRO B 1 52 ? -0.302 -21.734 -40.031 1 82.25 52 PRO B N 1
ATOM 2944 C CA . PRO B 1 52 ? -0.323 -21.578 -41.5 1 82.25 52 PRO B CA 1
ATOM 2945 C C . PRO B 1 52 ? 0.856 -20.75 -42 1 82.25 52 PRO B C 1
ATOM 2947 O O . PRO B 1 52 ? 1.311 -19.828 -41.312 1 82.25 52 PRO B O 1
ATOM 2950 N N . ALA B 1 53 ? 1.459 -21.234 -43.219 1 75 53 ALA B N 1
ATOM 2951 C CA . ALA B 1 53 ? 2.592 -20.562 -43.875 1 75 53 ALA B CA 1
ATOM 2952 C C . ALA B 1 53 ? 2.25 -19.125 -44.25 1 75 53 ALA B C 1
ATOM 2954 O O . ALA B 1 53 ? 3.072 -18.219 -44.062 1 75 53 ALA B O 1
ATOM 2955 N N . SER B 1 54 ? 1.036 -18.938 -44.906 1 66.5 54 SER B N 1
ATOM 2956 C CA . SER B 1 54 ? 0.668 -17.594 -45.281 1 66.5 54 SER B CA 1
ATOM 2957 C C . SER B 1 54 ? -0.101 -16.891 -44.188 1 66.5 54 SER B C 1
ATOM 2959 O O . SER B 1 54 ? -0.984 -17.469 -43.562 1 66.5 54 SER B O 1
ATOM 2961 N N . GLN B 1 55 ? 0.526 -15.836 -43.688 1 59.75 55 GLN B N 1
ATOM 2962 C CA . GLN B 1 55 ? -0.067 -15.078 -42.594 1 59.75 55 GLN B CA 1
ATOM 2963 C C . GLN B 1 55 ? -1.344 -14.375 -43.062 1 59.75 55 GLN B C 1
ATOM 2965 O O . GLN B 1 55 ? -1.684 -13.305 -42.531 1 59.75 55 GLN B O 1
ATOM 2970 N N . GLN B 1 56 ? -1.906 -14.664 -44.094 1 61.09 56 GLN B N 1
ATOM 2971 C CA . GLN B 1 56 ? -3.158 -14 -44.438 1 61.09 56 GLN B CA 1
ATOM 2972 C C . GLN B 1 56 ? -4.074 -13.891 -43.219 1 61.09 56 GLN B C 1
ATOM 2974 O O . GLN B 1 56 ? -4.102 -14.797 -42.375 1 61.09 56 GLN B O 1
ATOM 2979 N N . ALA B 1 57 ? -4.664 -12.641 -43.125 1 61.53 57 ALA B N 1
ATOM 2980 C CA . ALA B 1 57 ? -5.496 -12.18 -42 1 61.53 57 ALA B CA 1
ATOM 2981 C C . ALA B 1 57 ? -6.562 -13.219 -41.656 1 61.53 57 ALA B C 1
ATOM 2983 O O . ALA B 1 57 ? -7.43 -13.523 -42.469 1 61.53 57 ALA B O 1
ATOM 2984 N N . LEU B 1 58 ? -6.234 -14.211 -40.75 1 73.44 58 LEU B N 1
ATOM 2985 C CA . LEU B 1 58 ? -7.238 -15.117 -40.219 1 73.44 58 LEU B CA 1
ATOM 2986 C C . LEU B 1 58 ? -8.344 -14.352 -39.5 1 73.44 58 LEU B C 1
ATOM 2988 O O . LEU B 1 58 ? -8.07 -13.562 -38.594 1 73.44 58 LEU B O 1
ATOM 2992 N N . HIS B 1 59 ? -9.516 -14.289 -40.188 1 78.88 59 HIS B N 1
ATOM 2993 C CA . HIS B 1 59 ? -10.656 -13.57 -39.625 1 78.88 59 HIS B CA 1
ATOM 2994 C C . HIS B 1 59 ? -11.68 -14.539 -39.031 1 78.88 59 HIS B C 1
ATOM 2996 O O . HIS B 1 59 ? -11.852 -15.648 -39.531 1 78.88 59 HIS B O 1
ATOM 3002 N N . GLY B 1 60 ? -12.094 -14.273 -37.906 1 87.81 60 GLY B N 1
ATOM 3003 C CA . GLY B 1 60 ? -13.156 -15.023 -37.25 1 87.81 60 GLY B CA 1
ATOM 3004 C C . GLY B 1 60 ? -14.07 -14.148 -36.406 1 87.81 60 GLY B C 1
ATOM 3005 O O . GLY B 1 60 ? -13.938 -12.922 -36.406 1 87.81 60 GLY B O 1
ATOM 3006 N N . ARG B 1 61 ? -15.086 -14.75 -35.906 1 91.31 61 ARG B N 1
ATOM 3007 C CA . ARG B 1 61 ? -16.016 -14.07 -35 1 91.31 61 ARG B CA 1
ATOM 3008 C C . ARG B 1 61 ? -15.68 -14.383 -33.562 1 91.31 61 ARG B C 1
ATOM 3010 O O . ARG B 1 61 ? -14.969 -15.352 -33.25 1 91.31 61 ARG B O 1
ATOM 3017 N N . PRO B 1 62 ? -16.141 -13.555 -32.688 1 90.38 62 PRO B N 1
ATOM 3018 C CA . PRO B 1 62 ? -15.938 -13.883 -31.266 1 90.38 62 PRO B CA 1
ATOM 3019 C C . PRO B 1 62 ? -16.484 -15.25 -30.891 1 90.38 62 PRO B C 1
ATOM 3021 O O . PRO B 1 62 ? -17.422 -15.75 -31.547 1 90.38 62 PRO B O 1
ATOM 3024 N N . LEU B 1 63 ? -15.906 -15.781 -29.906 1 91.38 63 LEU B N 1
ATOM 3025 C CA . LEU B 1 63 ? -16.328 -17.094 -29.438 1 91.38 63 LEU B CA 1
ATOM 3026 C C . LEU B 1 63 ? -17.812 -17.109 -29.109 1 91.38 63 LEU B C 1
ATOM 3028 O O . LEU B 1 63 ? -18.312 -16.203 -28.422 1 91.38 63 LEU B O 1
ATOM 3032 N N . SER B 1 64 ? -18.5 -18.078 -29.625 1 88.69 64 SER B N 1
ATOM 3033 C CA . SER B 1 64 ? -19.922 -18.25 -29.312 1 88.69 64 SER B CA 1
ATOM 3034 C C . SER B 1 64 ? -20.094 -18.984 -27.984 1 88.69 64 SER B C 1
ATOM 3036 O O . SER B 1 64 ? -19.203 -19.719 -27.562 1 88.69 64 SER B O 1
ATOM 3038 N N . PRO B 1 65 ? -21.266 -18.812 -27.359 1 88.38 65 PRO B N 1
ATOM 3039 C CA . PRO B 1 65 ? -21.547 -19.547 -26.125 1 88.38 65 PRO B CA 1
ATOM 3040 C C . PRO B 1 65 ? -21.547 -21.062 -26.328 1 88.38 65 PRO B C 1
ATOM 3042 O O . PRO B 1 65 ? -21.359 -21.828 -25.375 1 88.38 65 PRO B O 1
ATOM 3045 N N . GLU B 1 66 ? -21.734 -21.484 -27.547 1 90.06 66 GLU B N 1
ATOM 3046 C CA . GLU B 1 66 ? -21.812 -22.906 -27.859 1 90.06 66 GLU B CA 1
ATOM 3047 C C . GLU B 1 66 ? -20.422 -23.469 -28.172 1 90.06 66 GLU B C 1
ATOM 3049 O O . GLU B 1 66 ? -20.281 -24.688 -28.391 1 90.06 66 GLU B O 1
ATOM 3054 N N . SER B 1 67 ? -19.5 -22.625 -28.203 1 92.5 67 SER B N 1
ATOM 3055 C CA . SER B 1 67 ? -18.141 -23.062 -28.516 1 92.5 67 SER B CA 1
ATOM 3056 C C . SER B 1 67 ? -17.625 -24.047 -27.484 1 92.5 67 SER B C 1
ATOM 3058 O O . SER B 1 67 ? -17.859 -23.875 -26.281 1 92.5 67 SER B O 1
ATOM 3060 N N . PRO B 1 68 ? -16.875 -25.078 -27.938 1 94.31 68 PRO B N 1
ATOM 3061 C CA . PRO B 1 68 ? -16.25 -26 -26.984 1 94.31 68 PRO B CA 1
ATOM 3062 C C . PRO B 1 68 ? -15.07 -25.391 -26.234 1 94.31 68 PRO B C 1
ATOM 3064 O O . PRO B 1 68 ? -14.508 -26.016 -25.328 1 94.31 68 PRO B O 1
ATOM 3067 N N . ILE B 1 69 ? -14.688 -24.234 -26.625 1 94.12 69 ILE B N 1
ATOM 3068 C CA . ILE B 1 69 ? -13.625 -23.484 -25.953 1 94.12 69 ILE B CA 1
ATOM 3069 C C . ILE B 1 69 ? -14.234 -22.516 -24.938 1 94.12 69 ILE B C 1
ATOM 3071 O O . ILE B 1 69 ? -15.094 -21.703 -25.281 1 94.12 69 ILE B O 1
ATOM 3075 N N . ALA B 1 70 ? -13.75 -22.641 -23.688 1 91.25 70 ALA B N 1
ATOM 3076 C CA . ALA B 1 70 ? -14.367 -21.875 -22.609 1 91.25 70 ALA B CA 1
ATOM 3077 C C . ALA B 1 70 ? -13.328 -21.016 -21.891 1 91.25 70 ALA B C 1
ATOM 3079 O O . ALA B 1 70 ? -12.273 -21.516 -21.484 1 91.25 70 ALA B O 1
ATOM 3080 N N . LEU B 1 71 ? -13.672 -19.781 -21.781 1 90.5 71 LEU B N 1
ATOM 3081 C CA . LEU B 1 71 ? -12.852 -18.891 -20.953 1 90.5 71 LEU B CA 1
ATOM 3082 C C . LEU B 1 71 ? -12.961 -19.281 -19.484 1 90.5 71 LEU B C 1
ATOM 3084 O O . LEU B 1 71 ? -14.062 -19.375 -18.938 1 90.5 71 LEU B O 1
ATOM 3088 N N . VAL B 1 72 ? -11.828 -19.531 -18.812 1 88.38 72 VAL B N 1
ATOM 3089 C CA . VAL B 1 72 ? -11.891 -20.016 -17.438 1 88.38 72 VAL B CA 1
ATOM 3090 C C . VAL B 1 72 ? -11.25 -19 -16.5 1 88.38 72 VAL B C 1
ATOM 3092 O O . VAL B 1 72 ? -11.5 -19.016 -15.297 1 88.38 72 VAL B O 1
ATOM 3095 N N . ASN B 1 73 ? -10.375 -18.203 -17 1 84.75 73 ASN B N 1
ATOM 3096 C CA . ASN B 1 73 ? -9.75 -17.141 -16.219 1 84.75 73 ASN B CA 1
ATOM 3097 C C . ASN B 1 73 ? -9.594 -15.867 -17.062 1 84.75 73 ASN B C 1
ATOM 3099 O O . ASN B 1 73 ? -9.086 -15.906 -18.172 1 84.75 73 ASN B O 1
ATOM 3103 N N . ASP B 1 74 ? -10.07 -14.812 -16.453 1 79.62 74 ASP B N 1
ATOM 3104 C CA . ASP B 1 74 ? -9.969 -13.5 -17.094 1 79.62 74 ASP B CA 1
ATOM 3105 C C . ASP B 1 74 ? -9.344 -12.477 -16.141 1 79.62 74 ASP B C 1
ATOM 3107 O O . ASP B 1 74 ? -9.992 -12.031 -15.195 1 79.62 74 ASP B O 1
ATOM 3111 N N . ALA B 1 75 ? -8.07 -12.242 -16.312 1 74.19 75 ALA B N 1
ATOM 3112 C CA . ALA B 1 75 ? -7.387 -11.258 -15.477 1 74.19 75 ALA B CA 1
ATOM 3113 C C . ALA B 1 75 ? -7.199 -9.945 -16.234 1 74.19 75 ALA B C 1
ATOM 3115 O O . ALA B 1 75 ? -6.094 -9.391 -16.266 1 74.19 75 ALA B O 1
ATOM 3116 N N . GLY B 1 76 ? -8.242 -9.539 -16.891 1 67.88 76 GLY B N 1
ATOM 3117 C CA . GLY B 1 76 ? -8.266 -8.25 -17.562 1 67.88 76 GLY B CA 1
ATOM 3118 C C . GLY B 1 76 ? -7.625 -8.289 -18.938 1 67.88 76 GLY B C 1
ATOM 3119 O O . GLY B 1 76 ? -7.895 -9.195 -19.734 1 67.88 76 GLY B O 1
ATOM 3120 N N . ASP B 1 77 ? -6.746 -7.227 -19.109 1 71.25 77 ASP B N 1
ATOM 3121 C CA . ASP B 1 77 ? -6.211 -6.992 -20.453 1 71.25 77 ASP B CA 1
ATOM 3122 C C . ASP B 1 77 ? -4.895 -7.738 -20.656 1 71.25 77 ASP B C 1
ATOM 3124 O O . ASP B 1 77 ? -4.418 -7.871 -21.781 1 71.25 77 ASP B O 1
ATOM 3128 N N . VAL B 1 78 ? -4.539 -8.453 -19.516 1 83.81 78 VAL B N 1
ATOM 3129 C CA . VAL B 1 78 ? -3.135 -8.82 -19.672 1 83.81 78 VAL B CA 1
ATOM 3130 C C . VAL B 1 78 ? -2.988 -10.344 -19.609 1 83.81 78 VAL B C 1
ATOM 3132 O O . VAL B 1 78 ? -2.008 -10.898 -20.109 1 83.81 78 VAL B O 1
ATOM 3135 N N . ASN B 1 79 ? -3.996 -11.094 -19.016 1 88.62 79 ASN B N 1
ATOM 3136 C CA . ASN B 1 79 ? -3.898 -12.547 -18.906 1 88.62 79 ASN B CA 1
ATOM 3137 C C . ASN B 1 79 ? -5.262 -13.219 -19.047 1 88.62 79 ASN B C 1
ATOM 3139 O O . ASN B 1 79 ? -6.266 -12.711 -18.547 1 88.62 79 ASN B O 1
ATOM 3143 N N . ALA B 1 80 ? -5.285 -14.297 -19.797 1 92.06 80 ALA B N 1
ATOM 3144 C CA . ALA B 1 80 ? -6.5 -15.102 -19.906 1 92.06 80 ALA B CA 1
ATOM 3145 C C . ALA B 1 80 ? -6.168 -16.562 -20.156 1 92.06 80 ALA B C 1
ATOM 3147 O O . ALA B 1 80 ? -5.074 -16.891 -20.609 1 92.06 80 ALA B O 1
ATOM 3148 N N . ALA B 1 81 ? -7.059 -17.391 -19.75 1 94.44 81 ALA B N 1
ATOM 3149 C CA . ALA B 1 81 ? -6.902 -18.828 -19.969 1 94.44 81 ALA B CA 1
ATOM 3150 C C . ALA B 1 81 ? -8.219 -19.453 -20.422 1 94.44 81 ALA B C 1
ATOM 3152 O O . ALA B 1 81 ? -9.289 -19.094 -19.922 1 94.44 81 ALA B O 1
ATOM 3153 N N . TRP B 1 82 ? -8.148 -20.375 -21.391 1 96.06 82 TRP B N 1
ATOM 3154 C CA . TRP B 1 82 ? -9.289 -21.109 -21.906 1 96.06 82 TRP B CA 1
ATOM 3155 C C . TRP B 1 82 ? -9.094 -22.609 -21.719 1 96.06 82 TRP B C 1
ATOM 3157 O O . TRP B 1 82 ? -7.988 -23.125 -21.891 1 96.06 82 TRP B O 1
ATOM 3167 N N . ARG B 1 83 ? -10.125 -23.25 -21.391 1 95.81 83 ARG B N 1
ATOM 3168 C CA . ARG B 1 83 ? -10.117 -24.703 -21.484 1 95.81 83 ARG B CA 1
ATOM 3169 C C . ARG B 1 83 ? -10.484 -25.172 -22.891 1 95.81 83 ARG B C 1
ATOM 3171 O O . ARG B 1 83 ? -11.477 -24.703 -23.453 1 95.81 83 ARG B O 1
ATOM 3178 N N . ILE B 1 84 ? -9.727 -25.938 -23.438 1 97.38 84 ILE B N 1
ATOM 3179 C CA . ILE B 1 84 ? -9.938 -26.547 -24.75 1 97.38 84 ILE B CA 1
ATOM 3180 C C . ILE B 1 84 ? -9.812 -28.062 -24.641 1 97.38 84 ILE B C 1
ATOM 3182 O O . ILE B 1 84 ? -8.711 -28.609 -24.766 1 97.38 84 ILE B O 1
ATOM 3186 N N . GLY B 1 85 ? -10.945 -28.688 -24.406 1 96.69 85 GLY B N 1
ATOM 3187 C CA . GLY B 1 85 ? -10.891 -30.125 -24.156 1 96.69 85 GLY B CA 1
ATOM 3188 C C . GLY B 1 85 ? -10.078 -30.469 -22.922 1 96.69 85 GLY B C 1
ATOM 3189 O O . GLY B 1 85 ? -10.352 -29.969 -21.828 1 96.69 85 GLY B O 1
ATOM 3190 N N . GLU B 1 86 ? -9.039 -31.281 -23.109 1 97.38 86 GLU B N 1
ATOM 3191 C CA . GLU B 1 86 ? -8.219 -31.75 -21.984 1 97.38 86 GLU B CA 1
ATOM 3192 C C . GLU B 1 86 ? -6.938 -30.938 -21.875 1 97.38 86 GLU B C 1
ATOM 3194 O O . GLU B 1 86 ? -5.91 -31.438 -21.422 1 97.38 86 GLU B O 1
ATOM 3199 N N . ALA B 1 87 ? -7.047 -29.688 -22.359 1 98.12 87 ALA B N 1
ATOM 3200 C CA . ALA B 1 87 ? -5.906 -28.781 -22.281 1 98.12 87 ALA B CA 1
ATOM 3201 C C . ALA B 1 87 ? -6.359 -27.359 -21.969 1 98.12 87 ALA B C 1
ATOM 3203 O O . ALA B 1 87 ? -7.555 -27.062 -21.984 1 98.12 87 ALA B O 1
ATOM 3204 N N . PHE B 1 88 ? -5.418 -26.562 -21.625 1 97.62 88 PHE B N 1
ATOM 3205 C CA . PHE B 1 88 ? -5.652 -25.156 -21.391 1 97.62 88 PHE B CA 1
ATOM 3206 C C . PHE B 1 88 ? -4.77 -24.297 -22.281 1 97.62 88 PHE B C 1
ATOM 3208 O O . PHE B 1 88 ? -3.596 -24.609 -22.5 1 97.62 88 PHE B O 1
ATOM 3215 N N . LEU B 1 89 ? -5.309 -23.266 -22.828 1 97.44 89 LEU B N 1
ATOM 3216 C CA . LEU B 1 89 ? -4.562 -22.203 -23.5 1 97.44 89 LEU B CA 1
ATOM 3217 C C . LEU B 1 89 ? -4.445 -20.984 -22.609 1 97.44 89 LEU B C 1
ATOM 3219 O O . LEU B 1 89 ? -5.457 -20.438 -22.156 1 97.44 89 LEU B O 1
ATOM 3223 N N . LYS B 1 90 ? -3.244 -20.578 -22.297 1 96.12 90 LYS B N 1
ATOM 3224 C CA . LYS B 1 90 ? -2.955 -19.328 -21.578 1 96.12 90 LYS B CA 1
ATOM 3225 C C . LYS B 1 90 ? -2.359 -18.281 -22.516 1 96.12 90 LYS B C 1
ATOM 3227 O O . LYS B 1 90 ? -1.464 -18.578 -23.312 1 96.12 90 LYS B O 1
ATOM 3232 N N . VAL B 1 91 ? -2.887 -17.141 -22.469 1 94.44 91 VAL B N 1
ATOM 3233 C CA . VAL B 1 91 ? -2.354 -16.016 -23.234 1 94.44 91 VAL B CA 1
ATOM 3234 C C . VAL B 1 91 ? -1.973 -14.875 -22.281 1 94.44 91 VAL B C 1
ATOM 3236 O O . VAL B 1 91 ? -2.758 -14.5 -21.406 1 94.44 91 VAL B O 1
ATOM 3239 N N . GLN B 1 92 ? -0.792 -14.414 -22.391 1 92.81 92 GLN B N 1
ATOM 3240 C CA . GLN B 1 92 ? -0.292 -13.336 -21.547 1 92.81 92 GLN B CA 1
ATOM 3241 C C . GLN B 1 92 ? 0.25 -12.188 -22.391 1 92.81 92 GLN B C 1
ATOM 3243 O O . GLN B 1 92 ? 1.006 -12.406 -23.344 1 92.81 92 GLN B O 1
ATOM 3248 N N . ALA B 1 93 ? -0.148 -10.977 -22.031 1 89.69 93 ALA B N 1
ATOM 3249 C CA . ALA B 1 93 ? 0.417 -9.758 -22.609 1 89.69 93 ALA B CA 1
ATOM 3250 C C . ALA B 1 93 ? 1.212 -8.977 -21.562 1 89.69 93 ALA B C 1
ATOM 3252 O O . ALA B 1 93 ? 1.082 -9.234 -20.359 1 89.69 93 ALA B O 1
ATOM 3253 N N . ASN B 1 94 ? 2.145 -8.109 -22 1 79.12 94 ASN B N 1
ATOM 3254 C CA . ASN B 1 94 ? 2.906 -7.234 -21.109 1 79.12 94 ASN B CA 1
ATOM 3255 C C . ASN B 1 94 ? 3.654 -8.031 -20.047 1 79.12 94 ASN B C 1
ATOM 3257 O O . ASN B 1 94 ? 3.631 -7.672 -18.859 1 79.12 94 ASN B O 1
ATOM 3261 N N . PHE B 1 95 ? 4.191 -9.125 -20.453 1 77.81 95 PHE B N 1
ATOM 3262 C CA . PHE B 1 95 ? 4.934 -9.953 -19.516 1 77.81 95 PHE B CA 1
ATOM 3263 C C . PHE B 1 95 ? 6.371 -9.461 -19.375 1 77.81 95 PHE B C 1
ATOM 3265 O O . PHE B 1 95 ? 6.891 -8.789 -20.266 1 77.81 95 PHE B O 1
ATOM 3272 N N . TYR B 1 96 ? 6.891 -9.672 -18.234 1 82.81 96 TYR B N 1
ATOM 3273 C CA . TYR B 1 96 ? 8.266 -9.281 -17.953 1 82.81 96 TYR B CA 1
ATOM 3274 C C . TYR B 1 96 ? 9.25 -10.086 -18.812 1 82.81 96 TYR B C 1
ATOM 3276 O O . TYR B 1 96 ? 9.375 -11.297 -18.625 1 82.81 96 TYR B O 1
ATOM 3284 N N . LEU B 1 97 ? 9.961 -9.469 -19.625 1 86.56 97 LEU B N 1
ATOM 3285 C CA . LEU B 1 97 ? 10.734 -10.109 -20.672 1 86.56 97 LEU B CA 1
ATOM 3286 C C . LEU B 1 97 ? 11.875 -10.938 -20.078 1 86.56 97 LEU B C 1
ATOM 3288 O O . LEU B 1 97 ? 12.234 -11.984 -20.625 1 86.56 97 LEU B O 1
ATOM 3292 N N . ALA B 1 98 ? 12.359 -10.508 -18.984 1 92.69 98 ALA B N 1
ATOM 3293 C CA . ALA B 1 98 ? 13.547 -11.164 -18.438 1 92.69 98 ALA B CA 1
ATOM 3294 C C . ALA B 1 98 ? 13.164 -12.359 -17.562 1 92.69 98 ALA B C 1
ATOM 3296 O O . ALA B 1 98 ? 14.031 -13.094 -17.094 1 92.69 98 ALA B O 1
ATOM 3297 N N . ARG B 1 99 ? 11.859 -12.609 -17.453 1 93.81 99 ARG B N 1
ATOM 3298 C CA . ARG B 1 99 ? 11.383 -13.719 -16.625 1 93.81 99 ARG B CA 1
ATOM 3299 C C . ARG B 1 99 ? 11.461 -15.039 -17.391 1 93.81 99 ARG B C 1
ATOM 3301 O O . ARG B 1 99 ? 11.18 -15.094 -18.578 1 93.81 99 ARG B O 1
ATOM 3308 N N . THR B 1 100 ? 11.812 -16.062 -16.688 1 96.5 100 THR B N 1
ATOM 3309 C CA . THR B 1 100 ? 11.75 -17.406 -17.25 1 96.5 100 THR B CA 1
ATOM 3310 C C . THR B 1 100 ? 10.32 -17.75 -17.672 1 96.5 100 THR B C 1
ATOM 3312 O O . THR B 1 100 ? 9.367 -17.5 -16.938 1 96.5 100 THR B O 1
ATOM 3315 N N . ARG B 1 101 ? 10.188 -18.312 -18.875 1 97.12 101 ARG B N 1
ATOM 3316 C CA . ARG B 1 101 ? 8.867 -18.703 -19.359 1 97.12 101 ARG B CA 1
ATOM 3317 C C . ARG B 1 101 ? 8.367 -19.953 -18.672 1 97.12 101 ARG B C 1
ATOM 3319 O O . ARG B 1 101 ? 9.164 -20.828 -18.297 1 97.12 101 ARG B O 1
ATOM 3326 N N . GLU B 1 102 ? 7.055 -20.047 -18.516 1 97.69 102 GLU B N 1
ATOM 3327 C CA . GLU B 1 102 ? 6.449 -21.188 -17.844 1 97.69 102 GLU B CA 1
ATOM 3328 C C . GLU B 1 102 ? 6.801 -22.5 -18.547 1 97.69 102 GLU B C 1
ATOM 3330 O O . GLU B 1 102 ? 7.082 -23.5 -17.906 1 97.69 102 GLU B O 1
ATOM 3335 N N . HIS B 1 103 ? 6.824 -22.5 -19.922 1 98.44 103 HIS B N 1
ATOM 3336 C CA . HIS B 1 103 ? 7.129 -23.734 -20.625 1 98.44 103 HIS B CA 1
ATOM 3337 C C . HIS B 1 103 ? 8.547 -24.203 -20.328 1 98.44 103 HIS B C 1
ATOM 3339 O O . HIS B 1 103 ? 8.805 -25.406 -20.266 1 98.44 103 HIS B O 1
ATOM 3345 N N . THR B 1 104 ? 9.461 -23.25 -20.125 1 98.38 104 THR B N 1
ATOM 3346 C CA . THR B 1 104 ? 10.844 -23.594 -19.797 1 98.38 104 THR B CA 1
ATOM 3347 C C . THR B 1 104 ? 10.922 -24.297 -18.438 1 98.38 104 THR B C 1
ATOM 3349 O O . THR B 1 104 ? 11.641 -25.281 -18.297 1 98.38 104 THR B O 1
ATOM 3352 N N . THR B 1 105 ? 10.164 -23.812 -17.516 1 98.62 105 THR B N 1
ATOM 3353 C CA . THR B 1 105 ? 10.109 -24.406 -16.188 1 98.62 105 THR B CA 1
ATOM 3354 C C . THR B 1 105 ? 9.523 -25.812 -16.25 1 98.62 105 THR B C 1
ATOM 3356 O O . THR B 1 105 ? 10.078 -26.75 -15.672 1 98.62 105 THR B O 1
ATOM 3359 N N . LEU B 1 106 ? 8.461 -25.938 -16.953 1 98.75 106 LEU B N 1
ATOM 3360 C CA . LEU B 1 106 ? 7.809 -27.234 -17.062 1 98.75 106 LEU B CA 1
ATOM 3361 C C . LEU B 1 106 ? 8.711 -28.234 -17.766 1 98.75 106 LEU B C 1
ATOM 3363 O O . LEU B 1 106 ? 8.797 -29.406 -17.359 1 98.75 106 LEU B O 1
ATOM 3367 N N . ASP B 1 107 ? 9.367 -27.781 -18.844 1 98.38 107 ASP B N 1
ATOM 3368 C CA . ASP B 1 107 ? 10.305 -28.656 -19.531 1 98.38 107 ASP B CA 1
ATOM 3369 C C . ASP B 1 107 ? 11.43 -29.109 -18.594 1 98.38 107 ASP B C 1
ATOM 3371 O O . ASP B 1 107 ? 11.836 -30.266 -18.625 1 98.38 107 ASP B O 1
ATOM 3375 N N . TYR B 1 108 ? 11.875 -28.203 -17.812 1 98.5 108 TYR B N 1
ATOM 3376 C CA . TYR B 1 108 ? 12.898 -28.516 -16.828 1 98.5 108 TYR B CA 1
ATOM 3377 C C . TYR B 1 108 ? 12.43 -29.609 -15.875 1 98.5 108 TYR B C 1
ATOM 3379 O O . TYR B 1 108 ? 13.156 -30.578 -15.625 1 98.5 108 TYR B O 1
ATOM 3387 N N . LEU B 1 109 ? 11.242 -29.531 -15.367 1 98.38 109 LEU B N 1
ATOM 3388 C CA . LEU B 1 109 ? 10.68 -30.469 -14.398 1 98.38 109 LEU B CA 1
ATOM 3389 C C . LEU B 1 109 ? 10.516 -31.859 -15.023 1 98.38 109 LEU B C 1
ATOM 3391 O O . LEU B 1 109 ? 10.695 -32.875 -14.344 1 98.38 109 LEU B O 1
ATOM 3395 N N . HIS B 1 110 ? 10.227 -31.891 -16.328 1 98.12 110 HIS B N 1
ATOM 3396 C CA . HIS B 1 110 ? 9.883 -33.156 -16.969 1 98.12 110 HIS B CA 1
ATOM 3397 C C . HIS B 1 110 ? 11.109 -33.781 -17.641 1 98.12 110 HIS B C 1
ATOM 3399 O O . HIS B 1 110 ? 11.031 -34.906 -18.156 1 98.12 110 HIS B O 1
ATOM 3405 N N . ASP B 1 111 ? 12.188 -33.062 -17.656 1 98 111 ASP B N 1
ATOM 3406 C CA . ASP B 1 111 ? 13.438 -33.625 -18.156 1 98 111 ASP B CA 1
ATOM 3407 C C . ASP B 1 111 ? 14.07 -34.562 -17.125 1 98 111 ASP B C 1
ATOM 3409 O O . ASP B 1 111 ? 14.547 -34.094 -16.094 1 98 111 ASP B O 1
ATOM 3413 N N . PRO B 1 112 ? 14.141 -35.812 -17.391 1 96.62 112 PRO B N 1
ATOM 3414 C CA . PRO B 1 112 ? 14.672 -36.75 -16.422 1 96.62 112 PRO B CA 1
ATOM 3415 C C . PRO B 1 112 ? 16.125 -36.469 -16.031 1 96.62 112 PRO B C 1
ATOM 3417 O O . PRO B 1 112 ? 16.547 -36.812 -14.93 1 96.62 112 PRO B O 1
ATOM 3420 N N . SER B 1 113 ? 16.812 -35.812 -16.859 1 97.69 113 SER B N 1
ATOM 3421 C CA . SER B 1 113 ? 18.219 -35.5 -16.594 1 97.69 113 SER B CA 1
ATOM 3422 C C . SER B 1 113 ? 18.375 -34.562 -15.43 1 97.69 113 SER B C 1
ATOM 3424 O O . SER B 1 113 ? 19.438 -34.469 -14.82 1 97.69 113 SER B O 1
ATOM 3426 N N . ASN B 1 114 ? 17.297 -33.844 -15.133 1 97.25 114 ASN B N 1
ATOM 3427 C CA . ASN B 1 114 ? 17.359 -32.906 -14.039 1 97.25 114 ASN B CA 1
ATOM 3428 C C . ASN B 1 114 ? 17.062 -33.562 -12.695 1 97.25 114 ASN B C 1
ATOM 3430 O O . ASN B 1 114 ? 17.297 -32.969 -11.641 1 97.25 114 ASN B O 1
ATOM 3434 N N . GLY B 1 115 ? 16.516 -34.719 -12.711 1 97 115 GLY B N 1
ATOM 3435 C CA . GLY B 1 115 ? 16.375 -35.531 -11.516 1 97 115 GLY B CA 1
ATOM 3436 C C . GLY B 1 115 ? 15.305 -35.031 -10.57 1 97 115 GLY B C 1
ATOM 3437 O O . GLY B 1 115 ? 15.375 -35.281 -9.359 1 97 115 GLY B O 1
ATOM 3438 N N . VAL B 1 116 ? 14.367 -34.219 -11.047 1 97.31 116 VAL B N 1
ATOM 3439 C CA . VAL B 1 116 ? 13.242 -33.781 -10.219 1 97.31 116 VAL B CA 1
ATOM 3440 C C . VAL B 1 116 ? 12.078 -34.75 -10.359 1 97.31 116 VAL B C 1
ATOM 3442 O O . VAL B 1 116 ? 11.539 -34.938 -11.453 1 97.31 116 VAL B O 1
ATOM 3445 N N . VAL B 1 117 ? 11.695 -35.375 -9.25 1 96.69 117 VAL B N 1
ATOM 3446 C CA . VAL B 1 117 ? 10.578 -36.312 -9.258 1 96.69 117 VAL B CA 1
ATOM 3447 C C . VAL B 1 117 ? 9.523 -35.875 -8.242 1 96.69 117 VAL B C 1
ATOM 3449 O O . VAL B 1 117 ? 9.711 -36.031 -7.035 1 96.69 117 VAL B O 1
ATOM 3452 N N . LEU B 1 118 ? 8.477 -35.375 -8.773 1 96.69 118 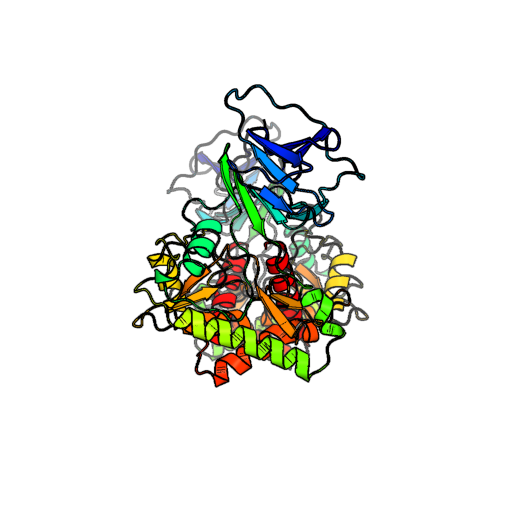LEU B N 1
ATOM 3453 C CA . LEU B 1 118 ? 7.398 -34.875 -7.918 1 96.69 118 LEU B CA 1
ATOM 3454 C C . LEU B 1 118 ? 6.277 -35.938 -7.832 1 96.69 118 LEU B C 1
ATOM 3456 O O . LEU B 1 118 ? 5.957 -36.594 -8.828 1 96.69 118 LEU B O 1
ATOM 3460 N N . SER B 1 119 ? 5.723 -36.062 -6.648 1 94.12 119 SER B N 1
ATOM 3461 C CA . SER B 1 119 ? 4.52 -36.875 -6.504 1 94.12 119 SER B CA 1
ATOM 3462 C C . SER B 1 119 ? 3.295 -36.156 -7.066 1 94.12 119 SER B C 1
ATOM 3464 O O . SER B 1 119 ? 2.367 -36.781 -7.559 1 94.12 119 SER B O 1
ATOM 3466 N N . ALA B 1 120 ? 3.297 -34.875 -6.969 1 96.62 120 ALA B N 1
ATOM 3467 C CA . ALA B 1 120 ? 2.189 -34.062 -7.488 1 96.62 120 ALA B CA 1
ATOM 3468 C C . ALA B 1 120 ? 2.17 -34.094 -9.016 1 96.62 120 ALA B C 1
ATOM 3470 O O . ALA B 1 120 ? 3.223 -34.062 -9.656 1 96.62 120 ALA B O 1
ATOM 3471 N N . SER B 1 121 ? 1.016 -34.156 -9.547 1 96.19 121 SER B N 1
ATOM 3472 C CA . SER B 1 121 ? 0.894 -34.031 -11 1 96.19 121 SER B CA 1
ATOM 3473 C C . SER B 1 121 ? 1.212 -32.594 -11.445 1 96.19 121 SER B C 1
ATOM 3475 O O . SER B 1 121 ? 0.938 -31.641 -10.727 1 96.19 121 SER B O 1
ATOM 3477 N N . THR B 1 122 ? 1.804 -32.438 -12.555 1 98.12 122 THR B N 1
ATOM 3478 C CA . THR B 1 122 ? 2.111 -31.172 -13.172 1 98.12 122 THR B CA 1
ATOM 3479 C C . THR B 1 122 ? 1.698 -31.156 -14.648 1 98.12 122 THR B C 1
ATOM 3481 O O . THR B 1 122 ? 1.67 -32.219 -15.289 1 98.12 122 THR B O 1
ATOM 3484 N N . PRO B 1 123 ? 1.394 -30.062 -15.156 1 98.44 123 PRO B N 1
ATOM 3485 C CA . PRO B 1 123 ? 1.057 -30.016 -16.578 1 98.44 123 PRO B CA 1
ATOM 3486 C C . PRO B 1 123 ? 2.254 -30.328 -17.484 1 98.44 123 PRO B C 1
ATOM 3488 O O . PRO B 1 123 ? 3.402 -30.125 -17.078 1 98.44 123 PRO B O 1
ATOM 3491 N N . ARG B 1 124 ? 1.955 -30.766 -18.672 1 98.12 124 ARG B N 1
ATOM 3492 C CA . ARG B 1 124 ? 2.949 -30.906 -19.734 1 98.12 124 ARG B CA 1
ATOM 3493 C C . ARG B 1 124 ? 2.701 -29.891 -20.844 1 98.12 124 ARG B C 1
ATOM 3495 O O . ARG B 1 124 ? 1.552 -29.609 -21.203 1 98.12 124 ARG B O 1
ATOM 3502 N N . VAL B 1 125 ? 3.76 -29.469 -21.422 1 98.69 125 VAL B N 1
ATOM 3503 C CA . VAL B 1 125 ? 3.66 -28.469 -22.484 1 98.69 125 VAL B CA 1
ATOM 3504 C C . VAL B 1 125 ? 3.264 -29.156 -23.797 1 98.69 125 VAL B C 1
ATOM 3506 O O . VAL B 1 125 ? 3.889 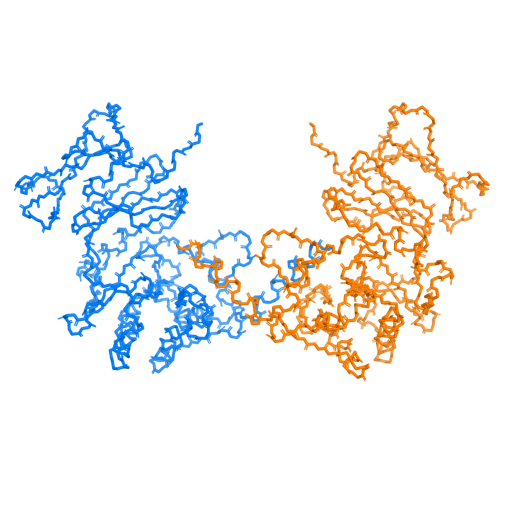-30.141 -24.203 1 98.69 125 VAL B O 1
ATOM 3509 N N . LEU B 1 126 ? 2.246 -28.609 -24.422 1 98.44 126 LEU B N 1
ATOM 3510 C CA . LEU B 1 126 ? 1.809 -29.125 -25.719 1 98.44 126 LEU B CA 1
ATOM 3511 C C . LEU B 1 126 ? 2.246 -28.188 -26.844 1 98.44 126 LEU B C 1
ATOM 3513 O O . LEU B 1 126 ? 2.543 -28.641 -27.953 1 98.44 126 LEU B O 1
ATOM 3517 N N . TYR B 1 127 ? 2.23 -26.922 -26.516 1 98.06 127 TYR B N 1
ATOM 3518 C CA . TYR B 1 127 ? 2.551 -25.906 -27.516 1 98.06 127 TYR B CA 1
ATOM 3519 C C . TYR B 1 127 ? 2.844 -24.562 -26.844 1 98.06 127 TYR B C 1
ATOM 3521 O O . TYR B 1 127 ? 2.258 -24.234 -25.812 1 98.06 127 TYR B O 1
ATOM 3529 N N . HIS B 1 128 ? 3.787 -23.859 -27.359 1 97.75 128 HIS B N 1
ATOM 3530 C CA . HIS B 1 128 ? 3.998 -22.469 -26.938 1 97.75 128 HIS B CA 1
ATOM 3531 C C . HIS B 1 128 ? 4.574 -21.641 -28.078 1 97.75 128 HIS B C 1
ATOM 3533 O O . HIS B 1 128 ? 5.223 -22.172 -28.984 1 97.75 128 HIS B O 1
ATOM 3539 N N . ASN B 1 129 ? 4.312 -20.406 -27.984 1 95 129 ASN B N 1
ATOM 3540 C CA . ASN B 1 129 ? 4.871 -19.453 -28.938 1 95 129 ASN B CA 1
ATOM 3541 C C . ASN B 1 129 ? 4.738 -18.016 -28.453 1 95 129 ASN B C 1
ATOM 3543 O O . ASN B 1 129 ? 4.008 -17.75 -27.5 1 95 129 ASN B O 1
ATOM 3547 N N . GLU B 1 130 ? 5.523 -17.125 -29.016 1 93.38 130 GLU B N 1
ATOM 3548 C CA . GLU B 1 130 ? 5.453 -15.688 -28.75 1 93.38 130 GLU B CA 1
ATOM 3549 C C . GLU B 1 130 ? 5.316 -14.883 -30.031 1 93.38 130 GLU B C 1
ATOM 3551 O O . GLU B 1 130 ? 6.152 -15 -30.938 1 93.38 130 GLU B O 1
ATOM 3556 N N . PHE B 1 131 ? 4.148 -14.188 -30.078 1 86.81 131 PHE B N 1
ATOM 3557 C CA . PHE B 1 131 ? 3.9 -13.312 -31.219 1 86.81 131 PHE B CA 1
ATOM 3558 C C . PHE B 1 131 ? 3.295 -11.984 -30.766 1 86.81 131 PHE B C 1
ATOM 3560 O O . PHE B 1 131 ? 2.49 -11.961 -29.828 1 86.81 131 PHE B O 1
ATOM 3567 N N . ASP B 1 132 ? 3.715 -10.859 -31.469 1 85.38 132 ASP B N 1
ATOM 3568 C CA . ASP B 1 132 ? 3.117 -9.547 -31.234 1 85.38 132 ASP B CA 1
ATOM 3569 C C . ASP B 1 132 ? 3.08 -9.211 -29.75 1 85.38 132 ASP B C 1
ATOM 3571 O O . ASP B 1 132 ? 2.037 -8.828 -29.219 1 85.38 132 ASP B O 1
ATOM 3575 N N . GLU B 1 133 ? 4.039 -9.562 -29.031 1 88.12 133 GLU B N 1
ATOM 3576 C CA . GLU B 1 133 ? 4.25 -9.227 -27.625 1 88.12 133 GLU B CA 1
ATOM 3577 C C . GLU B 1 133 ? 3.303 -10.008 -26.719 1 88.12 133 GLU B C 1
ATOM 3579 O O . GLU B 1 133 ? 2.895 -9.516 -25.672 1 88.12 133 GLU B O 1
ATOM 3584 N N . ARG B 1 134 ? 2.928 -11.195 -27.266 1 92.25 134 ARG B N 1
ATOM 3585 C CA . ARG B 1 134 ? 2.088 -12.078 -26.469 1 92.25 134 ARG B CA 1
ATOM 3586 C C . ARG B 1 134 ? 2.703 -13.469 -26.359 1 92.25 134 ARG B C 1
ATOM 3588 O O . ARG B 1 134 ? 3.32 -13.953 -27.312 1 92.25 134 ARG B O 1
ATOM 3595 N N . TYR B 1 135 ? 2.533 -13.992 -25.234 1 95.44 135 TYR B N 1
ATOM 3596 C CA . TYR B 1 135 ? 2.988 -15.352 -24.953 1 95.44 135 TYR B CA 1
ATOM 3597 C C . TYR B 1 135 ? 1.816 -16.328 -24.891 1 95.44 135 TYR B C 1
ATOM 3599 O O . TYR B 1 135 ? 0.834 -16.078 -24.188 1 95.44 135 TYR B O 1
ATOM 3607 N N . TYR B 1 136 ? 1.884 -17.359 -25.766 1 96.25 136 TYR B N 1
ATOM 3608 C CA . TYR B 1 136 ? 0.857 -18.391 -25.859 1 96.25 136 TYR B CA 1
ATOM 3609 C C . TYR B 1 136 ? 1.381 -19.719 -25.344 1 96.25 136 TYR B C 1
ATOM 3611 O O . TYR B 1 136 ? 2.447 -20.188 -25.766 1 96.25 136 TYR B O 1
ATOM 3619 N N . LEU B 1 137 ? 0.613 -20.328 -24.453 1 97.88 137 LEU B N 1
ATOM 3620 C CA . LEU B 1 137 ? 1.022 -21.594 -23.875 1 97.88 137 LEU B CA 1
ATOM 3621 C C . LEU B 1 137 ? -0.157 -22.562 -23.781 1 97.88 137 LEU B C 1
ATOM 3623 O O . LEU B 1 137 ? -1.216 -22.203 -23.266 1 97.88 137 LEU B O 1
ATOM 3627 N N . ILE B 1 138 ? -0.032 -23.719 -24.375 1 98.44 138 ILE B N 1
ATOM 3628 C CA . ILE B 1 138 ? -1.017 -24.781 -24.219 1 98.44 138 ILE B CA 1
ATOM 3629 C C . ILE B 1 138 ? -0.427 -25.922 -23.391 1 98.44 138 ILE B C 1
ATOM 3631 O O . ILE B 1 138 ? 0.648 -26.438 -23.703 1 98.44 138 ILE B O 1
ATOM 3635 N N . THR B 1 139 ? -1.094 -26.25 -22.344 1 98.62 139 THR B N 1
ATOM 3636 C CA . THR B 1 139 ? -0.641 -27.344 -21.484 1 98.62 139 THR B CA 1
ATOM 3637 C C . THR B 1 139 ? -1.751 -28.359 -21.266 1 98.62 139 THR B C 1
ATOM 3639 O O . THR B 1 139 ? -2.932 -28.047 -21.438 1 98.62 139 THR B O 1
ATOM 3642 N N . THR B 1 140 ? -1.341 -29.531 -20.875 1 98.31 140 THR B N 1
ATOM 3643 C CA . THR B 1 140 ? -2.312 -30.562 -20.516 1 98.31 140 THR B CA 1
ATOM 3644 C C . THR B 1 140 ? -3.066 -30.156 -19.25 1 98.31 140 THR B C 1
ATOM 3646 O O . THR B 1 140 ? -2.572 -29.359 -18.453 1 98.31 140 THR B O 1
ATOM 3649 N N . ARG B 1 141 ? -4.191 -30.703 -19.109 1 96.38 141 ARG B N 1
ATOM 3650 C CA . ARG B 1 141 ? -5.004 -30.5 -17.906 1 96.38 141 ARG B CA 1
ATOM 3651 C C . ARG B 1 141 ? -4.512 -31.375 -16.766 1 96.38 141 ARG B C 1
ATOM 3653 O O . ARG B 1 141 ? -4.16 -32.531 -16.969 1 96.38 141 ARG B O 1
ATOM 3660 N N . VAL B 1 142 ? -4.426 -30.812 -15.617 1 95.81 142 VAL B N 1
ATOM 3661 C CA . VAL B 1 142 ? -4.191 -31.547 -14.383 1 95.81 142 VAL B CA 1
ATOM 3662 C C . VAL B 1 142 ? -5.527 -31.891 -13.727 1 95.81 142 VAL B C 1
ATOM 3664 O O . VAL B 1 142 ? -6.375 -31.016 -13.531 1 95.81 142 VAL B O 1
ATOM 3667 N N . PRO B 1 143 ? -5.711 -33.156 -13.453 1 92.19 143 PRO B N 1
ATOM 3668 C CA . PRO B 1 143 ? -7.008 -33.562 -12.906 1 92.19 143 PRO B CA 1
ATOM 3669 C C . PRO B 1 143 ? -7.266 -32.969 -11.516 1 92.19 143 PRO B C 1
ATOM 3671 O O . PRO B 1 143 ? -6.32 -32.719 -10.773 1 92.19 143 PRO B O 1
ATOM 3674 N N . GLY B 1 144 ? -8.633 -32.844 -11.258 1 93.38 144 GLY B N 1
ATOM 3675 C CA . GLY B 1 144 ? -9.039 -32.438 -9.914 1 93.38 144 GLY B CA 1
ATOM 3676 C C . GLY B 1 144 ? -9.625 -31.047 -9.859 1 93.38 144 GLY B C 1
ATOM 3677 O O . GLY B 1 144 ? -9.828 -30.406 -10.891 1 93.38 144 GLY B O 1
ATOM 3678 N N . GLU B 1 145 ? -9.969 -30.672 -8.656 1 93.31 145 GLU B N 1
ATOM 3679 C CA . GLU B 1 145 ? -10.461 -29.312 -8.383 1 93.31 145 GLU B CA 1
ATOM 3680 C C . GLU B 1 145 ? -9.508 -28.562 -7.465 1 93.31 145 GLU B C 1
ATOM 3682 O O . GLU B 1 145 ? -8.742 -29.156 -6.711 1 93.31 145 GLU B O 1
ATOM 3687 N N . THR B 1 146 ? -9.523 -27.25 -7.594 1 94.31 146 THR B N 1
ATOM 3688 C CA . THR B 1 146 ? -8.633 -26.438 -6.773 1 94.31 146 THR B CA 1
ATOM 3689 C C . THR B 1 146 ? -8.938 -26.641 -5.289 1 94.31 146 THR B C 1
ATOM 3691 O O . THR B 1 146 ? -10.086 -26.922 -4.918 1 94.31 146 THR B O 1
ATOM 3694 N N . LEU B 1 147 ? -7.98 -26.422 -4.461 1 95.12 147 LEU B N 1
ATOM 3695 C CA . LEU B 1 147 ? -8.211 -26.469 -3.02 1 95.12 147 LEU B CA 1
ATOM 3696 C C . LEU B 1 147 ? -9.211 -25.406 -2.596 1 95.12 147 LEU B C 1
ATOM 3698 O O . LEU B 1 147 ? -9.992 -25.609 -1.665 1 95.12 147 LEU B O 1
ATOM 3702 N N . GLU B 1 148 ? -9.164 -24.281 -3.256 1 91.88 148 GLU B N 1
ATOM 3703 C CA . GLU B 1 148 ? -10.102 -23.203 -2.963 1 91.88 148 GLU B CA 1
ATOM 3704 C C . GLU B 1 148 ? -11.547 -23.719 -2.982 1 91.88 148 GLU B C 1
ATOM 3706 O O . GLU B 1 148 ? -12.352 -23.344 -2.123 1 91.88 148 GLU B O 1
ATOM 3711 N N . LYS B 1 149 ? -11.844 -24.594 -3.873 1 91.19 149 LYS B N 1
ATOM 3712 C CA . LYS B 1 149 ? -13.195 -25.109 -4.039 1 91.19 149 LYS B CA 1
ATOM 3713 C C . LYS B 1 149 ? -13.43 -26.328 -3.152 1 91.19 149 LYS B C 1
ATOM 3715 O O . LYS B 1 149 ? -14.508 -26.484 -2.574 1 91.19 149 LYS B O 1
ATOM 3720 N N . ALA B 1 150 ? -12.484 -27.141 -2.977 1 93.44 150 ALA B N 1
ATOM 3721 C CA . ALA B 1 150 ? -12.664 -28.453 -2.383 1 93.44 150 ALA B CA 1
ATOM 3722 C C . ALA B 1 150 ? -12.492 -28.406 -0.868 1 93.44 150 ALA B C 1
ATOM 3724 O O . ALA B 1 150 ? -13.062 -29.234 -0.145 1 93.44 150 ALA B O 1
ATOM 3725 N N . TRP B 1 151 ? -11.805 -27.469 -0.339 1 93.31 151 TRP B N 1
ATOM 3726 C CA . TRP B 1 151 ? -11.289 -27.469 1.024 1 93.31 151 TRP B CA 1
ATOM 3727 C C . TRP B 1 151 ? -12.422 -27.5 2.041 1 93.31 151 TRP B C 1
ATOM 3729 O O . TRP B 1 151 ? -12.391 -28.297 2.99 1 93.31 151 TRP B O 1
ATOM 3739 N N . PRO B 1 152 ? -13.5 -26.703 1.844 1 90.81 152 PRO B N 1
ATOM 3740 C CA . PRO B 1 152 ? -14.547 -26.656 2.863 1 90.81 152 PRO B CA 1
ATOM 3741 C C . PRO B 1 152 ? -15.219 -28.016 3.084 1 90.81 152 PRO B C 1
ATOM 3743 O O . PRO B 1 152 ? -15.703 -28.297 4.184 1 90.81 152 PRO B O 1
ATOM 3746 N N . ALA B 1 153 ? -15.211 -28.875 2.141 1 91.38 153 ALA B N 1
ATOM 3747 C CA . ALA B 1 153 ? -15.914 -30.141 2.221 1 91.38 153 ALA B CA 1
ATOM 3748 C C . ALA B 1 153 ? -14.977 -31.266 2.654 1 91.38 153 ALA B C 1
ATOM 3750 O O . ALA B 1 153 ? -15.414 -32.406 2.9 1 91.38 153 ALA B O 1
ATOM 3751 N N . MET B 1 154 ? -13.75 -30.938 2.791 1 91.94 154 MET B N 1
ATOM 3752 C CA . MET B 1 154 ? -12.75 -31.969 3.119 1 91.94 154 MET B CA 1
ATOM 3753 C C . MET B 1 154 ? -12.742 -32.25 4.617 1 91.94 154 MET B C 1
ATOM 3755 O O . MET B 1 154 ? -13.008 -31.359 5.426 1 91.94 154 MET B O 1
ATOM 3759 N N . ASP B 1 155 ? -12.453 -33.469 4.902 1 92.38 155 ASP B N 1
ATOM 3760 C CA . ASP B 1 155 ? -12.234 -33.75 6.312 1 92.38 155 ASP B CA 1
ATOM 3761 C C . ASP B 1 155 ? -10.797 -33.469 6.719 1 92.38 155 ASP B C 1
ATOM 3763 O O . ASP B 1 155 ? -9.961 -33.156 5.867 1 92.38 155 ASP B O 1
ATOM 3767 N N . GLU B 1 156 ? -10.492 -33.531 7.961 1 94.38 156 GLU B N 1
ATOM 3768 C CA . GLU B 1 156 ? -9.219 -33.125 8.539 1 94.38 156 GLU B CA 1
ATOM 3769 C C . GLU B 1 156 ? -8.07 -33.969 7.988 1 94.38 156 GLU B C 1
ATOM 3771 O O . GLU B 1 156 ? -6.992 -33.438 7.695 1 94.38 156 GLU B O 1
ATOM 3776 N N . ALA B 1 157 ? -8.273 -35.219 7.816 1 93 157 ALA B N 1
ATOM 3777 C CA . ALA B 1 157 ? -7.223 -36.094 7.348 1 93 157 ALA B CA 1
ATOM 3778 C C . ALA B 1 157 ? -6.805 -35.75 5.922 1 93 157 ALA B C 1
ATOM 3780 O O . ALA B 1 157 ? -5.609 -35.719 5.605 1 93 157 ALA B O 1
ATOM 3781 N N . VAL B 1 158 ? -7.781 -35.5 5.094 1 93.19 158 VAL B N 1
ATOM 3782 C CA . VAL B 1 158 ? -7.512 -35.188 3.699 1 93.19 158 VAL B CA 1
ATOM 3783 C C . VAL B 1 158 ? -6.828 -33.812 3.617 1 93.19 158 VAL B C 1
ATOM 3785 O O . VAL B 1 158 ? -5.879 -33.625 2.852 1 93.19 158 VAL B O 1
ATOM 3788 N N . GLN B 1 159 ? -7.316 -32.875 4.41 1 95.31 159 GLN B N 1
ATOM 3789 C CA . GLN B 1 159 ? -6.695 -31.547 4.457 1 95.31 159 GLN B CA 1
ATOM 3790 C C . GLN B 1 159 ? -5.219 -31.656 4.832 1 95.31 159 GLN B C 1
ATOM 3792 O O . GLN B 1 159 ? -4.363 -31.062 4.168 1 95.31 159 GLN B O 1
ATOM 3797 N N . GLN B 1 160 ? -4.977 -32.438 5.797 1 95.62 160 GLN B N 1
ATOM 3798 C CA . GLN B 1 160 ? -3.596 -32.594 6.25 1 95.62 160 GLN B CA 1
ATOM 3799 C C . GLN B 1 160 ? -2.742 -33.281 5.195 1 95.62 160 GLN B C 1
ATOM 3801 O O . GLN B 1 160 ? -1.565 -32.969 5.027 1 95.62 160 GLN B O 1
ATOM 3806 N N . ALA B 1 161 ? -3.297 -34.219 4.527 1 95.12 161 ALA B N 1
ATOM 3807 C CA . ALA B 1 161 ? -2.576 -34.938 3.471 1 95.12 161 ALA B CA 1
ATOM 3808 C C . ALA B 1 161 ? -2.16 -33.969 2.359 1 95.12 161 ALA B C 1
ATOM 3810 O O . ALA B 1 161 ? -1.065 -34.094 1.807 1 95.12 161 ALA B O 1
ATOM 3811 N N . CYS B 1 162 ? -3.049 -33.094 2.02 1 96.56 162 CYS B N 1
ATOM 3812 C CA . CYS B 1 162 ? -2.719 -32.094 1.012 1 96.56 162 CYS B CA 1
ATOM 3813 C C . CYS B 1 162 ? -1.56 -31.219 1.474 1 96.56 162 CYS B C 1
ATOM 3815 O O . CYS B 1 162 ? -0.634 -30.938 0.705 1 96.56 162 CYS B O 1
ATOM 3817 N N . VAL B 1 163 ? -1.587 -30.797 2.734 1 97.81 163 VAL B N 1
ATOM 3818 C CA . VAL B 1 163 ? -0.523 -29.969 3.311 1 97.81 163 VAL B CA 1
ATOM 3819 C C . VAL B 1 163 ? 0.802 -30.734 3.244 1 97.81 163 VAL B C 1
ATOM 3821 O O . VAL B 1 163 ? 1.813 -30.188 2.797 1 97.81 163 VAL B O 1
ATOM 3824 N N . ASP B 1 164 ? 0.761 -31.984 3.613 1 97.88 164 ASP B N 1
ATOM 3825 C CA . ASP B 1 164 ? 1.968 -32.812 3.615 1 97.88 164 ASP B CA 1
ATOM 3826 C C . ASP B 1 164 ? 2.549 -32.938 2.209 1 97.88 164 ASP B C 1
ATOM 3828 O O . ASP B 1 164 ? 3.764 -32.844 2.023 1 97.88 164 ASP B O 1
ATOM 3832 N N . GLN B 1 165 ? 1.709 -33.125 1.283 1 97.56 165 GLN B N 1
ATOM 3833 C CA . GLN B 1 165 ? 2.162 -33.312 -0.092 1 97.56 165 GLN B CA 1
ATOM 3834 C C . GLN B 1 165 ? 2.797 -32.031 -0.627 1 97.56 165 GLN B C 1
ATOM 3836 O O . GLN B 1 165 ? 3.775 -32.094 -1.378 1 97.56 165 GLN B O 1
ATOM 3841 N N . ILE B 1 166 ? 2.23 -30.891 -0.251 1 98.25 166 ILE B N 1
ATOM 3842 C CA . ILE B 1 166 ? 2.791 -29.625 -0.701 1 98.25 166 ILE B CA 1
ATOM 3843 C C . ILE B 1 166 ? 4.16 -29.406 -0.056 1 98.25 166 ILE B C 1
ATOM 3845 O O . ILE B 1 166 ? 5.105 -28.984 -0.721 1 98.25 166 ILE B O 1
ATOM 3849 N N . VAL B 1 167 ? 4.309 -29.703 1.209 1 98.62 167 VAL B N 1
ATOM 3850 C CA . VAL B 1 167 ? 5.594 -29.547 1.885 1 98.62 167 VAL B CA 1
ATOM 3851 C C . VAL B 1 167 ? 6.609 -30.531 1.302 1 98.62 167 VAL B C 1
ATOM 3853 O O . VAL B 1 167 ? 7.766 -30.172 1.076 1 98.62 167 VAL B O 1
ATOM 3856 N N . ASP B 1 168 ? 6.152 -31.719 1.036 1 98.31 168 ASP B N 1
ATOM 3857 C CA . ASP B 1 168 ? 7.02 -32.688 0.373 1 98.31 168 ASP B CA 1
ATOM 3858 C C . ASP B 1 168 ? 7.492 -32.156 -0.981 1 98.31 168 ASP B C 1
ATOM 3860 O O . ASP B 1 168 ? 8.641 -32.375 -1.369 1 98.31 168 ASP B O 1
ATOM 3864 N N . THR B 1 169 ? 6.598 -31.562 -1.681 1 98.5 169 THR B N 1
ATOM 3865 C CA . THR B 1 169 ? 6.949 -30.938 -2.953 1 98.5 169 THR B CA 1
ATOM 3866 C C . THR B 1 169 ? 8.039 -29.891 -2.756 1 98.5 169 THR B C 1
ATOM 3868 O O . THR B 1 169 ? 9.016 -29.859 -3.5 1 98.5 169 THR B O 1
ATOM 3871 N N . CYS B 1 170 ? 7.879 -29.031 -1.746 1 98.69 170 CYS B N 1
ATOM 3872 C CA . CYS B 1 170 ? 8.883 -28.016 -1.442 1 98.69 170 CYS B CA 1
ATOM 3873 C C . CYS B 1 170 ? 10.234 -28.641 -1.144 1 98.69 170 CYS B C 1
ATOM 3875 O O . CYS B 1 170 ? 11.258 -28.203 -1.655 1 98.69 170 CYS B O 1
ATOM 3877 N N . ILE B 1 171 ? 10.234 -29.719 -0.362 1 98.69 171 ILE B N 1
ATOM 3878 C CA . ILE B 1 171 ? 11.461 -30.406 0.03 1 98.69 171 ILE B CA 1
ATOM 3879 C C . ILE B 1 171 ? 12.133 -31.016 -1.202 1 98.69 171 ILE B C 1
ATOM 3881 O O . ILE B 1 171 ? 13.352 -30.891 -1.372 1 98.69 171 ILE B O 1
ATOM 3885 N N . THR B 1 172 ? 11.32 -31.594 -2.053 1 98.62 172 THR B N 1
ATOM 3886 C CA . THR B 1 172 ? 11.852 -32.219 -3.26 1 98.62 172 THR B CA 1
ATOM 3887 C C . THR B 1 172 ? 12.469 -31.188 -4.184 1 98.62 172 THR B C 1
ATOM 3889 O O . THR B 1 172 ? 13.602 -31.359 -4.645 1 98.62 172 THR B O 1
ATOM 3892 N N . LEU B 1 173 ? 11.75 -30.109 -4.438 1 98.81 173 LEU B N 1
ATOM 3893 C CA . LEU B 1 173 ? 12.273 -29.047 -5.289 1 98.81 173 LEU B CA 1
ATOM 3894 C C . LEU B 1 173 ? 13.547 -28.453 -4.699 1 98.81 173 LEU B C 1
ATOM 3896 O O . LEU B 1 173 ? 14.492 -28.141 -5.434 1 98.81 173 LEU B O 1
ATOM 3900 N N . ALA B 1 174 ? 13.594 -28.375 -3.416 1 98.5 174 ALA B N 1
ATOM 3901 C CA . ALA B 1 174 ? 14.688 -27.719 -2.701 1 98.5 174 ALA B CA 1
ATOM 3902 C C . ALA B 1 174 ? 15.984 -28.5 -2.846 1 98.5 174 ALA B C 1
ATOM 3904 O O . ALA B 1 174 ? 17.062 -27.984 -2.523 1 98.5 174 ALA B O 1
ATOM 3905 N N . GLN B 1 175 ? 15.93 -29.703 -3.389 1 98.12 175 GLN B N 1
ATOM 3906 C CA . GLN B 1 175 ? 17.141 -30.484 -3.639 1 98.12 175 GLN B CA 1
ATOM 3907 C C . GLN B 1 175 ? 17.938 -29.891 -4.793 1 98.12 175 GLN B C 1
ATOM 3909 O O . GLN B 1 175 ? 19.141 -30.172 -4.93 1 98.12 175 GLN B O 1
ATOM 3914 N N . LYS B 1 176 ? 17.312 -29.156 -5.645 1 98.62 176 LYS B N 1
ATOM 3915 C CA . LYS B 1 176 ? 18 -28.438 -6.711 1 98.62 176 LYS B CA 1
ATOM 3916 C C . LYS B 1 176 ? 18.469 -27.062 -6.242 1 98.62 176 LYS B C 1
ATOM 3918 O O . LYS B 1 176 ? 17.688 -26.312 -5.637 1 98.62 176 LYS B O 1
ATOM 3923 N N . THR B 1 177 ? 19.734 -26.719 -6.504 1 98.44 177 THR B N 1
ATOM 3924 C CA . THR B 1 177 ? 20.281 -25.5 -5.922 1 98.44 177 THR B CA 1
ATOM 3925 C C . THR B 1 177 ? 20.922 -24.625 -6.992 1 98.44 177 THR B C 1
ATOM 3927 O O . THR B 1 177 ? 21.141 -25.078 -8.117 1 98.44 177 THR B O 1
ATOM 3930 N N . SER B 1 178 ? 21.094 -23.453 -6.691 1 98.31 178 SER B N 1
ATOM 3931 C CA . SER B 1 178 ? 21.797 -22.438 -7.473 1 98.31 178 SER B CA 1
ATOM 3932 C C . SER B 1 178 ? 22.484 -21.422 -6.562 1 98.31 178 SER B C 1
ATOM 3934 O O . SER B 1 178 ? 22.062 -21.203 -5.43 1 98.31 178 SER B O 1
ATOM 3936 N N . ALA B 1 179 ? 23.516 -20.828 -7.055 1 97.62 179 ALA B N 1
ATOM 3937 C CA . ALA B 1 179 ? 24.281 -19.859 -6.27 1 97.62 179 ALA B CA 1
ATOM 3938 C C . ALA B 1 179 ? 23.516 -18.547 -6.137 1 97.62 179 ALA B C 1
ATOM 3940 O O . ALA B 1 179 ? 23.797 -17.75 -5.234 1 97.62 179 ALA B O 1
ATOM 3941 N N . THR B 1 180 ? 22.594 -18.328 -7.09 1 97.69 180 THR B N 1
ATOM 3942 C CA . THR B 1 180 ? 21.922 -17.047 -7.102 1 97.69 180 THR B CA 1
ATOM 3943 C C . THR B 1 180 ? 20.406 -17.219 -7.227 1 97.69 180 THR B C 1
ATOM 3945 O O . THR B 1 180 ? 19.922 -18.312 -7.527 1 97.69 180 THR B O 1
ATOM 3948 N N . ILE B 1 181 ? 19.688 -16.172 -6.922 1 98.31 181 ILE B N 1
ATOM 3949 C CA . ILE B 1 181 ? 18.25 -16.141 -7.172 1 98.31 181 ILE B CA 1
ATOM 3950 C C . ILE B 1 181 ? 18 -16 -8.672 1 98.31 181 ILE B C 1
ATOM 3952 O O . ILE B 1 181 ? 18.375 -14.992 -9.281 1 98.31 181 ILE B O 1
ATOM 3956 N N . CYS B 1 182 ? 17.328 -16.906 -9.25 1 98.31 182 CYS B N 1
ATOM 3957 C CA . CYS B 1 182 ? 17.062 -16.875 -10.688 1 98.31 182 CYS B CA 1
ATOM 3958 C C . CYS B 1 182 ? 16.125 -18.016 -11.086 1 98.31 182 CYS B C 1
ATOM 3960 O O . CYS B 1 182 ? 15.781 -18.859 -10.258 1 98.31 182 CYS B O 1
ATOM 3962 N N . GLY B 1 183 ? 15.617 -18 -12.312 1 98.25 183 GLY B N 1
ATOM 3963 C CA . GLY B 1 183 ? 14.867 -19.109 -12.867 1 98.25 183 GLY B CA 1
ATOM 3964 C C . GLY B 1 183 ? 15.742 -20.281 -13.258 1 98.25 183 GLY B C 1
ATOM 3965 O O . GLY B 1 183 ? 16.969 -20.219 -13.133 1 98.25 183 GLY B O 1
ATOM 3966 N N . VAL B 1 184 ? 15.133 -21.328 -13.711 1 98.31 184 VAL B N 1
ATOM 3967 C CA . VAL B 1 184 ? 15.836 -22.578 -14.016 1 98.31 184 VAL B CA 1
ATOM 3968 C C . VAL B 1 184 ? 16.781 -22.359 -15.203 1 98.31 184 VAL B C 1
ATOM 3970 O O . VAL B 1 184 ? 17.734 -23.109 -15.375 1 98.31 184 VAL B O 1
ATOM 3973 N N . ASP B 1 185 ? 16.5 -21.344 -16.016 1 97.75 185 ASP B N 1
ATOM 3974 C CA . ASP B 1 185 ? 17.359 -21.031 -17.156 1 97.75 185 ASP B CA 1
ATOM 3975 C C . ASP B 1 185 ? 18.188 -19.781 -16.891 1 97.75 185 ASP B C 1
ATOM 3977 O O . ASP B 1 185 ? 18.75 -19.188 -17.812 1 97.75 185 ASP B O 1
ATOM 3981 N N . GLY B 1 186 ? 18.172 -19.312 -15.656 1 97.38 186 GLY B N 1
ATOM 3982 C CA . GLY B 1 186 ? 18.938 -18.141 -15.305 1 97.38 186 GLY B CA 1
ATOM 3983 C C . GLY B 1 186 ? 18.156 -16.844 -15.445 1 97.38 186 GLY B C 1
ATOM 3984 O O . GLY B 1 186 ? 18.656 -15.766 -15.141 1 97.38 186 GLY B O 1
ATOM 3985 N N . GLY B 1 187 ? 16.906 -16.922 -15.883 1 97.25 187 GLY B N 1
ATOM 3986 C CA . GLY B 1 187 ? 16.062 -15.734 -16 1 97.25 187 GLY B CA 1
ATOM 3987 C C . GLY B 1 187 ? 15.742 -15.102 -14.656 1 97.25 187 GLY B C 1
ATOM 3988 O O . GLY B 1 187 ? 16.078 -15.656 -13.609 1 97.25 187 GLY B O 1
ATOM 3989 N N . GLN B 1 188 ? 15.094 -13.953 -14.688 1 95.81 188 GLN B N 1
ATOM 3990 C CA . GLN B 1 188 ? 14.789 -13.227 -13.461 1 95.81 188 GLN B CA 1
ATOM 3991 C C . GLN B 1 188 ? 13.508 -13.742 -12.82 1 95.81 188 GLN B C 1
ATOM 3993 O O . GLN B 1 188 ? 12.57 -14.133 -13.523 1 95.81 188 GLN B O 1
ATOM 3998 N N . LEU B 1 189 ? 13.547 -13.82 -11.547 1 95.31 189 LEU B N 1
ATOM 3999 C CA . LEU B 1 189 ? 12.367 -14.195 -10.773 1 95.31 189 LEU B CA 1
ATOM 4000 C C . LEU B 1 189 ? 11.516 -12.977 -10.445 1 95.31 189 LEU B C 1
ATOM 4002 O O . LEU B 1 189 ? 11.812 -12.234 -9.5 1 95.31 189 LEU B O 1
ATOM 4006 N N . ALA B 1 190 ? 10.5 -12.68 -11.18 1 90.25 190 ALA B N 1
ATOM 4007 C CA . ALA B 1 190 ? 9.664 -11.492 -11.039 1 90.25 190 ALA B CA 1
ATOM 4008 C C . ALA B 1 190 ? 8.648 -11.672 -9.914 1 90.25 190 ALA B C 1
ATOM 4010 O O . ALA B 1 190 ? 7.469 -11.914 -10.164 1 90.25 190 ALA B O 1
ATOM 4011 N N . ASP B 1 191 ? 9.039 -11.602 -8.711 1 90.38 191 ASP B N 1
ATOM 4012 C CA . ASP B 1 191 ? 8.219 -11.727 -7.504 1 90.38 191 ASP B CA 1
ATOM 4013 C C . ASP B 1 191 ? 8.555 -10.617 -6.508 1 90.38 191 ASP B C 1
ATOM 4015 O O . ASP B 1 191 ? 9.648 -10.594 -5.938 1 90.38 191 ASP B O 1
ATOM 4019 N N . ASN B 1 192 ? 7.633 -9.742 -6.215 1 87.44 192 ASN B N 1
ATOM 4020 C CA . ASN B 1 192 ? 7.93 -8.516 -5.477 1 87.44 192 ASN B CA 1
ATOM 4021 C C . ASN B 1 192 ? 7.438 -8.602 -4.035 1 87.44 192 ASN B C 1
ATOM 4023 O O . ASN B 1 192 ? 7.426 -7.594 -3.318 1 87.44 192 ASN B O 1
ATOM 4027 N N . TRP B 1 193 ? 7.141 -9.797 -3.586 1 91.56 193 TRP B N 1
ATOM 4028 C CA . TRP B 1 193 ? 6.52 -9.914 -2.271 1 91.56 193 TRP B CA 1
ATOM 4029 C C . TRP B 1 193 ? 7.473 -9.461 -1.174 1 91.56 193 TRP B C 1
ATOM 4031 O O . TRP B 1 193 ? 7.043 -9.109 -0.073 1 91.56 193 TRP B O 1
ATOM 4041 N N . ILE B 1 194 ? 8.773 -9.453 -1.435 1 91.94 194 ILE B N 1
ATOM 4042 C CA . ILE B 1 194 ? 9.758 -9.102 -0.416 1 91.94 194 ILE B CA 1
ATOM 4043 C C . ILE B 1 194 ? 9.742 -7.594 -0.182 1 91.94 194 ILE B C 1
ATOM 4045 O O . ILE B 1 194 ? 9.984 -7.129 0.936 1 91.94 194 ILE B O 1
ATOM 4049 N N . LYS B 1 195 ? 9.492 -6.832 -1.18 1 90 195 LYS B N 1
ATOM 4050 C CA . LYS B 1 195 ? 9.406 -5.379 -1.069 1 90 195 LYS B CA 1
ATOM 4051 C C . LYS B 1 195 ? 8.219 -4.836 -1.855 1 90 195 LYS B C 1
ATOM 4053 O O . LYS B 1 195 ? 8.398 -4.109 -2.836 1 90 195 LYS B O 1
ATOM 4058 N N . PRO B 1 196 ? 7.062 -5.039 -1.397 1 88.12 196 PRO B N 1
ATOM 4059 C CA . PRO B 1 196 ? 5.859 -4.812 -2.203 1 88.12 196 PRO B CA 1
ATOM 4060 C C . PRO B 1 196 ? 5.527 -3.332 -2.367 1 88.12 196 PRO B C 1
ATOM 4062 O O . PRO B 1 196 ? 4.781 -2.959 -3.275 1 88.12 196 PRO B O 1
ATOM 4065 N N . LEU B 1 197 ? 6.047 -2.465 -1.584 1 86.25 197 LEU B N 1
ATOM 4066 C CA . LEU B 1 197 ? 5.656 -1.061 -1.628 1 86.25 197 LEU B CA 1
ATOM 4067 C C . LEU B 1 197 ? 6.645 -0.245 -2.453 1 86.25 197 LEU B C 1
ATOM 4069 O O . LEU B 1 197 ? 6.465 0.961 -2.631 1 86.25 197 LEU B O 1
ATOM 4073 N N . VAL B 1 198 ? 7.629 -0.889 -2.934 1 76.94 198 VAL B N 1
ATOM 4074 C CA . VAL B 1 198 ? 8.586 -0.206 -3.793 1 76.94 198 VAL B CA 1
ATOM 4075 C C . VAL B 1 198 ? 8.086 -0.21 -5.234 1 76.94 198 VAL B C 1
ATOM 4077 O O . VAL B 1 198 ? 7.754 -1.265 -5.781 1 76.94 198 VAL B O 1
ATOM 4080 N N . PRO B 1 199 ? 7.984 0.97 -5.773 1 69 199 PRO B N 1
ATOM 4081 C CA . PRO B 1 199 ? 7.391 1.071 -7.105 1 69 199 PRO B CA 1
ATOM 4082 C C . PRO B 1 199 ? 8.227 0.383 -8.18 1 69 199 PRO B C 1
ATOM 4084 O O . PRO B 1 199 ? 7.68 -0.255 -9.086 1 69 199 PRO B O 1
ATOM 4087 N N . THR B 1 200 ? 9.57 0.736 -8.078 1 67.75 200 THR B N 1
ATOM 4088 C CA . THR B 1 200 ? 10.422 0.146 -9.102 1 67.75 200 THR B CA 1
ATOM 4089 C C . THR B 1 200 ? 10.641 -1.342 -8.836 1 67.75 200 THR B C 1
ATOM 4091 O O . THR B 1 200 ? 11.055 -1.729 -7.746 1 67.75 200 THR B O 1
ATOM 4094 N N . LYS B 1 201 ? 10.281 -2.098 -9.859 1 76.81 201 LYS B N 1
ATOM 4095 C CA . LYS B 1 201 ? 10.453 -3.541 -9.727 1 76.81 201 LYS B CA 1
ATOM 4096 C C . LYS B 1 201 ? 11.727 -4.008 -10.422 1 76.81 201 LYS B C 1
ATOM 4098 O O . LYS B 1 201 ? 11.797 -4.059 -11.648 1 76.81 201 LYS B O 1
ATOM 4103 N N . ASP B 1 202 ? 12.812 -3.992 -9.711 1 88.62 202 ASP B N 1
ATOM 4104 C CA . ASP B 1 202 ? 14.047 -4.648 -10.133 1 88.62 202 ASP B CA 1
ATOM 4105 C C . ASP B 1 202 ? 14.102 -6.086 -9.625 1 88.62 202 ASP B C 1
ATOM 4107 O O . ASP B 1 202 ? 14.289 -6.328 -8.43 1 88.62 202 ASP B O 1
ATOM 4111 N N . TYR B 1 203 ? 14.062 -7.02 -10.609 1 93.38 203 TYR B N 1
ATOM 4112 C CA . TYR B 1 203 ? 14.031 -8.43 -10.234 1 93.38 203 TYR B CA 1
ATOM 4113 C C . TYR B 1 203 ? 15.367 -9.102 -10.516 1 93.38 203 TYR B C 1
ATOM 4115 O O . TYR B 1 203 ? 15.445 -10.328 -10.633 1 93.38 203 TYR B O 1
ATOM 4123 N N . SER B 1 204 ? 16.375 -8.25 -10.672 1 94.94 204 SER B N 1
ATOM 4124 C CA . SER B 1 204 ? 17.703 -8.844 -10.836 1 94.94 204 SER B CA 1
ATOM 4125 C C . SER B 1 204 ? 18.094 -9.664 -9.609 1 94.94 204 SER B C 1
ATOM 4127 O O . SER B 1 204 ? 17.625 -9.391 -8.5 1 94.94 204 SER B O 1
ATOM 4129 N N . SER B 1 205 ? 18.938 -10.625 -9.875 1 96.25 205 SER B N 1
ATOM 4130 C CA . SER B 1 205 ? 19.406 -11.469 -8.781 1 96.25 205 SER B CA 1
ATOM 4131 C C . SER B 1 205 ? 20.031 -10.633 -7.672 1 96.25 205 SER B C 1
ATOM 4133 O O . SER B 1 205 ? 19.781 -10.883 -6.488 1 96.25 205 SER B O 1
ATOM 4135 N N . LYS B 1 206 ? 20.7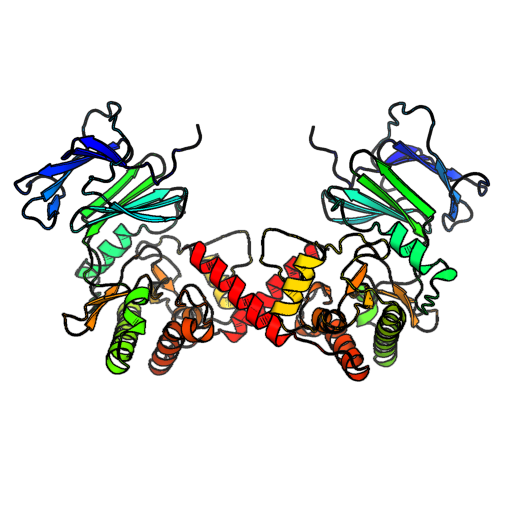97 -9.656 -8.078 1 95.69 206 LYS B N 1
ATOM 4136 C CA . LYS B 1 206 ? 21.484 -8.797 -7.109 1 95.69 206 LYS B CA 1
ATOM 4137 C C . LYS B 1 206 ? 20.469 -8 -6.277 1 95.69 206 LYS B C 1
ATOM 4139 O O . LYS B 1 206 ? 20.609 -7.91 -5.055 1 95.69 206 LYS B O 1
ATOM 4144 N N . ALA B 1 207 ? 19.469 -7.457 -6.918 1 94.69 207 ALA B N 1
ATOM 4145 C CA . ALA B 1 207 ? 18.469 -6.648 -6.23 1 94.69 207 ALA B CA 1
ATOM 4146 C C . ALA B 1 207 ? 17.656 -7.5 -5.254 1 94.69 207 ALA B C 1
ATOM 4148 O O . ALA B 1 207 ? 17.453 -7.109 -4.102 1 94.69 207 ALA B O 1
ATOM 4149 N N . LEU B 1 208 ? 17.234 -8.664 -5.727 1 95.94 208 LEU B N 1
ATOM 4150 C CA . LEU B 1 208 ? 16.438 -9.539 -4.875 1 95.94 208 LEU B CA 1
ATOM 4151 C C . LEU B 1 208 ? 17.25 -10.023 -3.68 1 95.94 208 LEU B C 1
ATOM 4153 O O . LEU B 1 208 ? 16.75 -10.086 -2.559 1 95.94 208 LEU B O 1
ATOM 4157 N N . ALA B 1 209 ? 18.516 -10.312 -3.934 1 97.06 209 ALA B N 1
ATOM 4158 C CA . ALA B 1 209 ? 19.391 -10.742 -2.848 1 97.06 209 ALA B CA 1
ATOM 4159 C C . ALA B 1 209 ? 19.547 -9.633 -1.809 1 97.06 209 ALA B C 1
ATOM 4161 O O . ALA B 1 209 ? 19.562 -9.898 -0.604 1 97.06 209 ALA B O 1
ATOM 4162 N N . ALA B 1 210 ? 19.688 -8.461 -2.27 1 95.81 210 ALA B N 1
ATOM 4163 C CA . ALA B 1 210 ? 19.828 -7.328 -1.361 1 95.81 210 ALA B CA 1
ATOM 4164 C C . ALA B 1 210 ? 18.594 -7.18 -0.483 1 95.81 210 ALA B C 1
ATOM 4166 O O . ALA B 1 210 ? 18.703 -6.938 0.721 1 95.81 210 ALA B O 1
ATOM 4167 N N . HIS B 1 211 ? 17.438 -7.328 -1.1 1 94.94 211 HIS B N 1
ATOM 4168 C CA . HIS B 1 211 ? 16.188 -7.25 -0.341 1 94.94 211 HIS B CA 1
ATOM 4169 C C . HIS B 1 211 ? 16.109 -8.359 0.704 1 94.94 211 HIS B C 1
ATOM 4171 O O . HIS B 1 211 ? 15.656 -8.125 1.827 1 94.94 211 HIS B O 1
ATOM 4177 N N . CYS B 1 212 ? 16.484 -9.531 0.303 1 97.44 212 CYS B N 1
ATOM 4178 C CA . CYS B 1 212 ? 16.5 -10.664 1.23 1 97.44 212 CYS B CA 1
ATOM 4179 C C . CYS B 1 212 ? 17.422 -10.383 2.416 1 97.44 212 CYS B C 1
ATOM 4181 O O . CYS B 1 212 ? 17.047 -10.609 3.566 1 97.44 212 CYS B O 1
ATOM 4183 N N . ARG B 1 213 ? 18.594 -9.844 2.174 1 97.19 213 ARG B N 1
ATOM 4184 C CA . ARG B 1 213 ? 19.547 -9.523 3.234 1 97.19 213 ARG B CA 1
ATOM 4185 C C . ARG B 1 213 ? 18.969 -8.492 4.191 1 97.19 213 ARG B C 1
ATOM 4187 O O . ARG B 1 213 ? 19.172 -8.586 5.406 1 97.19 213 ARG B O 1
ATOM 4194 N N . GLU B 1 214 ? 18.266 -7.562 3.648 1 94.94 214 GLU B N 1
ATOM 4195 C CA . GLU B 1 214 ? 17.703 -6.477 4.441 1 94.94 214 GLU B CA 1
ATOM 4196 C C . GLU B 1 214 ? 16.797 -7.016 5.543 1 94.94 214 GLU B C 1
ATOM 4198 O O . GLU B 1 214 ? 16.688 -6.414 6.613 1 94.94 214 GLU B O 1
ATOM 4203 N N . ILE B 1 215 ? 16.156 -8.141 5.246 1 96.62 215 ILE B N 1
ATOM 4204 C CA . ILE B 1 215 ? 15.227 -8.648 6.246 1 96.62 215 ILE B CA 1
ATOM 4205 C C . ILE B 1 215 ? 15.82 -9.867 6.941 1 96.62 215 ILE B C 1
ATOM 4207 O O . ILE B 1 215 ? 15.102 -10.641 7.582 1 96.62 215 ILE B O 1
ATOM 4211 N N . GLY B 1 216 ? 17.094 -10.117 6.742 1 97.25 216 GLY B N 1
ATOM 4212 C CA . GLY B 1 216 ? 17.828 -11.047 7.59 1 97.25 216 GLY B CA 1
ATOM 4213 C C . GLY B 1 216 ? 17.938 -12.438 6.996 1 97.25 216 GLY B C 1
ATOM 4214 O O . GLY B 1 216 ? 18.281 -13.391 7.695 1 97.25 216 GLY B O 1
ATOM 4215 N N . MET B 1 217 ? 17.578 -12.633 5.719 1 97.62 217 MET B N 1
ATOM 4216 C CA . MET B 1 217 ? 17.766 -13.953 5.113 1 97.62 217 MET B CA 1
ATOM 4217 C C . MET B 1 217 ? 19.25 -14.227 4.887 1 97.62 217 MET B C 1
ATOM 4219 O O . MET B 1 217 ? 20 -13.328 4.5 1 97.62 217 MET B O 1
ATOM 4223 N N . ASP B 1 218 ? 19.625 -15.453 5.152 1 96.38 218 ASP B N 1
ATOM 4224 C CA . ASP B 1 218 ? 21.016 -15.875 4.945 1 96.38 218 ASP B CA 1
ATOM 4225 C C . ASP B 1 218 ? 21.297 -16.094 3.463 1 96.38 218 ASP B C 1
ATOM 4227 O O . ASP B 1 218 ? 20.875 -17.109 2.891 1 96.38 218 ASP B O 1
ATOM 4231 N N . MET B 1 219 ? 22.078 -15.227 2.891 1 97.19 219 MET B N 1
ATOM 4232 C CA . MET B 1 219 ? 22.359 -15.328 1.463 1 97.19 219 MET B CA 1
ATOM 4233 C C . MET B 1 219 ? 23.734 -15.953 1.23 1 97.19 219 MET B C 1
ATOM 4235 O O . MET B 1 219 ? 24.25 -15.922 0.114 1 97.19 219 MET B O 1
ATOM 4239 N N . SER B 1 220 ? 24.344 -16.453 2.287 1 96.25 220 SER B N 1
ATOM 4240 C CA . SER B 1 220 ? 25.641 -17.094 2.146 1 96.25 220 SER B CA 1
ATOM 4241 C C . SER B 1 220 ? 25.484 -18.547 1.686 1 96.25 220 SER B C 1
ATOM 4243 O O . SER B 1 220 ? 26.453 -19.172 1.245 1 96.25 220 SER B O 1
ATOM 4245 N N . LYS B 1 221 ? 24.312 -19.125 1.779 1 97.06 221 LYS B N 1
ATOM 4246 C CA . LYS B 1 221 ? 24.016 -20.484 1.353 1 97.06 221 LYS B CA 1
ATOM 4247 C C . LYS B 1 221 ? 23.391 -20.516 -0.041 1 97.06 221 LYS B C 1
ATOM 4249 O O . LYS B 1 221 ? 22.922 -19.484 -0.531 1 97.06 221 LYS B O 1
ATOM 4254 N N . ASP B 1 222 ? 23.406 -21.641 -0.637 1 98 222 ASP B N 1
ATOM 4255 C CA . ASP B 1 222 ? 22.812 -21.797 -1.964 1 98 222 ASP B CA 1
ATOM 4256 C C . ASP B 1 222 ? 21.297 -21.594 -1.918 1 98 222 ASP B C 1
ATOM 4258 O O . ASP B 1 222 ? 20.656 -21.953 -0.932 1 98 222 ASP B O 1
ATOM 4262 N N . CYS B 1 223 ? 20.828 -21.062 -2.984 1 98.62 223 CYS B N 1
ATOM 4263 C CA . CYS B 1 223 ? 19.391 -20.969 -3.193 1 98.62 223 CYS B CA 1
ATOM 4264 C C . CYS B 1 223 ? 18.797 -22.328 -3.604 1 98.62 223 CYS B C 1
ATOM 4266 O O . CYS B 1 223 ? 19.531 -23.203 -4.039 1 98.62 223 CYS B O 1
ATOM 4268 N N . MET B 1 224 ? 17.531 -22.422 -3.387 1 98.69 224 MET B N 1
ATOM 4269 C CA . MET B 1 224 ? 16.844 -23.672 -3.66 1 98.69 224 MET B CA 1
ATOM 4270 C C . MET B 1 224 ? 15.656 -23.453 -4.582 1 98.69 224 MET B C 1
ATOM 4272 O O . MET B 1 224 ? 14.992 -22.422 -4.508 1 98.69 224 MET B O 1
ATOM 4276 N N . LEU B 1 225 ? 15.398 -24.438 -5.469 1 98.81 225 LEU B N 1
ATOM 4277 C CA . LEU B 1 225 ? 14.258 -24.344 -6.379 1 98.81 225 LEU B CA 1
ATOM 4278 C C . LEU B 1 225 ? 12.945 -24.344 -5.602 1 98.81 225 LEU B C 1
ATOM 4280 O O . LEU B 1 225 ? 12.773 -25.109 -4.656 1 98.81 225 LEU B O 1
ATOM 4284 N N . TYR B 1 226 ? 12.039 -23.453 -5.945 1 98.75 226 TYR B N 1
ATOM 4285 C CA . TYR B 1 226 ? 10.781 -23.266 -5.234 1 98.75 226 TYR B CA 1
ATOM 4286 C C . TYR B 1 226 ? 9.703 -22.734 -6.168 1 98.75 226 TYR B C 1
ATOM 4288 O O . TYR B 1 226 ? 9.977 -21.875 -7.02 1 98.75 226 TYR B O 1
ATOM 4296 N N . HIS B 1 227 ? 8.523 -23.312 -6.145 1 98.44 227 HIS B N 1
ATOM 4297 C CA . HIS B 1 227 ? 7.328 -22.734 -6.746 1 98.44 227 HIS B CA 1
ATOM 4298 C C . HIS B 1 227 ? 6.789 -21.578 -5.898 1 98.44 227 HIS B C 1
ATOM 4300 O O . HIS B 1 227 ? 6.246 -21.812 -4.812 1 98.44 227 HIS B O 1
ATOM 4306 N N . CYS B 1 228 ? 6.801 -20.359 -6.344 1 96.75 228 CYS B N 1
ATOM 4307 C CA . CYS B 1 228 ? 6.621 -19.188 -5.504 1 96.75 228 CYS B CA 1
ATOM 4308 C C . CYS B 1 228 ? 5.145 -18.828 -5.367 1 96.75 228 CYS B C 1
ATOM 4310 O O . CYS B 1 228 ? 4.793 -17.828 -4.73 1 96.75 228 CYS B O 1
ATOM 4312 N N . ASP B 1 229 ? 4.262 -19.609 -5.945 1 94.69 229 ASP B N 1
ATOM 4313 C CA . ASP B 1 229 ? 2.836 -19.312 -5.859 1 94.69 229 ASP B CA 1
ATOM 4314 C C . ASP B 1 229 ? 2.023 -20.562 -5.543 1 94.69 229 ASP B C 1
ATOM 4316 O O . ASP B 1 229 ? 1.15 -20.953 -6.32 1 94.69 229 ASP B O 1
ATOM 4320 N N . LEU B 1 230 ? 2.209 -21.078 -4.355 1 96.75 230 LEU B N 1
ATOM 4321 C CA . LEU B 1 230 ? 1.548 -22.312 -3.945 1 96.75 230 LEU B CA 1
ATOM 4322 C C . LEU B 1 230 ? 0.293 -22.016 -3.133 1 96.75 230 LEU B C 1
ATOM 4324 O O . LEU B 1 230 ? 0.03 -22.672 -2.123 1 96.75 230 LEU B O 1
ATOM 4328 N N . GLY B 1 231 ? -0.428 -21.031 -3.564 1 94.81 231 GLY B N 1
ATOM 4329 C CA . GLY B 1 231 ? -1.735 -20.766 -2.99 1 94.81 231 GLY B CA 1
ATOM 4330 C C . GLY B 1 231 ? -2.783 -21.797 -3.361 1 94.81 231 GLY B C 1
ATOM 4331 O O . GLY B 1 231 ? -2.572 -22.594 -4.27 1 94.81 231 GLY B O 1
ATOM 4332 N N . PRO B 1 232 ? -3.904 -21.766 -2.703 1 94.38 232 PRO B N 1
ATOM 4333 C CA . PRO B 1 232 ? -4.926 -22.797 -2.869 1 94.38 232 PRO B CA 1
ATOM 4334 C C . PRO B 1 232 ? -5.535 -22.812 -4.27 1 94.38 232 PRO B C 1
ATOM 4336 O O . PRO B 1 232 ? -6.137 -23.812 -4.68 1 94.38 232 PRO B O 1
ATOM 4339 N N . THR B 1 233 ? -5.414 -21.734 -5.012 1 92.19 233 THR B N 1
ATOM 4340 C CA . THR B 1 233 ? -5.957 -21.688 -6.367 1 92.19 233 THR B CA 1
ATOM 4341 C C . THR B 1 233 ? -5.035 -22.406 -7.348 1 92.19 233 THR B C 1
ATOM 4343 O O . THR B 1 233 ? -5.438 -22.719 -8.469 1 92.19 233 THR B O 1
ATOM 4346 N N . ASN B 1 234 ? -3.805 -22.719 -6.914 1 95.5 234 ASN B N 1
ATOM 4347 C CA . ASN B 1 234 ? -2.848 -23.359 -7.809 1 95.5 234 ASN B CA 1
ATOM 4348 C C . ASN B 1 234 ? -2.607 -24.812 -7.418 1 95.5 234 ASN B C 1
ATOM 4350 O O . ASN B 1 234 ? -1.779 -25.5 -8.023 1 95.5 234 ASN B O 1
ATOM 4354 N N . VAL B 1 235 ? -3.305 -25.219 -6.414 1 97.12 235 VAL B N 1
ATOM 4355 C CA . VAL B 1 235 ? -3.211 -26.594 -5.961 1 97.12 235 VAL B CA 1
ATOM 4356 C C . VAL B 1 235 ? -4.543 -27.312 -6.195 1 97.12 235 VAL B C 1
ATOM 4358 O O . VAL B 1 235 ? -5.594 -26.844 -5.758 1 97.12 235 VAL B O 1
ATOM 4361 N N . LEU B 1 236 ? -4.461 -28.391 -6.91 1 96.81 236 LEU B N 1
ATOM 4362 C CA . LEU B 1 236 ? -5.637 -29.203 -7.211 1 96.81 236 LEU B CA 1
ATOM 4363 C C . LEU B 1 236 ? -5.621 -30.5 -6.406 1 96.81 236 LEU B C 1
ATOM 4365 O O . LEU B 1 236 ? -4.559 -30.984 -6 1 96.81 236 LEU B O 1
ATOM 4369 N N . VAL B 1 237 ? -6.754 -31 -6.156 1 96.12 237 VAL B N 1
ATOM 4370 C CA . VAL B 1 237 ? -6.863 -32.281 -5.473 1 96.12 237 VAL B CA 1
ATOM 4371 C C . VAL B 1 237 ? -7.887 -33.156 -6.188 1 96.12 237 VAL B C 1
ATOM 4373 O O . VAL B 1 237 ? -8.953 -32.688 -6.586 1 96.12 237 VAL B O 1
ATOM 4376 N N . ASP B 1 238 ? -7.477 -34.312 -6.41 1 90.75 238 ASP B N 1
ATOM 4377 C CA . ASP B 1 238 ? -8.375 -35.344 -6.93 1 90.75 238 ASP B CA 1
ATOM 4378 C C . ASP B 1 238 ? -8.828 -36.312 -5.82 1 90.75 238 ASP B C 1
ATOM 4380 O O . ASP B 1 238 ? -8.094 -37.219 -5.434 1 90.75 238 ASP B O 1
ATOM 4384 N N . VAL B 1 239 ? -10.016 -36.125 -5.324 1 79.31 239 VAL B N 1
ATOM 4385 C CA . VAL B 1 239 ? -10.5 -36.844 -4.168 1 79.31 239 VAL B CA 1
ATOM 4386 C C . VAL B 1 239 ? -10.812 -38.312 -4.57 1 79.31 239 VAL B C 1
ATOM 4388 O O . VAL B 1 239 ? -10.883 -39.188 -3.719 1 79.31 239 VAL B O 1
ATOM 4391 N N . ASN B 1 240 ? -11.008 -38.469 -5.812 1 77.81 240 ASN B N 1
ATOM 4392 C CA . ASN B 1 240 ? -11.32 -39.812 -6.289 1 77.81 240 ASN B CA 1
ATOM 4393 C C . ASN B 1 240 ? -10.062 -40.688 -6.434 1 77.81 240 ASN B C 1
ATOM 4395 O O . ASN B 1 240 ? -10.148 -41.906 -6.574 1 77.81 240 ASN B O 1
ATOM 4399 N N . ASP B 1 241 ? -8.984 -40.094 -6.336 1 76.06 241 ASP B N 1
ATOM 4400 C CA . ASP B 1 241 ? -7.703 -40.75 -6.492 1 76.06 241 ASP B CA 1
ATOM 4401 C C . ASP B 1 241 ? -6.82 -40.562 -5.262 1 76.06 241 ASP B C 1
ATOM 4403 O O . ASP B 1 241 ? -5.703 -40.062 -5.367 1 76.06 241 ASP B O 1
ATOM 4407 N N . GLY B 1 242 ? -7.227 -41.062 -4.055 1 75.56 242 GLY B N 1
ATOM 4408 C CA . GLY B 1 242 ? -6.422 -41.062 -2.84 1 75.56 242 GLY B CA 1
ATOM 4409 C C . GLY B 1 242 ? -5.973 -39.688 -2.424 1 75.56 242 GLY B C 1
ATOM 4410 O O . GLY B 1 242 ? -4.926 -39.531 -1.79 1 75.56 242 GLY B O 1
ATOM 4411 N N . CYS B 1 243 ? -6.535 -38.688 -2.992 1 82.19 243 CYS B N 1
ATOM 4412 C CA . CYS B 1 243 ? -6.266 -37.312 -2.652 1 82.19 243 CYS B CA 1
ATOM 4413 C C . CYS B 1 243 ? -4.91 -36.875 -3.193 1 82.19 243 CYS B C 1
ATOM 4415 O O . CYS B 1 243 ? -4.148 -36.188 -2.496 1 82.19 243 CYS B O 1
ATOM 4417 N N . GLN B 1 244 ? -4.566 -37.344 -4.34 1 92.31 244 GLN B N 1
ATOM 4418 C CA . GLN B 1 244 ? -3.369 -36.906 -5.035 1 92.31 244 GLN B CA 1
ATOM 4419 C C . GLN B 1 244 ? -3.5 -35.438 -5.449 1 92.31 244 GLN B C 1
ATOM 4421 O O . GLN B 1 244 ? -4.547 -35 -5.945 1 92.31 244 GLN B O 1
ATOM 4426 N N . ILE B 1 245 ? -2.422 -34.656 -5.188 1 96.44 245 ILE B N 1
ATOM 4427 C CA . ILE B 1 245 ? -2.521 -33.25 -5.523 1 96.44 245 ILE B CA 1
ATOM 4428 C C . ILE B 1 245 ? -1.896 -33 -6.895 1 96.44 245 ILE B C 1
ATOM 4430 O O . ILE B 1 245 ? -1.073 -33.781 -7.363 1 96.44 245 ILE B O 1
ATOM 4434 N N . GLY B 1 246 ? -2.334 -32.031 -7.598 1 97.62 246 GLY B N 1
ATOM 4435 C CA . GLY B 1 246 ? -1.728 -31.422 -8.766 1 97.62 246 GLY B CA 1
ATOM 4436 C C . GLY B 1 246 ? -1.391 -29.953 -8.547 1 97.62 246 GLY B C 1
ATOM 4437 O O . GLY B 1 246 ? -2.033 -29.266 -7.746 1 97.62 246 GLY B O 1
ATOM 4438 N N . ILE B 1 247 ? -0.351 -29.5 -9.148 1 98.31 247 ILE B N 1
ATOM 4439 C CA . ILE B 1 247 ? 0.072 -28.109 -9.031 1 98.31 247 ILE B CA 1
ATOM 4440 C C . ILE B 1 247 ? 0.117 -27.469 -10.414 1 98.31 247 ILE B C 1
ATOM 4442 O O . ILE B 1 247 ? 0.707 -28.031 -11.344 1 98.31 247 ILE B O 1
ATOM 4446 N N . VAL B 1 248 ? -0.534 -26.312 -10.523 1 97.12 248 VAL B N 1
ATOM 4447 C CA . VAL B 1 248 ? -0.579 -25.625 -11.805 1 97.12 248 VAL B CA 1
ATOM 4448 C C . VAL B 1 248 ? 0.025 -24.219 -11.664 1 97.12 248 VAL B C 1
ATOM 4450 O O . VAL B 1 248 ? 0.453 -23.828 -10.57 1 97.12 248 VAL B O 1
ATOM 4453 N N . ASP B 1 249 ? 0.236 -23.516 -12.742 1 95.44 249 ASP B N 1
ATOM 4454 C CA . ASP B 1 249 ? 0.73 -22.141 -12.82 1 95.44 249 ASP B CA 1
ATOM 4455 C C . ASP B 1 249 ? 2.189 -22.047 -12.375 1 95.44 249 ASP B C 1
ATOM 4457 O O . ASP B 1 249 ? 2.5 -21.406 -11.383 1 95.44 249 ASP B O 1
ATOM 4461 N N . TRP B 1 250 ? 3.041 -22.609 -13.172 1 97.38 250 TRP B N 1
ATOM 4462 C CA . TRP B 1 250 ? 4.473 -22.688 -12.891 1 97.38 250 TRP B CA 1
ATOM 4463 C C . TRP B 1 250 ? 5.207 -21.5 -13.492 1 97.38 250 TRP B C 1
ATOM 4465 O O . TRP B 1 250 ? 6.328 -21.641 -13.984 1 97.38 250 TRP B O 1
ATOM 4475 N N . GLU B 1 251 ? 4.562 -20.359 -13.492 1 94.88 251 GLU B N 1
ATOM 4476 C CA . GLU B 1 251 ? 5.098 -19.172 -14.141 1 94.88 251 GLU B CA 1
ATOM 4477 C C . GLU B 1 251 ? 6.098 -18.453 -13.242 1 94.88 251 GLU B C 1
ATOM 4479 O O . GLU B 1 251 ? 6.992 -17.766 -13.734 1 94.88 251 GLU B O 1
ATOM 4484 N N . VAL B 1 252 ? 5.914 -18.609 -11.953 1 95.19 252 VAL B N 1
ATOM 4485 C CA . VAL B 1 252 ? 6.824 -17.953 -11.023 1 95.19 252 VAL B CA 1
ATOM 4486 C C . VAL B 1 252 ? 7.559 -19 -10.188 1 95.19 252 VAL B C 1
ATOM 4488 O O . VAL B 1 252 ? 7.16 -19.297 -9.062 1 95.19 252 VAL B O 1
ATOM 4491 N N . VAL B 1 253 ? 8.562 -19.516 -10.797 1 97.88 253 VAL B N 1
ATOM 4492 C CA . VAL B 1 253 ? 9.398 -20.547 -10.195 1 97.88 253 VAL B CA 1
ATOM 4493 C C . VAL B 1 253 ? 10.875 -20.172 -10.344 1 97.88 253 VAL B C 1
ATOM 4495 O O . VAL B 1 253 ? 11.297 -19.672 -11.383 1 97.88 253 VAL B O 1
ATOM 4498 N N . GLY B 1 254 ? 11.602 -20.422 -9.266 1 98.38 254 GLY B N 1
ATOM 4499 C CA . GLY B 1 254 ? 13.023 -20.141 -9.328 1 98.38 254 GLY B CA 1
ATOM 4500 C C . GLY B 1 254 ? 13.766 -20.547 -8.07 1 98.38 254 GLY B C 1
ATOM 4501 O O . GLY B 1 254 ? 13.188 -21.141 -7.168 1 98.38 254 GLY B O 1
ATOM 4502 N N . PHE B 1 255 ? 15.086 -20.328 -8.133 1 98.81 255 PHE B N 1
ATOM 4503 C CA . PHE B 1 255 ? 15.938 -20.594 -6.977 1 98.81 255 PHE B CA 1
ATOM 4504 C C . PHE B 1 255 ? 15.883 -19.438 -5.984 1 98.81 255 PHE B C 1
ATOM 4506 O O . PHE B 1 255 ? 16.094 -18.281 -6.359 1 98.81 255 PHE B O 1
ATOM 4513 N N . VAL B 1 256 ? 15.602 -19.734 -4.73 1 98.69 256 VAL B N 1
ATOM 4514 C CA . VAL B 1 256 ? 15.453 -18.719 -3.695 1 98.69 256 VAL B CA 1
ATOM 4515 C C . VAL B 1 256 ? 16.109 -19.188 -2.404 1 98.69 256 VAL B C 1
ATOM 4517 O O . VAL B 1 256 ? 16.375 -20.391 -2.229 1 98.69 256 VAL B O 1
ATOM 4520 N N . PRO B 1 257 ? 16.469 -18.297 -1.49 1 98.62 257 PRO B N 1
ATOM 4521 C CA . PRO B 1 257 ? 17 -18.766 -0.206 1 98.62 257 PRO B CA 1
ATOM 4522 C C . PRO B 1 257 ? 16 -19.609 0.574 1 98.62 257 PRO B C 1
ATOM 4524 O O . PRO B 1 257 ? 14.789 -19.438 0.434 1 98.62 257 PRO B O 1
ATOM 4527 N N . LYS B 1 258 ? 16.531 -20.5 1.336 1 98.38 258 LYS B N 1
ATOM 4528 C CA . LYS B 1 258 ? 15.703 -21.438 2.098 1 98.38 258 LYS B CA 1
ATOM 4529 C C . LYS B 1 258 ? 14.648 -20.688 2.92 1 98.38 258 LYS B C 1
ATOM 4531 O O . LYS B 1 258 ? 13.484 -21.094 2.967 1 98.38 258 LYS B O 1
ATOM 4536 N N . THR B 1 259 ? 15.023 -19.547 3.482 1 98.5 259 THR B N 1
ATOM 4537 C CA . THR B 1 259 ? 14.172 -18.75 4.367 1 98.5 259 THR B CA 1
ATOM 4538 C C . THR B 1 259 ? 13.008 -18.141 3.59 1 98.5 259 THR B C 1
ATOM 4540 O O . THR B 1 259 ? 11.945 -17.891 4.156 1 98.5 259 THR B O 1
ATOM 4543 N N . TRP B 1 260 ? 13.125 -17.938 2.324 1 98.38 260 TRP B N 1
ATOM 4544 C CA . TRP B 1 260 ? 12.102 -17.406 1.43 1 98.38 260 TRP B CA 1
ATOM 4545 C C . TRP B 1 260 ? 10.859 -18.281 1.445 1 98.38 260 TRP B C 1
ATOM 4547 O O . TRP B 1 260 ? 9.734 -17.766 1.49 1 98.38 260 TRP B O 1
ATOM 4557 N N . ILE B 1 261 ? 11.023 -19.547 1.489 1 98.44 261 ILE B N 1
ATOM 4558 C CA . ILE B 1 261 ? 9.992 -20.547 1.235 1 98.44 261 ILE B CA 1
ATOM 4559 C C . ILE B 1 261 ? 8.93 -20.484 2.336 1 98.44 261 ILE B C 1
ATOM 4561 O O . ILE B 1 261 ? 7.762 -20.219 2.064 1 98.44 261 ILE B O 1
ATOM 4565 N N . ARG B 1 262 ? 9.352 -20.562 3.555 1 98.5 262 ARG B N 1
ATOM 4566 C CA . ARG B 1 262 ? 8.391 -20.531 4.656 1 98.5 262 ARG B CA 1
ATOM 4567 C C . ARG B 1 262 ? 7.902 -19.125 4.922 1 98.5 262 ARG B C 1
ATOM 4569 O O . ARG B 1 262 ? 6.73 -18.922 5.254 1 98.5 262 ARG B O 1
ATOM 4576 N N . THR B 1 263 ? 8.797 -18.109 4.766 1 98.38 263 THR B N 1
ATOM 4577 C CA . THR B 1 263 ? 8.43 -16.719 5.047 1 98.38 263 THR B CA 1
ATOM 4578 C C . THR B 1 263 ? 7.254 -16.281 4.18 1 98.38 263 THR B C 1
ATOM 4580 O O . THR B 1 263 ? 6.359 -15.578 4.645 1 98.38 263 THR B O 1
ATOM 4583 N N . LYS B 1 264 ? 7.27 -16.672 2.95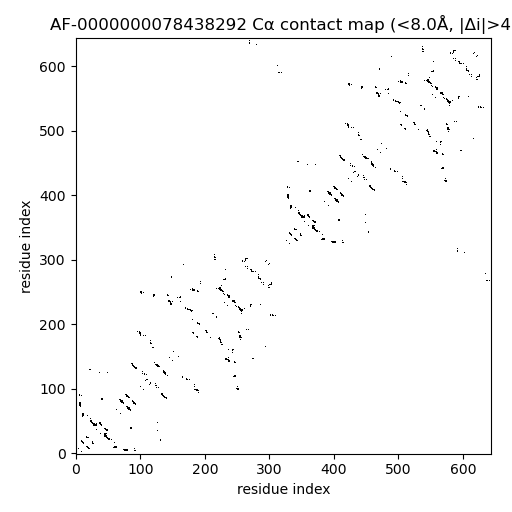3 1 96.5 264 LYS B N 1
ATOM 4584 C CA . LYS B 1 264 ? 6.211 -16.266 2.033 1 96.5 264 LYS B CA 1
ATOM 4585 C C . LYS B 1 264 ? 4.844 -16.734 2.523 1 96.5 264 LYS B C 1
ATOM 4587 O O . LYS B 1 264 ? 3.867 -15.984 2.467 1 96.5 264 LYS B O 1
ATOM 4592 N N . PHE B 1 265 ? 4.742 -17.953 3.098 1 96.94 265 PHE B N 1
ATOM 4593 C CA . PHE B 1 265 ? 3.492 -18.453 3.646 1 96.94 265 PHE B CA 1
ATOM 4594 C C . PHE B 1 265 ? 3.088 -17.672 4.891 1 96.94 265 PHE B C 1
ATOM 4596 O O . PHE B 1 265 ? 1.911 -17.641 5.254 1 96.94 265 PHE B O 1
ATOM 4603 N N . CYS B 1 266 ? 4.07 -17.031 5.504 1 96.38 266 CYS B N 1
ATOM 4604 C CA . CYS B 1 266 ? 3.799 -16.312 6.738 1 96.38 266 CYS B CA 1
ATOM 4605 C C . CYS B 1 266 ? 3.17 -14.953 6.438 1 96.38 266 CYS B C 1
ATOM 4607 O O . CYS B 1 266 ? 2.379 -14.438 7.234 1 96.38 266 CYS B O 1
ATOM 4609 N N . VAL B 1 267 ? 3.492 -14.445 5.242 1 94.31 267 VAL B N 1
ATOM 4610 C CA . VAL B 1 267 ? 3.178 -13.023 5.16 1 94.31 267 VAL B CA 1
ATOM 4611 C C . VAL B 1 267 ? 2.32 -12.75 3.926 1 94.31 267 VAL B C 1
ATOM 4613 O O . VAL B 1 267 ? 1.678 -11.703 3.824 1 94.31 267 VAL B O 1
ATOM 4616 N N . CYS B 1 268 ? 2.309 -13.602 2.939 1 92.38 268 CYS B N 1
ATOM 4617 C CA . CYS B 1 268 ? 1.673 -13.281 1.666 1 92.38 268 CYS B CA 1
ATOM 4618 C C . CYS B 1 268 ? 0.218 -13.734 1.654 1 92.38 268 CYS B C 1
ATOM 4620 O O . CYS B 1 268 ? -0.067 -14.93 1.763 1 92.38 268 CYS B O 1
ATOM 4622 N N . GLY B 1 269 ? -0.645 -12.828 1.373 1 87.88 269 GLY B N 1
ATOM 4623 C CA . GLY B 1 269 ? -2.074 -13.094 1.337 1 87.88 269 GLY B CA 1
ATOM 4624 C C . GLY B 1 269 ? -2.51 -13.859 0.101 1 87.88 269 GLY B C 1
ATOM 4625 O O . GLY B 1 269 ? -3.609 -14.414 0.063 1 87.88 269 GLY B O 1
ATOM 4626 N N . ALA B 1 270 ? -1.656 -13.883 -0.852 1 84.38 270 ALA B N 1
ATOM 4627 C CA . ALA B 1 270 ? -1.965 -14.633 -2.064 1 84.38 270 ALA B CA 1
ATOM 4628 C C . ALA B 1 270 ? -2.156 -16.125 -1.754 1 84.38 270 ALA B C 1
ATOM 4630 O O . ALA B 1 270 ? -2.738 -16.859 -2.553 1 84.38 270 ALA B O 1
ATOM 4631 N N . MET B 1 271 ? -1.732 -16.484 -0.552 1 91.12 271 MET B N 1
ATOM 4632 C CA . MET B 1 271 ? -1.831 -17.891 -0.154 1 91.12 271 MET B CA 1
ATOM 4633 C C . MET B 1 271 ? -3.076 -18.125 0.693 1 91.12 271 MET B C 1
ATOM 4635 O O . MET B 1 271 ? -3.297 -19.234 1.18 1 91.12 271 MET B O 1
ATOM 4639 N N . ASN B 1 272 ? -3.873 -17.125 0.785 1 90.69 272 ASN B N 1
ATOM 4640 C CA . ASN B 1 272 ? -5.121 -17.266 1.525 1 90.69 272 ASN B CA 1
ATOM 4641 C C . ASN B 1 272 ? -6.227 -17.844 0.654 1 90.69 272 ASN B C 1
ATOM 4643 O O . ASN B 1 272 ? -6.207 -17.703 -0.569 1 90.69 272 ASN B O 1
ATOM 4647 N N . PHE B 1 273 ? -7.117 -18.469 1.36 1 90.5 273 PHE B N 1
ATOM 4648 C CA . PHE B 1 273 ? -8.398 -18.719 0.716 1 90.5 273 PHE B CA 1
ATOM 4649 C C . PHE B 1 273 ? -9.195 -17.438 0.558 1 90.5 273 PHE B C 1
ATOM 4651 O O . PHE B 1 273 ? -9.078 -16.531 1.383 1 90.5 273 PHE B O 1
ATOM 4658 N N . ASN B 1 274 ? -9.828 -17.312 -0.491 1 81.81 274 ASN B N 1
ATOM 4659 C CA . ASN B 1 274 ? -10.789 -16.234 -0.666 1 81.81 274 ASN B CA 1
ATOM 4660 C C . ASN B 1 274 ? -12.227 -16.75 -0.651 1 81.81 274 ASN B C 1
ATOM 4662 O O . ASN B 1 274 ? -12.875 -16.828 -1.696 1 81.81 274 ASN B O 1
ATOM 4666 N N . PHE B 1 275 ? -12.648 -16.984 0.564 1 79.31 275 PHE B N 1
ATOM 4667 C CA . PHE B 1 275 ? -13.992 -17.531 0.705 1 79.31 275 PHE B CA 1
ATOM 4668 C C . PHE B 1 275 ? -15.039 -16.422 0.582 1 79.31 275 PHE B C 1
ATOM 4670 O O . PHE B 1 275 ? -14.781 -15.281 0.972 1 79.31 275 PHE B O 1
ATOM 4677 N N . ALA B 1 276 ? -16.062 -16.641 0.057 1 64.75 276 ALA B N 1
ATOM 4678 C CA . ALA B 1 276 ? -17.125 -15.68 -0.177 1 64.75 276 ALA B CA 1
ATOM 4679 C C . ALA B 1 276 ? -17.594 -15.047 1.131 1 64.75 276 ALA B C 1
ATOM 4681 O O . ALA B 1 276 ? -18.016 -13.883 1.154 1 64.75 276 ALA B O 1
ATOM 4682 N N . ASN B 1 277 ? -17.609 -15.719 2.17 1 61.16 277 ASN B N 1
ATOM 4683 C CA . ASN B 1 277 ? -18.203 -15.227 3.408 1 61.16 277 ASN B CA 1
ATOM 4684 C C . ASN B 1 277 ? -17.234 -14.312 4.172 1 61.16 277 ASN B C 1
ATOM 4686 O O . ASN B 1 277 ? -17.609 -13.75 5.203 1 61.16 277 ASN B O 1
ATOM 4690 N N . GLY B 1 278 ? -16.094 -14.07 3.631 1 64 278 GLY B N 1
ATOM 4691 C CA . GLY B 1 278 ? -15.188 -13.055 4.141 1 64 278 GLY B CA 1
ATOM 4692 C C . GLY B 1 278 ? -14.57 -13.43 5.477 1 64 278 GLY B C 1
ATOM 4693 O O . GLY B 1 278 ? -14.203 -12.547 6.262 1 64 278 GLY B O 1
ATOM 4694 N N . ASP B 1 279 ? -14.578 -14.664 5.887 1 73.69 279 ASP B N 1
ATOM 4695 C CA . ASP B 1 279 ? -13.938 -15.047 7.141 1 73.69 279 ASP B CA 1
ATOM 4696 C C . ASP B 1 279 ? -12.414 -14.977 7.023 1 73.69 279 ASP B C 1
ATOM 4698 O O . ASP B 1 279 ? -11.781 -15.922 6.551 1 73.69 279 ASP B O 1
ATOM 4702 N N . ALA B 1 280 ? -11.797 -13.953 7.5 1 72.5 280 ALA B N 1
ATOM 4703 C CA . ALA B 1 280 ? -10.367 -13.672 7.352 1 72.5 280 ALA B CA 1
ATOM 4704 C C . ALA B 1 280 ? -9.523 -14.734 8.055 1 72.5 280 ALA B C 1
ATOM 4706 O O . ALA B 1 280 ? -8.469 -15.125 7.559 1 72.5 280 ALA B O 1
ATOM 4707 N N . GLU B 1 281 ? -10.016 -15.203 9.156 1 76.69 281 GLU B N 1
ATOM 4708 C CA . GLU B 1 281 ? -9.242 -16.188 9.906 1 76.69 281 GLU B CA 1
ATOM 4709 C C . GLU B 1 281 ? -9.211 -17.531 9.188 1 76.69 281 GLU B C 1
ATOM 4711 O O . GLU B 1 281 ? -8.156 -18.172 9.086 1 76.69 281 GLU B O 1
ATOM 4716 N N . ARG B 1 282 ? -10.32 -17.922 8.68 1 84.12 282 ARG B N 1
ATOM 4717 C CA . ARG B 1 282 ? -10.383 -19.172 7.949 1 84.12 282 ARG B CA 1
ATOM 4718 C C . ARG B 1 282 ? -9.609 -19.094 6.637 1 84.12 282 ARG B C 1
ATOM 4720 O O . ARG B 1 282 ? -9.102 -20.094 6.141 1 84.12 282 ARG B O 1
ATOM 4727 N N . GLY B 1 283 ? -9.555 -17.906 6.148 1 88.31 283 GLY B N 1
ATOM 4728 C CA . GLY B 1 283 ? -8.828 -17.688 4.914 1 88.31 283 GLY B CA 1
ATOM 4729 C C . GLY B 1 283 ? -7.344 -17.984 5.027 1 88.31 283 GLY B C 1
ATOM 4730 O O . GLY B 1 283 ? -6.707 -18.375 4.047 1 88.31 283 GLY B O 1
ATOM 4731 N N . LYS B 1 284 ? -6.859 -17.953 6.285 1 90.81 284 LYS B N 1
ATOM 4732 C CA . LYS B 1 284 ? -5.426 -18.125 6.496 1 90.81 284 LYS B CA 1
ATOM 4733 C C . LYS B 1 284 ? -5.078 -19.594 6.785 1 90.81 284 LYS B C 1
ATOM 4735 O O . LYS B 1 284 ? -3.904 -19.938 6.914 1 90.81 284 LYS B O 1
ATOM 4740 N N . GLU B 1 285 ? -6.012 -20.453 6.82 1 94.19 285 GLU B N 1
ATOM 4741 C CA . GLU B 1 285 ? -5.82 -21.812 7.289 1 94.19 285 GLU B CA 1
ATOM 4742 C C . GLU B 1 285 ? -4.762 -22.531 6.465 1 94.19 285 GLU B C 1
ATOM 4744 O O . GLU B 1 285 ? -3.881 -23.203 7.016 1 94.19 285 GLU B O 1
ATOM 4749 N N . TRP B 1 286 ? -4.852 -22.422 5.188 1 96.06 286 TRP B N 1
ATOM 4750 C CA . TRP B 1 286 ? -3.93 -23.109 4.293 1 96.06 286 TRP B CA 1
ATOM 4751 C C . TRP B 1 286 ? -2.49 -22.672 4.543 1 96.06 286 TRP B C 1
ATOM 4753 O O . TRP B 1 286 ? -1.633 -23.5 4.867 1 96.06 286 TRP B O 1
ATOM 4763 N N . ARG B 1 287 ? -2.24 -21.406 4.445 1 95.19 287 ARG B N 1
ATOM 4764 C CA . ARG B 1 287 ? -0.857 -20.969 4.586 1 95.19 287 ARG B CA 1
ATOM 4765 C C . ARG B 1 287 ? -0.349 -21.188 6.004 1 95.19 287 ARG B C 1
ATOM 4767 O O . ARG B 1 287 ? 0.839 -21.438 6.215 1 95.19 287 ARG B O 1
ATOM 4774 N N . GLN B 1 288 ? -1.232 -21.172 7.02 1 96.38 288 GLN B N 1
ATOM 4775 C CA . GLN B 1 288 ? -0.821 -21.438 8.391 1 96.38 288 GLN B CA 1
ATOM 4776 C C . GLN B 1 288 ? -0.378 -22.891 8.555 1 96.38 288 GLN B C 1
ATOM 4778 O O . GLN B 1 288 ? 0.666 -23.156 9.156 1 96.38 288 GLN B O 1
ATOM 4783 N N . ARG B 1 289 ? -1.129 -23.781 8.016 1 97.75 289 ARG B N 1
ATOM 4784 C CA . ARG B 1 289 ? -0.795 -25.203 8.125 1 97.75 289 ARG B CA 1
ATOM 4785 C C . ARG B 1 289 ? 0.491 -25.516 7.371 1 97.75 289 ARG B C 1
ATOM 4787 O O . ARG B 1 289 ? 1.352 -26.25 7.879 1 97.75 289 ARG B O 1
ATOM 4794 N N . VAL B 1 290 ? 0.605 -24.969 6.211 1 98.5 290 VAL B N 1
ATOM 4795 C CA . VAL B 1 290 ? 1.778 -25.25 5.391 1 98.5 290 VAL B CA 1
ATOM 4796 C C . VAL B 1 290 ? 3.031 -24.703 6.07 1 98.5 290 VAL B C 1
ATOM 4798 O O . VAL B 1 290 ? 4.039 -25.406 6.184 1 98.5 290 VAL B O 1
ATOM 4801 N N . GLN B 1 291 ? 2.963 -23.438 6.543 1 98.44 291 GLN B N 1
ATOM 4802 C CA . GLN B 1 291 ? 4.16 -22.859 7.141 1 98.44 291 GLN B CA 1
ATOM 4803 C C . GLN B 1 291 ? 4.555 -23.594 8.414 1 98.44 291 GLN B C 1
ATOM 4805 O O . GLN B 1 291 ? 5.738 -23.719 8.727 1 98.44 291 GLN B O 1
ATOM 4810 N N . LEU B 1 292 ? 3.617 -24.094 9.195 1 98.5 292 LEU B N 1
ATOM 4811 C CA . LEU B 1 292 ? 3.936 -24.859 10.398 1 98.5 292 LEU B CA 1
ATOM 4812 C C . LEU B 1 292 ? 4.59 -26.188 10.047 1 98.5 292 LEU B C 1
ATOM 4814 O O . LEU B 1 292 ? 5.535 -26.625 10.703 1 98.5 292 LEU B O 1
ATOM 4818 N N . ARG B 1 293 ? 4.051 -26.828 9.023 1 98.69 293 ARG B N 1
ATOM 4819 C CA . ARG B 1 293 ? 4.652 -28.094 8.578 1 98.69 293 ARG B CA 1
ATOM 4820 C C . ARG B 1 293 ? 6.051 -27.859 8.016 1 98.69 293 ARG B C 1
ATOM 4822 O O . ARG B 1 293 ? 6.938 -28.703 8.18 1 98.69 293 ARG B O 1
ATOM 4829 N N . LEU B 1 294 ? 6.234 -26.766 7.309 1 98.75 294 LEU B N 1
ATOM 4830 C CA . LEU B 1 294 ? 7.562 -26.391 6.84 1 98.75 294 LEU B CA 1
ATOM 4831 C C . LEU B 1 294 ? 8.508 -26.172 8.016 1 98.75 294 LEU B C 1
ATOM 4833 O O . LEU B 1 294 ? 9.688 -26.531 7.945 1 98.75 294 LEU B O 1
ATOM 4837 N N . ALA B 1 295 ? 7.984 -25.562 9.047 1 98.75 295 ALA B N 1
ATOM 4838 C CA . ALA B 1 295 ? 8.789 -25.391 10.258 1 98.75 295 ALA B CA 1
ATOM 4839 C C . ALA B 1 295 ? 9.289 -26.75 10.773 1 98.75 295 ALA B C 1
ATOM 4841 O O . ALA B 1 295 ? 10.477 -26.891 11.078 1 98.75 295 ALA B O 1
ATOM 4842 N N . ASP B 1 296 ? 8.422 -27.703 10.828 1 98.5 296 ASP B N 1
ATOM 4843 C CA . ASP B 1 296 ? 8.766 -29.062 11.266 1 98.5 296 ASP B CA 1
ATOM 4844 C C . ASP B 1 296 ? 9.844 -29.672 10.367 1 98.5 296 ASP B C 1
ATOM 4846 O O . ASP B 1 296 ? 10.648 -30.469 10.828 1 98.5 296 ASP B O 1
ATOM 4850 N N . ALA B 1 297 ? 9.828 -29.266 9.148 1 98.44 297 ALA B N 1
ATOM 4851 C CA . ALA B 1 297 ? 10.766 -29.812 8.164 1 98.44 297 ALA B CA 1
ATOM 4852 C C . ALA B 1 297 ? 12.078 -29.031 8.164 1 98.44 297 ALA B C 1
ATOM 4854 O O . ALA B 1 297 ? 12.961 -29.297 7.344 1 98.44 297 ALA B O 1
ATOM 4855 N N . GLY B 1 298 ? 12.203 -28.016 8.984 1 98.19 298 GLY B N 1
ATOM 4856 C CA . GLY B 1 298 ? 13.484 -27.344 9.188 1 98.19 298 GLY B CA 1
ATOM 4857 C C . GLY B 1 298 ? 13.641 -26.078 8.359 1 98.19 298 GLY B C 1
ATOM 4858 O O . GLY B 1 298 ? 14.75 -25.594 8.172 1 98.19 298 GLY B O 1
ATOM 4859 N N . PHE B 1 299 ? 12.547 -25.531 7.852 1 98.62 299 PHE B N 1
ATOM 4860 C CA . PHE B 1 299 ? 12.602 -24.281 7.102 1 98.62 299 PHE B CA 1
ATOM 4861 C C . PHE B 1 299 ? 12.438 -23.094 8.023 1 98.62 299 PHE B C 1
ATOM 4863 O O . PHE B 1 299 ? 11.422 -22.969 8.719 1 98.62 299 PHE B O 1
ATOM 4870 N N . PRO B 1 300 ? 13.43 -22.188 8.023 1 98.44 300 PRO B N 1
ATOM 4871 C CA . PRO B 1 300 ? 13.305 -20.984 8.859 1 98.44 300 PRO B CA 1
ATOM 4872 C C . PRO B 1 300 ? 12.43 -19.906 8.211 1 98.44 300 PRO B C 1
ATOM 4874 O O . PRO B 1 300 ? 12.008 -20.047 7.059 1 98.44 300 PRO B O 1
ATOM 4877 N N . GLU B 1 301 ? 12.07 -18.828 8.977 1 98.5 301 GLU B N 1
ATOM 4878 C CA . GLU B 1 301 ? 11.32 -17.703 8.414 1 98.5 301 GLU B CA 1
ATOM 4879 C C . GLU B 1 301 ? 11.703 -16.391 9.094 1 98.5 301 GLU B C 1
ATOM 4881 O O . GLU B 1 301 ? 12.344 -16.391 10.148 1 98.5 301 GLU B O 1
ATOM 4886 N N . VAL B 1 302 ? 11.43 -15.289 8.398 1 98.44 302 VAL B N 1
ATOM 4887 C CA . VAL B 1 302 ? 11.719 -13.953 8.914 1 98.44 302 VAL B CA 1
ATOM 4888 C C . VAL B 1 302 ? 10.484 -13.062 8.742 1 98.44 302 VAL B C 1
ATOM 4890 O O . VAL B 1 302 ? 10.609 -11.906 8.352 1 98.44 302 VAL B O 1
ATOM 4893 N N . GLY B 1 303 ? 9.32 -13.602 9.062 1 97.5 303 GLY B N 1
ATOM 4894 C CA . GLY B 1 303 ? 8.062 -12.883 8.891 1 97.5 303 GLY B CA 1
ATOM 4895 C C . GLY B 1 303 ? 7.996 -11.602 9.695 1 97.5 303 GLY B C 1
ATOM 4896 O O . GLY B 1 303 ? 7.504 -10.578 9.203 1 97.5 303 GLY B O 1
ATOM 4897 N N . ASP B 1 304 ? 8.492 -11.594 10.953 1 96.19 304 ASP B N 1
ATOM 4898 C CA . ASP B 1 304 ? 8.469 -10.414 11.812 1 96.19 304 ASP B CA 1
ATOM 4899 C C . ASP B 1 304 ? 9.344 -9.305 11.234 1 96.19 304 ASP B C 1
ATOM 4901 O O . ASP B 1 304 ? 8.953 -8.133 11.234 1 96.19 304 ASP B O 1
ATOM 4905 N N . ALA B 1 305 ? 10.516 -9.727 10.758 1 96.5 305 ALA B N 1
ATOM 4906 C CA . ALA B 1 305 ? 11.398 -8.742 10.141 1 96.5 305 ALA B CA 1
ATOM 4907 C C . ALA B 1 305 ? 10.766 -8.148 8.883 1 96.5 305 ALA B C 1
ATOM 4909 O O . ALA B 1 305 ? 10.891 -6.945 8.625 1 96.5 305 ALA B O 1
ATOM 4910 N N . TRP B 1 306 ? 10.102 -8.945 8.102 1 96.75 306 TRP B N 1
ATOM 4911 C CA . TRP B 1 306 ? 9.406 -8.484 6.898 1 96.75 306 TRP B CA 1
ATOM 4912 C C . TRP B 1 306 ? 8.328 -7.465 7.246 1 96.75 306 TRP B C 1
ATOM 4914 O O . TRP B 1 306 ? 8.25 -6.402 6.621 1 96.75 306 TRP B O 1
ATOM 4924 N N . ARG B 1 307 ? 7.551 -7.738 8.258 1 94.06 307 ARG B N 1
ATOM 4925 C CA . ARG B 1 307 ? 6.469 -6.844 8.656 1 94.06 307 ARG B CA 1
ATOM 4926 C C . ARG B 1 307 ? 7.02 -5.516 9.172 1 94.06 307 ARG B C 1
ATOM 4928 O O . ARG B 1 307 ? 6.457 -4.457 8.891 1 94.06 307 ARG B O 1
ATOM 4935 N N . THR B 1 308 ? 8.094 -5.625 9.938 1 91.44 308 THR B N 1
ATOM 4936 C CA . THR B 1 308 ? 8.734 -4.418 10.445 1 91.44 308 THR B CA 1
ATOM 4937 C C . THR B 1 308 ? 9.18 -3.52 9.289 1 91.44 308 THR B C 1
ATOM 4939 O O . THR B 1 308 ? 8.898 -2.32 9.289 1 91.44 308 THR B O 1
ATOM 4942 N N . ARG B 1 309 ? 9.812 -4.176 8.32 1 92.19 309 ARG B N 1
ATOM 4943 C CA . ARG B 1 309 ? 10.273 -3.422 7.164 1 92.19 309 ARG B CA 1
ATOM 4944 C C . ARG B 1 309 ? 9.102 -2.881 6.355 1 92.19 309 ARG B C 1
ATOM 4946 O O . ARG B 1 309 ? 9.156 -1.76 5.844 1 92.19 309 ARG B O 1
ATOM 4953 N N . PHE B 1 310 ? 8.062 -3.594 6.223 1 93.12 310 PHE B N 1
ATOM 4954 C CA . PHE B 1 310 ? 6.863 -3.176 5.504 1 93.12 310 PHE B CA 1
ATOM 4955 C C . PHE B 1 310 ? 6.293 -1.894 6.098 1 93.12 310 PHE B C 1
ATOM 4957 O O . PHE B 1 310 ? 6.02 -0.935 5.375 1 93.12 310 PHE B O 1
ATOM 4964 N N . TRP B 1 311 ? 6.148 -1.85 7.383 1 89.62 311 TRP B N 1
ATOM 4965 C CA . TRP B 1 311 ? 5.566 -0.695 8.062 1 89.62 311 TRP B CA 1
ATOM 4966 C C . TRP B 1 311 ? 6.488 0.517 7.953 1 89.62 311 TRP B C 1
ATOM 4968 O O . TRP B 1 311 ? 6.016 1.651 7.832 1 89.62 311 TRP B O 1
ATOM 4978 N N . ALA B 1 312 ? 7.816 0.209 7.992 1 86.62 312 ALA B N 1
ATOM 4979 C CA . ALA B 1 312 ? 8.766 1.3 7.789 1 86.62 312 ALA B CA 1
ATOM 4980 C C . ALA B 1 312 ? 8.609 1.915 6.402 1 86.62 312 ALA B C 1
ATOM 4982 O O . ALA B 1 312 ? 8.57 3.141 6.258 1 86.62 312 ALA B O 1
ATOM 4983 N N . ASP B 1 313 ? 8.477 1.056 5.398 1 87.75 313 ASP B N 1
ATOM 4984 C CA . ASP B 1 313 ? 8.289 1.513 4.023 1 87.75 313 ASP B CA 1
ATOM 4985 C C . ASP B 1 313 ? 6.969 2.26 3.867 1 87.75 313 ASP B C 1
ATOM 4987 O O . ASP B 1 313 ? 6.91 3.301 3.211 1 87.75 313 ASP B O 1
ATOM 4991 N N . TYR B 1 314 ? 5.961 1.776 4.508 1 88.44 314 TYR B N 1
ATOM 4992 C CA . TYR B 1 314 ? 4.633 2.375 4.434 1 88.44 314 TYR B CA 1
ATOM 4993 C C . TYR B 1 314 ? 4.621 3.76 5.07 1 88.44 314 TYR B C 1
ATOM 4995 O O . TYR B 1 314 ? 4.07 4.707 4.5 1 88.44 314 TYR B O 1
ATOM 5003 N N . ASN B 1 315 ? 5.234 3.904 6.184 1 83.56 315 ASN B N 1
ATOM 5004 C CA . ASN B 1 315 ? 5.301 5.184 6.883 1 83.56 315 ASN B CA 1
ATOM 5005 C C . ASN B 1 315 ? 6.09 6.219 6.086 1 83.56 315 ASN B C 1
ATOM 5007 O O . ASN B 1 315 ? 5.742 7.402 6.082 1 83.56 315 ASN B O 1
ATOM 5011 N N . ALA B 1 316 ? 7.082 5.719 5.461 1 79.38 316 ALA B N 1
ATOM 5012 C CA . ALA B 1 316 ? 7.883 6.613 4.625 1 79.38 316 ALA B CA 1
ATOM 5013 C C . ALA B 1 316 ? 7.062 7.145 3.455 1 79.38 316 ALA B C 1
ATOM 5015 O O . ALA B 1 316 ? 7.168 8.32 3.102 1 79.38 316 ALA B O 1
ATOM 5016 N N . LEU B 1 317 ? 6.195 6.305 2.898 1 77.69 317 LEU B N 1
ATOM 5017 C CA . LEU B 1 317 ? 5.332 6.699 1.792 1 77.69 317 LEU B CA 1
ATOM 5018 C C . LEU B 1 317 ? 4.297 7.723 2.248 1 77.69 317 LEU B C 1
ATOM 5020 O O . LEU B 1 317 ? 3.992 8.672 1.519 1 77.69 317 LEU B O 1
ATOM 5024 N N . CYS B 1 318 ? 3.775 7.57 3.434 1 73.38 318 CYS B N 1
ATOM 5025 C CA . CYS B 1 318 ? 2.758 8.461 3.975 1 73.38 318 CYS B CA 1
ATOM 5026 C C . CYS B 1 318 ? 3.342 9.836 4.285 1 73.38 318 CYS B C 1
ATOM 5028 O O . CYS B 1 318 ? 2.662 10.852 4.137 1 73.38 318 CYS B O 1
ATOM 5030 N N . SER B 1 319 ? 4.555 9.898 4.688 1 68.56 319 SER B N 1
ATOM 5031 C CA . SER B 1 319 ? 5.203 11.156 5.027 1 68.56 319 SER B CA 1
ATOM 5032 C C . SER B 1 319 ? 5.48 11.992 3.781 1 68.56 319 SER B C 1
ATOM 5034 O O . SER B 1 319 ? 5.48 13.227 3.84 1 68.56 319 SER B O 1
ATOM 5036 N N . GLU B 1 320 ? 5.625 11.328 2.676 1 62.19 320 GLU B N 1
ATOM 5037 C CA . GLU B 1 320 ? 5.918 12.023 1.429 1 62.19 320 GLU B CA 1
ATOM 5038 C C . GLU B 1 320 ? 4.664 12.68 0.857 1 62.19 320 GLU B C 1
ATOM 5040 O O . GLU B 1 320 ? 4.754 13.672 0.127 1 62.19 320 GLU B O 1
ATOM 5045 N N . GLU B 1 321 ? 3.531 12.172 1.14 1 58.62 321 GLU B N 1
ATOM 5046 C CA . GLU B 1 321 ? 2.277 12.703 0.614 1 58.62 321 GLU B CA 1
ATOM 5047 C C . GLU B 1 321 ? 1.843 13.953 1.383 1 58.62 321 GLU B C 1
ATOM 5049 O O . GLU B 1 321 ? 1.015 14.727 0.901 1 58.62 321 GLU B O 1
ATOM 5054 N N . GLU B 1 322 ? 2.4 14.227 2.52 1 55.53 322 GLU B N 1
ATOM 5055 C CA . GLU B 1 322 ? 2.02 15.398 3.307 1 55.53 322 GLU B CA 1
ATOM 5056 C C . GLU B 1 322 ? 2.908 16.594 2.98 1 55.53 322 GLU B C 1
ATOM 5058 O O . GLU B 1 322 ? 4.105 16.438 2.74 1 55.53 322 GLU B O 1
#

Sequence (644 aa):
MRSRPVRESILEINDRLWVVGGRFTISREPTAPSDRPFWSDGAGEFFAVSEPASQQALHGRPLSPESPIALVNDAGDVNAAWRIGEAFLKVQANFYLARTREHTTLDYLHDPSNGVVLSASTPRVLYHNEFDERYYLITTRVPGETLEKAWPAMDEAVQQACVDQIVDTCITLAQKTSATICGVDGGQLADNWIKPLVPTKDYSSKALAAHCREIGMDMSKDCMLYHCDLGPTNVLVDVNDGCQIGIVDWEVVGFVPKTWIRTKFCVCGAMNFNFANGDAERGKEWRQRVQLRLADAGFPEVGDAWRTRFWADYNALCSEEEMRSRPVRESILEINDRLWVVGGRFTISREPTAPSDRPFWSDGAGEFFAVSEPASQQALHGRPLSPESPIALVNDAGDVNAAWRIGEAFLKVQANFYLARTREHTTLDYLHDPSNGVVLSASTPRVLYHNEFDERYYLITTRVPGETLEKAWPAMDEAVQQACVDQIVDTCITLAQKTSATICGVDGGQLADNWIKPLVPTKDYSSKALAAHCREIGMDMSKDCMLYHCDLGPTNVLVDVNDGCQIGIVDWEVVGFVPKTWIRTKFCVCGAMNFNFANGDAERGKEWRQRVQLRLADAGFPEVGDAWRTRFWADYNALCSEEE

Foldseek 3Di:
DPPFFQLQQWFDADQFWIHGNLFKMKGKAQDDDDPFFWDDLQPNIIITIGGDPDSPRDDGHGDDPPHSKAWDDDPIRAWTWIDRRQKIKIKGAPDDPLFDALQNQQCCCPPCVNVQDALADEWHWRDWDDDPRMIITMTGHDDAAFCLPCVVVDDPVLLLVLLVSVLVNFVRQQVDWALWKAAPVRGFQQDCLLPVLDPDGDRDRVVVVVSCVQLPFDSVDTFTKDQLQPARRQWGFDPVPVGRIHGYDSRRITTGGLQSHLQCLVAPLSNFRDDPVPPPVNRSVSSVSNSVVNVVVPRHYRNVSSVVVNVVSVVVVVVVVD/DPPFFQLQQWFDADQFWIGGNLFKMKGKAQDDDDPFFWDDLQPNIIITIGGDPDSPRDDGHGDDPPHSKAWDDDPIRAWTWIDRRQKIKIKGAPDDPLFDALQNQQCCCPPVVNVQDALAAEWHWRDWDDDPRMIITMTGHDDAAFCLPCVVVDDPVLLLVLLVSQLVNFVRQQVDWALWKAAPVRGFQQDCLLPVLDPDGDRDRVVVVVSCVQLPFDSVDTFTKDQLQPARRQWGFDPVPVGRIHGYDSRRITTGGLQSHLQCLVAPLSNFRDDPVPPPVNRSVSSVSNSVVNVVVPRHYRNVSSVVVNVVSVVVVVVVVD

Secondary structure (DSSP, 8-state):
-----GGG-EEEEETTEEEETTTEEEEEESS--SSS-EEE-SSS-EEEEE--SS------EEPPTT-SEEEEEE-TTSEEEEEETTEEEEEEES--TTBPPHHHHHHHHH-GGG----SSB---EEEEEEETTEEEEEEEPPPSEEHHHHGGG--HHHHHHHHHHHHHHHHHHTTSEESSSB-TTS-B----TTSTT-SS----HHHHHHHHHHTT---SSPEEEEES---TTSEEEETTTTTEEEE--TTSEEEE-HHHHHHHHHH-GGGS---TT--HHHHTHHHHHHHHHHHHTT----HHHHHHHHHHHHHHHHHHH-/-----GGG-EEEEETTEEEETTTEEEEEESS--SSS-EEE-SSS-EEEEE--SS------EEPPTT-SEEEEEE-TTSEEEEEETTEEEEEEES--TTBPPHHHHHHHHH-GGG----SSB---EEEEEEETTEEEEEEEPPPSEEHHHHGGG--HHHHHHHHHHHHHHHHHHTTSEESSSB-TTS-B----TTSTT-SS----HHHHHHHHHHTT---SSPEEEEES---TTSEEEETTTTTEEEE--TTSEEEE-HHHHHHHHHH-GGGS---TT--HHHHTHHHHHHHHHHHHTT----HHHHHHHHHHHHHHHHHHH-

Nearest PDB structures (foldseek):
  5vlo-assembly1_A  TM=5.694E-01  e=1.603E-05  Homo sapiens
  5eak-assembly1_A  TM=5.795E-01  e=1.756E-04  Homo sapiens
  6bab-assembly3_C  TM=4.368E-01  e=2.037E-05  Mus musculus
  6oyw-assembly2_B  TM=4.309E-01  e=4.707E-05  Homo sapiens
  7qhg-assembly1_A  TM=4.138E-01  e=8.563E-05  Homo sapiens

pLDDT: mean 91.67, std 9.59, range [33.56, 98.81]

Radius of gyration: 31.39 Å; Cα contacts (8 Å, |Δi|>4): 1263; chains: 2; bounding box: 49×93×76 Å

InterPro domains:
  IPR002575 Aminoglycoside phosphotransferase [PF01636] (98-252)
  IPR011009 Protein kinase-like domain superfamily [SSF56112] (71-260)
  IPR051678 Aminoglycoside Phosphotransferase Enzymes [PTHR21310] (68-308)

Organism: NCBI:txid1398154

Solvent-accessible surface area (backbone atoms only — not comparable to full-atom values): 34898 Å² total; per-residue (Å²): 127,81,76,74,47,39,73,63,33,50,22,30,64,53,100,44,35,31,35,38,72,57,58,32,34,42,34,59,36,80,60,78,70,88,88,49,47,64,48,47,44,81,75,78,33,18,36,33,53,45,70,60,89,68,73,64,82,61,73,54,40,72,67,52,93,82,45,78,59,39,82,74,42,77,62,59,60,34,29,24,29,28,37,48,53,49,24,34,41,36,38,36,36,85,64,67,81,60,36,44,52,38,64,58,46,44,49,49,49,70,34,72,88,67,69,58,79,67,90,50,46,61,51,47,80,61,46,71,51,76,56,97,72,27,42,39,39,29,28,42,60,61,68,57,45,34,36,64,74,49,50,86,78,49,53,71,69,58,52,48,49,47,40,50,52,52,46,49,47,48,56,55,39,40,72,42,70,34,87,52,47,15,14,93,85,65,22,30,45,85,68,55,79,90,54,69,84,51,85,76,83,64,39,46,40,68,51,47,49,50,55,40,45,75,40,66,42,68,78,88,52,63,10,19,30,41,72,75,58,81,14,35,81,28,28,22,37,23,75,90,56,88,50,44,41,18,47,50,77,60,54,54,40,25,20,35,39,61,36,53,64,29,19,46,39,66,66,43,41,54,30,30,46,84,57,88,84,65,53,67,71,68,16,38,46,60,22,51,52,40,31,52,53,31,41,75,72,70,40,49,63,44,45,68,46,45,52,52,51,48,53,52,53,50,24,53,54,49,44,67,75,103,127,81,76,75,47,40,75,64,34,50,22,30,64,54,100,45,34,31,34,38,72,59,59,33,33,42,35,59,33,80,62,79,69,89,86,48,47,64,47,50,44,81,75,78,33,18,35,34,52,44,69,61,88,68,73,64,85,60,73,52,42,71,68,52,93,83,44,79,56,40,83,74,42,77,64,59,60,33,29,25,29,28,38,47,51,48,24,33,42,37,38,36,36,84,64,66,81,62,36,43,52,38,64,59,46,44,50,51,51,70,33,72,90,65,68,56,80,67,90,49,46,61,53,48,80,61,45,73,51,77,56,96,71,28,41,39,38,30,28,41,59,61,67,58,43,34,37,64,74,49,50,86,77,49,53,70,68,58,51,49,49,48,41,50,51,52,48,50,46,47,56,54,39,40,72,44,68,33,85,50,47,15,15,91,84,65,21,30,45,85,68,54,80,87,54,69,84,51,83,76,82,65,39,46,41,70,52,47,49,51,55,40,45,74,42,66,42,70,76,87,52,61,10,19,29,40,72,75,55,80,14,35,80,27,29,20,36,23,76,90,56,86,48,44,42,19,47,51,76,58,54,54,42,25,20,33,42,62,35,53,62,31,19,45,41,68,68,43,41,54,30,30,48,83,57,88,84,64,54,67,70,69,14,40,48,60,23,52,52,39,31,53,52,31,41,76,72,69,39,48,64,43,46,68,46,46,52,53,50,50,52,52,53,49,24,54,55,49,43,67,76,103